Protein 6BQM (pdb70)

Sequence (460 aa):
GGEQATAGEWPYMVALTARNSSHVFCGGSYLGGRYVLTAAHCVDKEDPAKGDVLLGAFDMNDVNTAERIHVRQIYVHNSYITASMGNDIAVLELERDPLPRRSVQISDSSDFNELTKDSPMTVIGFGNRPATILHQVQVPFVPLPECKTKGSDQDAKNNYSQLTNNAFCAGSCSGDAGGPIFFDSNNGRKQMGVVSWGGRANSPGVYTNLSVFNDWLDDQQLGLSYRQKRDLGVVRPGSYTHNLTFTNNGNADINLGNTFVFVVGISRTDAAAIVNNSCTGVLASGASCDVEFSYNITEHKQSYVKLIIGSSTYKTGAVHAYLYFDALDAAPSETVSFLANLPVHNTHVNDHPWTVVGNGLQTSALPAGEESVILLENLPQGRLKFHYKLSSSEVLDQLFVYVNDKFKGKYFNNTENLATLDMYGTNNKVRFVYRRHSGSTDDQSRAILSQISYDPKFFD

Nearest PDB structures (foldseek):
  6bqm-assembly1_A  TM=1.002E+00  e=2.737E-98  Vibrio cholerae O395
  4lk4-assembly1_A  TM=8.563E-01  e=2.554E-29  Vibrio cholerae 569B
  8vgt-assembly1_B  TM=8.499E-01  e=6.822E-15  Homo sapiens
  9izn-assembly1_B  TM=8.669E-01  e=4.614E-14  Homo sapiens
  1m9u-assembly3_C  TM=8.542E-01  e=6.245E-12  Eisenia fetida

Secondary structure (DSSP, 8-state):
-EEEPPTTT-TTEEEEEETT---EEEEEEEEETTEEEE-HHHHTT--GGGEEEEET--BTT-TTSSEEEEEEEEEE-TT-S-GGGS---EEEEESSPPSS---PPBP-HHHHHT--TT-EEEEEE------SB-EEEEEEEE-HHHHTT--SSHHHHHHHHT--TTEEEE----PPTT-EEEEE-SS-EEEEEEEEE---TT--EEEE-GGG-HHHHHHHTT-EE---EEEEEEE-SEEEEEEEEEEE-SSS-EEE--EEEEE-SS-SS-EEEEEEE---EEE-TT-EEEEEEEEEE-S-SEEEEEEEEE-TTSTT-EEEEEEEEEE-EEPPHHHHHHTTTS--SEEEE-SS--EEETTEEEPPP--TTEEEEEEEEEEPSEEEEEEEEEE-S-TT-EEEEEETTEEEEEE-TT-EEEEEEEE-SSSEEEEEEEEE-TT---TT-EEEEEEEEEESSS--

InterPro domains:
  IPR001254 Serine proteases, trypsin domain [PF00089] (33-268)
  IPR001254 Serine proteases, trypsin domain [PS50240] (33-273)
  IPR001254 Serine proteases, trypsin domain [SM00020] (32-268)
  IPR001254 Serine proteases, trypsin domain [cd00190] (33-271)
  IPR001314 Peptidase S1A, chymotrypsin family [PR00722] (61-76)
  IPR001314 Peptidase S1A, chymotrypsin family [PR00722] (118-132)
  IPR001314 Peptidase S1A, chymotrypsin family [PR00722] (218-230)
  IPR009003 Peptidase S1, PA clan [SSF50494] (27-270)
  IPR013783 Immunoglobulin-like fold [G3DSA:2.60.40.10] (274-374)
  IPR018114 Serine proteases, trypsin family, histidine active site [PS00134] (71-76)
  IPR020008 GlyGly-CTERM domain [TIGR03501] (524-545)
  IPR033116 Serine proteases, trypsin family, serine active site [PS00135] (219-230)
  IPR050430 Peptidase S1 family serine proteases [PTHR24276] (9-271)

Structure (mmCIF, N/CA/C/O backbone):
data_6BQM
#
_entry.id   6BQM
#
_cell.length_a   41.651
_cell.length_b   83.402
_cell.length_c   123.111
_cell.angle_alpha   90.000
_cell.angle_beta   90.000
_cell.angle_gamma   90.000
#
_symmetry.space_group_name_H-M   'P 21 21 21'
#
loop_
_entity.id
_entity.type
_entity.pdbx_description
1 polymer 'serine protease VesC'
2 water water
#
loop_
_atom_site.group_PDB
_atom_site.id
_atom_site.type_symbol
_atom_site.label_atom_id
_atom_site.label_alt_id
_atom_site.label_comp_id
_atom_site.label_asym_id
_atom_site.label_entity_id
_atom_site.label_seq_id
_atom_site.pdbx_PDB_ins_code
_atom_site.Cartn_x
_atom_site.Cartn_y
_atom_site.Cartn_z
_atom_site.occupancy
_atom_site.B_iso_or_equiv
_atom_site.auth_seq_id
_atom_site.auth_comp_id
_atom_site.auth_asym_id
_atom_site.auth_atom_id
_atom_site.pdbx_PDB_model_num
ATOM 1 N N . GLY A 1 13 ? 34.887 84.358 55.325 1.00 91.67 35 GLY A N 1
ATOM 2 C CA . GLY A 1 13 ? 35.507 84.825 56.570 1.00 92.23 35 GLY A CA 1
ATOM 3 C C . GLY A 1 13 ? 36.002 86.226 56.344 1.00 91.55 35 GLY A C 1
ATOM 4 O O . GLY A 1 13 ? 37.127 86.514 56.678 1.00 88.21 35 GLY A O 1
ATOM 5 N N . GLY A 1 14 ? 35.104 87.107 55.851 1.00 91.52 36 GLY A N 1
ATOM 6 C CA . GLY A 1 14 ? 35.318 88.521 55.717 1.00 85.50 36 GLY A CA 1
ATOM 7 C C . GLY A 1 14 ? 34.680 89.225 56.902 1.00 83.49 36 GLY A C 1
ATOM 8 O O . GLY A 1 14 ? 33.459 89.197 57.028 1.00 89.53 36 GLY A O 1
ATOM 9 N N . GLU A 1 15 ? 35.482 89.823 57.780 1.00 75.41 37 GLU A N 1
ATOM 10 C CA . GLU A 1 15 ? 34.931 90.536 58.919 1.00 71.41 37 GLU A CA 1
ATOM 11 C C . GLU A 1 15 ? 35.000 92.021 58.646 1.00 65.14 37 GLU A C 1
ATOM 12 O O . GLU A 1 15 ? 35.992 92.534 58.124 1.00 60.00 37 GLU A O 1
ATOM 14 N N . GLN A 1 16 ? 33.955 92.714 59.041 1.00 63.03 38 GLN A N 1
ATOM 15 C CA . GLN A 1 16 ? 33.996 94.166 59.051 1.00 61.07 38 GLN A CA 1
ATOM 16 C C . GLN A 1 16 ? 35.187 94.591 59.861 1.00 57.34 38 GLN A C 1
ATOM 17 O O . GLN A 1 16 ? 35.503 93.975 60.847 1.00 55.90 38 GLN A O 1
ATOM 23 N N . ALA A 1 17 ? 35.828 95.642 59.408 1.00 54.87 39 ALA A N 1
ATOM 24 C CA . ALA A 1 17 ? 37.010 96.196 60.023 1.00 53.42 39 ALA A CA 1
ATOM 25 C C . ALA A 1 17 ? 36.590 97.158 61.095 1.00 54.91 39 ALA A C 1
ATOM 26 O O . ALA A 1 17 ? 35.455 97.612 61.095 1.00 55.08 39 ALA A O 1
ATOM 28 N N . THR A 1 18 ? 37.505 97.513 61.985 1.00 56.27 40 THR A N 1
ATOM 29 C CA . THR A 1 18 ? 37.179 98.543 62.976 1.00 59.31 40 THR A CA 1
ATOM 30 C C . THR A 1 18 ? 37.853 99.833 62.556 1.00 60.18 40 THR A C 1
ATOM 31 O O . THR A 1 18 ? 39.032 99.833 62.100 1.00 60.64 40 THR A O 1
ATOM 35 N N . ALA A 1 19 ? 37.128 100.942 62.667 1.00 59.79 41 ALA A N 1
ATOM 36 C CA . ALA A 1 19 ? 37.769 102.250 62.424 1.00 58.39 41 ALA A CA 1
ATOM 37 C C . ALA A 1 19 ? 39.094 102.319 63.182 1.00 56.08 41 ALA A C 1
ATOM 38 O O . ALA A 1 19 ? 39.186 101.880 64.298 1.00 56.49 41 ALA A O 1
ATOM 40 N N . GLY A 1 20 ? 40.117 102.796 62.532 1.00 53.29 42 GLY A N 1
ATOM 41 C CA . GLY A 1 20 ? 41.385 103.051 63.203 1.00 53.48 42 GLY A CA 1
ATOM 42 C C . GLY A 1 20 ? 42.377 101.925 62.994 1.00 51.09 42 GLY A C 1
ATOM 43 O O . GLY A 1 20 ? 43.575 102.053 63.272 1.00 47.54 42 GLY A O 1
ATOM 44 N N . GLU A 1 21 ? 41.872 100.792 62.551 1.00 51.22 43 GLU A N 1
ATOM 45 C CA . GLU A 1 21 ? 42.727 99.652 62.355 1.00 51.85 43 GLU A CA 1
ATOM 46 C C . GLU A 1 21 ? 43.551 99.921 61.097 1.00 49.75 43 GLU A C 1
ATOM 47 O O . GLU A 1 21 ? 44.749 99.689 61.064 1.00 51.51 43 GLU A O 1
ATOM 53 N N . TRP A 1 22 ? 42.939 100.461 60.066 1.00 47.32 44 TRP A N 1
ATOM 54 C CA . TRP A 1 22 ? 43.693 100.726 58.851 1.00 45.33 44 TRP A CA 1
ATOM 55 C C . TRP A 1 22 ? 43.462 102.169 58.439 1.00 45.43 44 TRP A C 1
ATOM 56 O O . TRP A 1 22 ? 42.627 102.454 57.597 1.00 44.93 44 TRP A O 1
ATOM 67 N N . PRO A 1 23 ? 44.185 103.089 59.033 1.00 46.42 45 PRO A N 1
ATOM 68 C CA . PRO A 1 23 ? 43.991 104.504 58.701 1.00 46.31 45 PRO A CA 1
ATOM 69 C C . PRO A 1 23 ? 44.534 104.844 57.312 1.00 42.74 45 PRO A C 1
ATOM 70 O O . PRO A 1 23 ? 44.114 105.836 56.748 1.00 41.16 45 PRO A O 1
ATOM 74 N N . TYR A 1 24 ? 45.444 104.008 56.777 1.00 40.25 46 TYR A N 1
ATOM 75 C CA . TYR A 1 24 ? 46.037 104.232 55.505 1.00 36.74 46 TYR A CA 1
ATOM 76 C C . TYR A 1 24 ? 45.234 103.669 54.329 1.00 35.11 46 TYR A C 1
ATOM 77 O O . TYR A 1 24 ? 45.696 103.753 53.205 1.00 35.67 46 TYR A O 1
ATOM 86 N N . MET A 1 25 ? 44.046 103.175 54.543 1.00 33.55 47 MET A N 1
ATOM 87 C CA . MET A 1 25 ? 43.195 102.760 53.467 1.00 32.07 47 MET A CA 1
ATOM 88 C C . MET A 1 25 ? 42.823 103.991 52.641 1.00 31.84 47 MET A C 1
ATOM 89 O O . MET A 1 25 ? 42.630 105.077 53.187 1.00 32.14 47 MET A O 1
ATOM 94 N N . VAL A 1 26 ? 42.759 103.821 51.338 1.00 29.50 48 VAL A N 1
ATOM 95 C CA . VAL A 1 26 ? 42.336 104.871 50.472 1.00 29.64 48 VAL A CA 1
ATOM 96 C C . VAL A 1 26 ? 41.295 104.368 49.542 1.00 29.45 48 VAL A C 1
ATOM 97 O O . VAL A 1 26 ? 41.410 103.259 49.021 1.00 30.16 48 VAL A O 1
ATOM 101 N N . ALA A 1 27 ? 40.290 105.186 49.293 1.00 29.93 49 ALA A N 1
ATOM 102 C CA . ALA A 1 27 ? 39.318 104.871 48.257 1.00 30.89 49 ALA A CA 1
ATOM 103 C C . ALA A 1 27 ? 39.452 105.909 47.158 1.00 31.08 49 ALA A C 1
ATOM 104 O O . ALA A 1 27 ? 39.647 107.072 47.440 1.00 31.04 49 ALA A O 1
ATOM 106 N N . LEU A 1 28 ? 39.365 105.474 45.923 1.00 29.86 50 LEU A N 1
ATOM 107 C CA . LEU A 1 28 ? 39.353 106.398 44.797 1.00 30.54 50 LEU A CA 1
ATOM 108 C C . LEU A 1 28 ? 37.888 106.644 44.334 1.00 30.47 50 LEU A C 1
ATOM 109 O O . LEU A 1 28 ? 37.116 105.732 44.255 1.00 31.05 50 LEU A O 1
ATOM 114 N N . THR A 1 29 ? 37.580 107.888 44.029 1.00 30.91 51 THR A N 1
ATOM 115 C CA . THR A 1 29 ? 36.275 108.253 43.500 1.00 32.55 51 THR A CA 1
ATOM 116 C C . THR A 1 29 ? 36.396 109.275 42.434 1.00 32.82 51 THR A C 1
ATOM 117 O O . THR A 1 29 ? 37.415 109.935 42.328 1.00 29.32 51 THR A O 1
ATOM 121 N N . ALA A 1 30 ? 35.302 109.407 41.662 1.00 35.15 52 ALA A N 1
ATOM 122 C CA . ALA A 1 30 ? 35.197 110.436 40.660 1.00 36.56 52 ALA A CA 1
ATOM 123 C C . ALA A 1 30 ? 35.039 111.676 41.477 1.00 40.01 52 ALA A C 1
ATOM 124 O O . ALA A 1 30 ? 34.640 111.598 42.632 1.00 39.79 52 ALA A O 1
ATOM 126 N N . ARG A 1 31 ? 35.437 112.789 40.918 1.00 44.05 53 ARG A N 1
ATOM 127 C CA . ARG A 1 31 ? 35.518 114.031 41.680 1.00 49.15 53 ARG A CA 1
ATOM 128 C C . ARG A 1 31 ? 34.233 114.478 42.357 1.00 50.69 53 ARG A C 1
ATOM 129 O O . ARG A 1 31 ? 33.207 114.608 41.729 1.00 50.46 53 ARG A O 1
ATOM 137 N N . ASN A 1 32 ? 34.313 114.682 43.655 1.00 51.06 54 ASN A N 1
ATOM 138 C CA . ASN A 1 32 ? 33.197 115.152 44.411 1.00 57.08 54 ASN A CA 1
ATOM 139 C C . ASN A 1 32 ? 32.051 114.163 44.523 1.00 58.48 54 ASN A C 1
ATOM 140 O O . ASN A 1 32 ? 31.045 114.441 45.157 1.00 61.13 54 ASN A O 1
ATOM 145 N N . SER A 1 33 ? 32.224 112.990 43.955 1.00 56.64 55 SER A N 1
ATOM 146 C CA . SER A 1 33 ? 31.220 111.946 44.016 1.00 58.04 55 SER A CA 1
ATOM 147 C C . SER A 1 33 ? 31.609 111.030 45.155 1.00 57.04 55 SER A C 1
ATOM 148 O O . SER A 1 33 ? 32.685 111.153 45.733 1.00 55.02 55 SER A O 1
ATOM 151 N N . SER A 1 34 ? 30.733 110.128 45.535 1.00 58.23 56 SER A N 1
ATOM 152 C CA . SER A 1 34 ? 30.982 109.320 46.731 1.00 57.69 56 SER A CA 1
ATOM 153 C C . SER A 1 34 ? 30.965 107.844 46.383 1.00 58.20 56 SER A C 1
ATOM 154 O O . SER A 1 34 ? 30.727 107.004 47.217 1.00 62.03 56 SER A O 1
ATOM 157 N N . HIS A 1 35 ? 31.252 107.523 45.139 1.00 56.23 57 HIS A N 1
ATOM 158 C CA . HIS A 1 35 ? 31.163 106.151 44.677 1.00 53.04 57 HIS A CA 1
ATOM 159 C C . HIS A 1 35 ? 32.552 105.738 44.360 1.00 48.16 57 HIS A C 1
ATOM 160 O O . HIS A 1 35 ? 33.266 106.420 43.644 1.00 47.18 57 HIS A O 1
ATOM 167 N N . VAL A 1 36 ? 32.928 104.618 44.955 1.00 44.85 58 VAL A N 1
ATOM 168 C CA . VAL A 1 36 ? 34.284 104.138 44.932 1.00 40.67 58 VAL A CA 1
ATOM 169 C C . VAL A 1 36 ? 34.468 103.351 43.651 1.00 38.12 58 VAL A C 1
ATOM 170 O O . VAL A 1 36 ? 33.711 102.468 43.376 1.00 36.30 58 VAL A O 1
ATOM 174 N N . PHE A 1 37 ? 35.509 103.642 42.904 1.00 35.68 59 PHE A N 1
ATOM 175 C CA . PHE A 1 37 ? 35.829 102.777 41.783 1.00 36.14 59 PHE A CA 1
ATOM 176 C C . PHE A 1 37 ? 37.052 101.916 41.950 1.00 33.34 59 PHE A C 1
ATOM 177 O O . PHE A 1 37 ? 37.201 100.928 41.268 1.00 35.57 59 PHE A O 1
ATOM 185 N N . CYS A 1 38 ? 37.917 102.287 42.855 1.00 32.50 60 CYS A N 1
ATOM 186 C CA . CYS A 1 38 ? 39.135 101.541 43.082 1.00 30.79 60 CYS A CA 1
ATOM 187 C C . CYS A 1 38 ? 39.609 101.774 44.488 1.00 29.14 60 CYS A C 1
ATOM 188 O O . CYS A 1 38 ? 39.174 102.659 45.155 1.00 29.32 60 CYS A O 1
ATOM 191 N N . GLY A 1 39 ? 40.491 100.934 44.939 1.00 29.23 61 GLY A N 1
ATOM 192 C CA . GLY A 1 39 ? 41.128 101.030 46.235 1.00 29.56 61 GLY A CA 1
ATOM 193 C C . GLY A 1 39 ? 42.538 101.600 46.106 1.00 28.27 61 GLY A C 1
ATOM 194 O O . GLY A 1 39 ? 43.001 101.824 45.020 1.00 28.65 61 GLY A O 1
ATOM 195 N N . GLY A 1 40 ? 43.168 101.824 47.228 1.00 27.31 62 GLY A N 1
ATOM 196 C CA . GLY A 1 40 ? 44.519 102.342 47.259 1.00 28.19 62 GLY A CA 1
ATOM 197 C C . GLY A 1 40 ? 45.079 102.419 48.674 1.00 28.84 62 GLY A C 1
ATOM 198 O O . GLY A 1 40 ? 44.399 101.997 49.626 1.00 27.85 62 GLY A O 1
ATOM 199 N N . SER A 1 41 ? 46.301 102.972 48.788 1.00 27.19 63 SER A N 1
ATOM 200 C CA . SER A 1 41 ? 46.937 103.156 50.108 1.00 27.93 63 SER A CA 1
ATOM 201 C C . SER A 1 41 ? 47.766 104.420 50.190 1.00 28.19 63 SER A C 1
ATOM 202 O O . SER A 1 41 ? 48.211 104.938 49.174 1.00 28.52 63 SER A O 1
ATOM 205 N N . TYR A 1 42 ? 47.969 104.954 51.413 1.00 29.35 64 TYR A N 1
ATOM 206 C CA . TYR A 1 42 ? 48.662 106.179 51.606 1.00 28.84 64 TYR A CA 1
ATOM 207 C C . TYR A 1 42 ? 50.114 105.963 51.908 1.00 29.67 64 TYR A C 1
ATOM 208 O O . TYR A 1 42 ? 50.432 105.292 52.898 1.00 30.62 64 TYR A O 1
ATOM 217 N N . LEU A 1 43 ? 50.982 106.567 51.096 1.00 27.70 65 LEU A N 1
ATOM 218 C CA . LEU A 1 43 ? 52.388 106.340 51.156 1.00 29.99 65 LEU A CA 1
ATOM 219 C C . LEU A 1 43 ? 53.103 107.393 52.034 1.00 33.75 65 LEU A C 1
ATOM 220 O O . LEU A 1 43 ? 54.331 107.266 52.295 1.00 38.55 65 LEU A O 1
ATOM 225 N N . GLY A 1 44 ? 52.363 108.417 52.440 1.00 32.97 66 GLY A N 1
ATOM 226 C CA . GLY A 1 44 ? 52.927 109.568 53.153 1.00 33.32 66 GLY A CA 1
ATOM 227 C C . GLY A 1 44 ? 53.000 110.773 52.259 1.00 33.44 66 GLY A C 1
ATOM 228 O O . GLY A 1 44 ? 52.964 110.659 51.020 1.00 34.82 66 GLY A O 1
ATOM 229 N N . GLY A 1 45 ? 53.064 111.959 52.840 1.00 33.42 67 GLY A N 1
ATOM 230 C CA . GLY A 1 45 ? 53.120 113.194 52.069 1.00 32.92 67 GLY A CA 1
ATOM 231 C C . GLY A 1 45 ? 51.911 113.381 51.203 1.00 32.59 67 GLY A C 1
ATOM 232 O O . GLY A 1 45 ? 50.789 113.278 51.643 1.00 34.19 67 GLY A O 1
ATOM 233 N N . ARG A 1 46 ? 52.124 113.631 49.931 1.00 32.59 68 ARG A N 1
ATOM 234 C CA . ARG A 1 46 ? 51.025 113.934 49.036 1.00 33.27 68 ARG A CA 1
ATOM 235 C C . ARG A 1 46 ? 50.767 112.726 48.136 1.00 30.59 68 ARG A C 1
ATOM 236 O O . ARG A 1 46 ? 50.259 112.900 47.025 1.00 31.00 68 ARG A O 1
ATOM 244 N N . TYR A 1 47 ? 51.139 111.533 48.570 1.00 30.26 69 TYR A N 1
ATOM 245 C CA . TYR A 1 47 ? 51.163 110.378 47.642 1.00 27.95 69 TYR A CA 1
ATOM 246 C C . TYR A 1 47 ? 50.282 109.183 48.040 1.00 27.23 69 TYR A C 1
ATOM 247 O O . TYR A 1 47 ? 50.295 108.749 49.172 1.00 28.32 69 TYR A O 1
ATOM 256 N N . VAL A 1 48 ? 49.570 108.639 47.085 1.00 25.40 70 VAL A N 1
ATOM 257 C CA . VAL A 1 48 ? 48.796 107.454 47.203 1.00 25.22 70 VAL A CA 1
ATOM 258 C C . VAL A 1 48 ? 49.245 106.423 46.160 1.00 25.03 70 VAL A C 1
ATOM 259 O O . VAL A 1 48 ? 49.573 106.753 45.015 1.00 24.40 70 VAL A O 1
ATOM 263 N N . LEU A 1 49 ? 49.258 105.178 46.589 1.00 26.19 71 LEU A N 1
ATOM 264 C CA . LEU A 1 49 ? 49.621 104.053 45.748 1.00 25.94 71 LEU A CA 1
ATOM 265 C C . LEU A 1 49 ? 48.388 103.265 45.309 1.00 24.80 71 LEU A C 1
ATOM 266 O O . LEU A 1 49 ? 47.531 102.934 46.121 1.00 27.61 71 LEU A O 1
ATOM 271 N N . THR A 1 50 ? 48.309 102.942 44.039 1.00 22.63 72 THR A N 1
ATOM 272 C CA . THR A 1 50 ? 47.208 102.135 43.550 1.00 21.71 72 THR A CA 1
ATOM 273 C C . THR A 1 50 ? 47.637 101.337 42.323 1.00 21.56 72 THR A C 1
ATOM 274 O O . THR A 1 50 ? 48.824 101.267 42.023 1.00 20.74 72 THR A O 1
ATOM 278 N N . ALA A 1 51 ? 46.687 100.701 41.643 1.00 21.73 73 ALA A N 1
ATOM 279 C CA . ALA A 1 51 ? 46.994 99.973 40.455 1.00 22.00 73 ALA A CA 1
ATOM 280 C C . ALA A 1 51 ? 46.918 100.880 39.230 1.00 23.16 73 ALA A C 1
ATOM 281 O O . ALA A 1 51 ? 46.056 101.731 39.113 1.00 23.85 73 ALA A O 1
ATOM 283 N N . ALA A 1 52 ? 47.824 100.674 38.282 1.00 23.49 74 ALA A N 1
ATOM 284 C CA . ALA A 1 52 ? 47.785 101.384 37.041 1.00 24.43 74 ALA A CA 1
ATOM 285 C C . ALA A 1 52 ? 46.445 101.167 36.301 1.00 25.35 74 ALA A C 1
ATOM 286 O O . ALA A 1 52 ? 45.954 102.100 35.660 1.00 24.98 74 ALA A O 1
ATOM 288 N N . HIS A 1 53 ? 45.892 99.969 36.352 1.00 26.17 75 HIS A N 1
ATOM 289 C CA . HIS A 1 53 ? 44.665 99.725 35.613 1.00 28.47 75 HIS A CA 1
ATOM 290 C C . HIS A 1 53 ? 43.481 100.544 36.143 1.00 26.94 75 HIS A C 1
ATOM 291 O O . HIS A 1 53 ? 42.513 100.763 35.452 1.00 28.41 75 HIS A O 1
ATOM 298 N N . CYS A 1 54 ? 43.627 101.059 37.318 1.00 25.45 76 CYS A N 1
ATOM 299 C CA . CYS A 1 54 ? 42.622 101.926 37.887 1.00 25.31 76 CYS A CA 1
ATOM 300 C C . CYS A 1 54 ? 42.641 103.311 37.324 1.00 24.75 76 CYS A C 1
ATOM 301 O O . CYS A 1 54 ? 41.651 103.990 37.334 1.00 24.55 76 CYS A O 1
ATOM 304 N N . VAL A 1 55 ? 43.787 103.767 36.862 1.00 24.48 77 VAL A N 1
ATOM 305 C CA . VAL A 1 55 ? 43.996 105.154 36.494 1.00 23.58 77 VAL A CA 1
ATOM 306 C C . VAL A 1 55 ? 44.643 105.435 35.127 1.00 25.23 77 VAL A C 1
ATOM 307 O O . VAL A 1 55 ? 44.750 106.599 34.731 1.00 25.63 77 VAL A O 1
ATOM 311 N N . ASP A 1 56 ? 45.082 104.409 34.408 1.00 24.35 78 ASP A N 1
ATOM 312 C CA . ASP A 1 56 ? 45.908 104.651 33.227 1.00 23.99 78 ASP A CA 1
ATOM 313 C C . ASP A 1 56 ? 45.227 105.588 32.195 1.00 24.55 78 ASP A C 1
ATOM 314 O O . ASP A 1 56 ? 44.109 105.420 31.850 1.00 25.86 78 ASP A O 1
ATOM 319 N N . LYS A 1 57 ? 45.937 106.619 31.800 1.00 25.40 79 LYS A N 1
ATOM 320 C CA . LYS A 1 57 ? 45.502 107.566 30.817 1.00 27.91 79 LYS A CA 1
ATOM 321 C C . LYS A 1 57 ? 44.347 108.456 31.196 1.00 28.68 79 LYS A C 1
ATOM 322 O O . LYS A 1 57 ? 43.913 109.223 30.386 1.00 32.56 79 LYS A O 1
ATOM 328 N N . GLU A 1 58 ? 43.846 108.339 32.398 1.00 29.13 80 GLU A N 1
ATOM 329 C CA . GLU A 1 58 ? 42.818 109.224 32.898 1.00 31.32 80 GLU A CA 1
ATOM 330 C C . GLU A 1 58 ? 43.319 110.667 33.134 1.00 30.50 80 GLU A C 1
ATOM 331 O O . GLU A 1 58 ? 44.480 110.926 33.385 1.00 27.15 80 GLU A O 1
ATOM 337 N N . ASP A 1 59 ? 42.366 111.571 33.112 1.00 32.24 81 ASP A N 1
ATOM 338 C CA . ASP A 1 59 ? 42.552 112.941 33.501 1.00 34.98 81 ASP A CA 1
ATOM 339 C C . ASP A 1 59 ? 42.506 112.979 35.000 1.00 33.70 81 ASP A C 1
ATOM 340 O O . ASP A 1 59 ? 41.571 112.527 35.616 1.00 33.32 81 ASP A O 1
ATOM 345 N N . PRO A 1 60 ? 43.556 113.471 35.632 1.00 34.48 82 PRO A N 1
ATOM 346 C CA . PRO A 1 60 ? 43.667 113.410 37.083 1.00 32.73 82 PRO A CA 1
ATOM 347 C C . PRO A 1 60 ? 42.616 114.243 37.776 1.00 34.75 82 PRO A C 1
ATOM 348 O O . PRO A 1 60 ? 42.159 113.868 38.860 1.00 35.72 82 PRO A O 1
ATOM 352 N N . ALA A 1 61 ? 42.237 115.340 37.184 1.00 35.62 83 ALA A N 1
ATOM 353 C CA . ALA A 1 61 ? 41.268 116.208 37.810 1.00 40.98 83 ALA A CA 1
ATOM 354 C C . ALA A 1 61 ? 39.895 115.547 37.905 1.00 43.09 83 ALA A C 1
ATOM 355 O O . ALA A 1 61 ? 39.020 116.074 38.560 1.00 47.44 83 ALA A O 1
ATOM 357 N N . LYS A 1 62 ? 39.699 114.408 37.243 1.00 42.51 84 LYS A N 1
ATOM 358 C CA . LYS A 1 62 ? 38.437 113.719 37.314 1.00 45.44 84 LYS A CA 1
ATOM 359 C C . LYS A 1 62 ? 38.289 112.930 38.640 1.00 41.98 84 LYS A C 1
ATOM 360 O O . LYS A 1 62 ? 37.242 112.350 38.935 1.00 41.91 84 LYS A O 1
ATOM 366 N N . GLY A 1 63 ? 39.351 112.896 39.419 1.00 38.37 85 GLY A N 1
ATOM 367 C CA . GLY A 1 63 ? 39.418 111.960 40.499 1.00 35.21 85 GLY A CA 1
ATOM 368 C C . GLY A 1 63 ? 39.710 112.595 41.820 1.00 34.95 85 GLY A C 1
ATOM 369 O O . GLY A 1 63 ? 40.373 113.651 41.916 1.00 34.70 85 GLY A O 1
ATOM 370 N N . ASP A 1 64 ? 39.224 111.917 42.855 1.00 34.24 86 ASP A N 1
ATOM 371 C CA . ASP A 1 64 ? 39.437 112.278 44.193 1.00 35.26 86 ASP A CA 1
ATOM 372 C C . ASP A 1 64 ? 39.983 111.110 44.879 1.00 35.27 86 ASP A C 1
ATOM 373 O O . ASP A 1 64 ? 39.865 109.961 44.446 1.00 34.71 86 ASP A O 1
ATOM 378 N N . VAL A 1 65 ? 40.465 111.389 46.052 1.00 38.00 87 VAL A N 1
ATOM 379 C CA . VAL A 1 65 ? 40.949 110.365 46.973 1.00 38.22 87 VAL A CA 1
ATOM 380 C C . VAL A 1 65 ? 40.119 110.592 48.266 1.00 37.18 87 VAL A C 1
ATOM 381 O O . VAL A 1 65 ? 39.809 111.728 48.644 1.00 34.13 87 VAL A O 1
ATOM 385 N N . LEU A 1 66 ? 39.749 109.491 48.908 1.00 36.41 88 LEU A N 1
ATOM 386 C CA . LEU A 1 66 ? 39.296 109.528 50.297 1.00 38.37 88 LEU A CA 1
ATOM 387 C C . LEU A 1 66 ? 40.292 108.812 51.205 1.00 36.72 88 LEU A C 1
ATOM 388 O O . LEU A 1 66 ? 40.319 107.617 51.263 1.00 35.80 88 LEU A O 1
ATOM 393 N N . LEU A 1 67 ? 41.112 109.538 51.910 1.00 37.21 89 LEU A N 1
ATOM 394 C CA . LEU A 1 67 ? 42.056 108.916 52.801 1.00 37.91 89 LEU A CA 1
ATOM 395 C C . LEU A 1 67 ? 41.316 108.461 54.091 1.00 39.78 89 LEU A C 1
ATOM 396 O O . LEU A 1 67 ? 40.380 109.123 54.575 1.00 42.22 89 LEU A O 1
ATOM 401 N N . GLY A 1 68 ? 41.753 107.318 54.606 1.00 39.07 90 GLY A N 1
ATOM 402 C CA . GLY A 1 68 ? 41.089 106.664 55.741 1.00 39.97 90 GLY A CA 1
ATOM 403 C C . GLY A 1 68 ? 39.671 106.292 55.410 1.00 40.26 90 GLY A C 1
ATOM 404 O O . GLY A 1 68 ? 38.793 106.429 56.224 1.00 42.27 90 GLY A O 1
ATOM 405 N N . ALA A 1 69 ? 39.434 105.836 54.204 1.00 40.68 91 ALA A N 1
ATOM 406 C CA . ALA A 1 69 ? 38.081 105.465 53.815 1.00 43.13 91 ALA A CA 1
ATOM 407 C C . ALA A 1 69 ? 37.713 104.381 54.782 1.00 44.32 91 ALA A C 1
ATOM 408 O O . ALA A 1 69 ? 38.589 103.542 55.105 1.00 44.56 91 ALA A O 1
ATOM 410 N N . PHE A 1 70 ? 36.459 104.383 55.234 1.00 45.31 92 PHE A N 1
ATOM 411 C CA . PHE A 1 70 ? 35.978 103.359 56.190 1.00 47.27 92 PHE A CA 1
ATOM 412 C C . PHE A 1 70 ? 34.505 103.060 55.875 1.00 49.73 92 PHE A C 1
ATOM 413 O O . PHE A 1 70 ? 34.174 102.058 55.221 1.00 52.61 92 PHE A O 1
ATOM 421 N N . ASP A 1 71 ? 33.640 103.954 56.342 1.00 51.46 93 ASP A N 1
ATOM 422 C CA . ASP A 1 71 ? 32.222 103.851 56.061 1.00 54.66 93 ASP A CA 1
ATOM 423 C C . ASP A 1 71 ? 31.912 104.755 54.896 1.00 55.15 93 ASP A C 1
ATOM 424 O O . ASP A 1 71 ? 32.221 105.936 54.946 1.00 55.79 93 ASP A O 1
ATOM 429 N N . MET A 1 72 ? 31.314 104.224 53.833 1.00 57.73 94 MET A N 1
ATOM 430 C CA . MET A 1 72 ? 31.029 105.034 52.637 1.00 58.95 94 MET A CA 1
ATOM 431 C C . MET A 1 72 ? 29.694 105.755 52.788 1.00 64.21 94 MET A C 1
ATOM 432 O O . MET A 1 72 ? 29.306 106.569 51.932 1.00 61.41 94 MET A O 1
ATOM 437 N N . ASN A 1 73 ? 28.997 105.4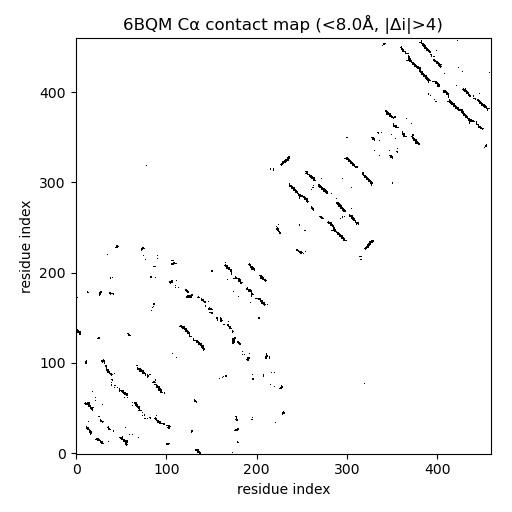77 53.876 1.00 67.53 95 ASN A N 1
ATOM 438 C CA . ASN A 1 73 ? 27.868 106.295 54.219 1.00 73.12 95 ASN A CA 1
ATOM 439 C C . ASN A 1 73 ? 28.168 107.414 55.172 1.00 75.00 95 ASN A C 1
ATOM 440 O O . ASN A 1 73 ? 27.324 108.289 55.365 1.00 74.88 95 ASN A O 1
ATOM 445 N N . ASP A 1 74 ? 29.363 107.414 55.755 1.00 74.69 96 ASP A N 1
ATOM 446 C CA . ASP A 1 74 ? 29.839 108.624 56.399 1.00 74.61 96 ASP A CA 1
ATOM 447 C C . ASP A 1 74 ? 31.220 109.008 55.935 1.00 71.07 96 ASP A C 1
ATOM 448 O O . ASP A 1 74 ? 32.209 108.797 56.617 1.00 70.23 96 ASP A O 1
ATOM 453 N N . VAL A 1 75 ? 31.277 109.630 54.779 1.00 71.47 97 VAL A N 1
ATOM 454 C CA . VAL A 1 75 ? 32.559 109.931 54.137 1.00 70.91 97 VAL A CA 1
ATOM 455 C C . VAL A 1 75 ? 33.148 111.230 54.680 1.00 69.09 97 VAL A C 1
ATOM 456 O O . VAL A 1 75 ? 34.252 111.612 54.290 1.00 64.86 97 VAL A O 1
ATOM 460 N N . ASN A 1 76 ? 32.413 111.862 55.588 1.00 71.38 98 ASN A N 1
ATOM 461 C CA . ASN A 1 76 ? 32.897 113.017 56.314 1.00 73.71 98 ASN A CA 1
ATOM 462 C C . ASN A 1 76 ? 34.091 112.671 57.168 1.00 71.37 98 ASN A C 1
ATOM 463 O O . ASN A 1 76 ? 34.998 113.486 57.340 1.00 71.59 98 ASN A O 1
ATOM 465 N N . THR A 1 77 ? 34.053 111.473 57.721 1.00 69.92 99 THR A N 1
ATOM 466 C CA . THR A 1 77 ? 35.112 111.034 58.596 1.00 68.63 99 THR A CA 1
ATOM 467 C C . THR A 1 77 ? 36.417 110.776 57.860 1.00 63.10 99 THR A C 1
ATOM 468 O O . THR A 1 77 ? 37.493 110.915 58.457 1.00 62.27 99 THR A O 1
ATOM 472 N N . ALA A 1 78 ? 36.314 110.444 56.568 1.00 57.38 100 ALA A N 1
ATOM 473 C CA . ALA A 1 78 ? 37.495 110.383 55.704 1.00 52.01 100 ALA A CA 1
ATOM 474 C C . ALA A 1 78 ? 37.847 111.783 55.186 1.00 49.52 100 ALA A C 1
ATOM 475 O O . ALA A 1 78 ? 36.994 112.654 55.098 1.00 48.98 100 ALA A O 1
ATOM 477 N N . GLU A 1 79 ? 39.096 111.953 54.795 1.00 46.61 101 GLU A N 1
ATOM 478 C CA . GLU A 1 79 ? 39.553 113.212 54.215 1.00 47.39 101 GLU A CA 1
ATOM 479 C C . GLU A 1 79 ? 39.599 113.161 52.675 1.00 44.15 101 GLU A C 1
ATOM 480 O O . GLU A 1 79 ? 40.426 112.501 52.102 1.00 43.85 101 GLU A O 1
ATOM 486 N N . ARG A 1 80 ? 38.743 113.929 52.034 1.00 44.78 102 ARG A N 1
ATOM 487 C CA . ARG A 1 80 ? 38.657 114.050 50.602 1.00 43.76 102 ARG A CA 1
ATOM 488 C C . ARG A 1 80 ? 39.717 115.002 50.100 1.00 41.75 102 ARG A C 1
ATOM 489 O O . ARG A 1 80 ? 39.791 116.137 50.588 1.00 43.75 102 ARG A O 1
ATOM 497 N N . ILE A 1 81 ? 40.531 114.549 49.165 1.00 37.64 103 ILE A N 1
ATOM 498 C CA . ILE A 1 81 ? 41.538 115.357 48.541 1.00 38.31 103 ILE A CA 1
ATOM 499 C C . ILE A 1 81 ? 41.554 115.165 47.038 1.00 36.20 103 ILE A C 1
A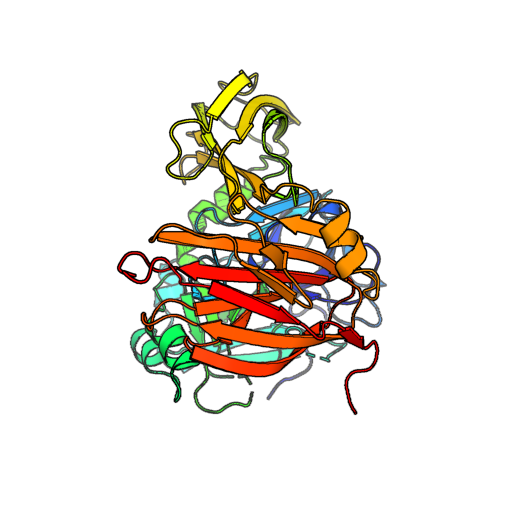TOM 500 O O . ILE A 1 81 ? 41.494 114.029 46.571 1.00 33.13 103 ILE A O 1
ATOM 505 N N . HIS A 1 82 ? 41.632 116.269 46.291 1.00 37.18 104 HIS A N 1
ATOM 506 C CA . HIS A 1 82 ? 41.729 116.192 44.849 1.00 37.71 104 HIS A CA 1
ATOM 507 C C . HIS A 1 82 ? 43.080 115.664 44.399 1.00 34.75 104 HIS A C 1
ATOM 508 O O . HIS A 1 82 ? 44.100 116.002 45.006 1.00 33.35 104 HIS A O 1
ATOM 515 N N . VAL A 1 83 ? 43.055 114.877 43.327 1.00 32.65 105 VAL A N 1
ATOM 516 C CA . VAL A 1 83 ? 44.268 114.377 42.707 1.00 30.76 105 VAL A CA 1
ATOM 517 C C . VAL A 1 83 ? 44.805 115.410 41.730 1.00 31.16 105 VAL A C 1
ATOM 518 O O . VAL A 1 83 ? 44.051 115.963 40.934 1.00 34.64 105 VAL A O 1
ATOM 522 N N . ARG A 1 84 ? 46.103 115.622 41.759 1.00 30.55 106 ARG A N 1
ATOM 523 C CA . ARG A 1 84 ? 46.764 116.578 40.865 1.00 30.17 106 ARG A CA 1
ATOM 524 C C . ARG A 1 84 ? 47.394 115.911 39.648 1.00 28.86 106 ARG A C 1
ATOM 525 O O . ARG A 1 84 ? 47.305 116.436 38.537 1.00 28.97 106 ARG A O 1
ATOM 533 N N . GLN A 1 85 ? 48.112 114.812 39.861 1.00 27.07 107 GLN A N 1
ATOM 534 C CA . GLN A 1 85 ? 48.712 114.060 38.753 1.00 25.47 107 GLN A CA 1
ATOM 535 C C . GLN A 1 85 ? 48.651 112.594 39.036 1.00 23.87 107 GLN A C 1
ATOM 536 O O . GLN A 1 85 ? 48.516 112.151 40.222 1.00 22.00 107 GLN A O 1
ATOM 542 N N . ILE A 1 86 ? 48.758 111.846 37.959 1.00 23.89 108 ILE A N 1
ATOM 543 C CA . ILE A 1 86 ? 48.843 110.381 38.008 1.00 23.78 108 ILE A CA 1
ATOM 544 C C . ILE A 1 86 ? 50.152 109.947 37.377 1.00 22.51 108 ILE A C 1
ATOM 545 O O . ILE A 1 86 ? 50.525 110.421 36.336 1.00 22.39 108 ILE A O 1
ATOM 550 N N . TYR A 1 87 ? 50.829 108.992 38.008 1.00 23.10 109 TYR A N 1
ATOM 551 C CA . TYR A 1 87 ? 52.062 108.394 37.494 1.00 23.08 109 TYR A CA 1
ATOM 552 C C . TYR A 1 87 ? 51.934 106.886 37.402 1.00 22.75 109 TYR A C 1
ATOM 553 O O . TYR A 1 87 ? 51.688 106.225 38.381 1.00 22.69 109 TYR A O 1
ATOM 562 N N . VAL A 1 88 ? 52.108 106.349 36.201 1.00 22.71 110 VAL A N 1
ATOM 563 C CA . VAL A 1 88 ? 51.965 104.921 35.925 1.00 22.33 110 VAL A CA 1
ATOM 564 C C . VAL A 1 88 ? 53.327 104.374 35.513 1.00 23.16 110 VAL A C 1
ATOM 565 O O . VAL A 1 88 ? 54.104 105.028 34.781 1.00 23.00 110 VAL A O 1
ATOM 569 N N . HIS A 1 89 ? 53.647 103.174 35.948 1.00 21.40 111 HIS A N 1
ATOM 570 C CA . HIS A 1 89 ? 54.917 102.563 35.521 1.00 22.24 111 HIS A CA 1
ATOM 571 C C . HIS A 1 89 ? 55.063 102.527 33.997 1.00 22.46 111 HIS A C 1
ATOM 572 O O . HIS A 1 89 ? 54.129 102.155 33.269 1.00 22.52 111 HIS A O 1
ATOM 579 N N . ASN A 1 90 ? 56.227 102.908 33.553 1.00 22.76 112 ASN A N 1
ATOM 580 C CA . ASN A 1 90 ? 56.514 103.037 32.130 1.00 25.44 112 ASN A CA 1
ATOM 581 C C . ASN A 1 90 ? 56.455 101.729 31.336 1.00 26.00 112 ASN A C 1
ATOM 582 O O . ASN A 1 90 ? 56.289 101.773 30.138 1.00 27.28 112 ASN A O 1
ATOM 587 N N . SER A 1 91 ? 56.573 100.584 32.004 1.00 25.14 113 SER A N 1
ATOM 588 C CA . SER A 1 91 ? 56.329 99.273 31.386 1.00 26.17 113 SER A CA 1
ATOM 589 C C . SER A 1 91 ? 54.879 98.788 31.328 1.00 25.41 113 SER A C 1
ATOM 590 O O . SER A 1 91 ? 54.629 97.745 30.761 1.00 24.46 113 SER A O 1
ATOM 593 N N . TYR A 1 92 ? 53.948 99.476 31.983 1.00 24.24 114 TYR A N 1
ATOM 594 C CA . TYR A 1 92 ? 52.574 98.939 32.140 1.00 22.90 114 TYR A CA 1
ATOM 595 C C . TYR A 1 92 ? 51.863 98.962 30.783 1.00 24.92 114 TYR A C 1
ATOM 596 O O . TYR A 1 92 ? 51.838 99.984 30.096 1.00 25.78 114 TYR A O 1
ATOM 605 N N . ILE A 1 93 ? 51.297 97.837 30.401 1.00 26.79 115 ILE A N 1
ATOM 606 C CA . ILE A 1 93 ? 50.403 97.740 29.236 1.00 29.57 115 ILE A CA 1
ATOM 607 C C . ILE A 1 93 ? 49.035 97.298 29.661 1.00 28.98 115 ILE A C 1
ATOM 608 O O . ILE A 1 93 ? 48.071 97.953 29.312 1.00 31.39 115 ILE A O 1
ATOM 613 N N . THR A 1 94 ? 48.910 96.152 30.328 1.00 30.61 116 THR A N 1
ATOM 614 C CA . THR A 1 94 ? 47.604 95.707 30.962 1.00 30.90 116 THR A CA 1
ATOM 615 C C . THR A 1 94 ? 47.852 94.959 32.240 1.00 29.21 116 THR A C 1
ATOM 616 O O . THR A 1 94 ? 48.981 94.500 32.516 1.00 30.47 116 THR A O 1
ATOM 620 N N . ALA A 1 95 ? 46.797 94.791 33.004 1.00 27.93 117 ALA A N 1
ATOM 621 C CA . ALA A 1 95 ? 46.927 94.184 34.308 1.00 28.45 117 ALA A CA 1
ATOM 622 C C . ALA A 1 95 ? 47.535 92.781 34.225 1.00 30.87 117 ALA A C 1
ATOM 623 O O . ALA A 1 95 ? 48.429 92.458 34.969 1.00 29.08 117 ALA A O 1
ATOM 625 N N . SER A 1 96 ? 47.085 91.972 33.274 1.00 32.72 118 SER A N 1
ATOM 626 C CA . SER A 1 96 ? 47.659 90.632 33.161 1.00 33.61 118 SER A CA 1
ATOM 627 C C . SER A 1 96 ? 49.166 90.612 32.858 1.00 35.21 118 SER A C 1
ATOM 628 O O . SER A 1 96 ? 49.861 89.689 33.248 1.00 33.83 118 SER A O 1
ATOM 631 N N . MET A 1 97 ? 49.692 91.616 32.163 1.00 33.86 119 MET A N 1
ATOM 632 C CA . MET A 1 97 ? 51.092 91.580 31.800 1.00 32.87 119 MET A CA 1
ATOM 633 C C . MET A 1 97 ? 51.986 92.068 32.964 1.00 30.01 119 MET A C 1
ATOM 634 O O . MET A 1 97 ? 53.201 92.024 32.881 1.00 31.29 119 MET A O 1
ATOM 639 N N . GLY A 1 98 ? 51.374 92.550 34.031 1.00 25.69 120 GLY A N 1
ATOM 640 C CA . GLY A 1 98 ? 52.079 93.009 35.215 1.00 24.08 120 GLY A CA 1
ATOM 641 C C . GLY A 1 98 ? 52.491 94.498 35.170 1.00 22.63 120 GLY A C 1
ATOM 642 O O . GLY A 1 98 ? 51.992 95.288 34.381 1.00 20.91 120 GLY A O 1
ATOM 643 N N . ASN A 1 99 ? 53.394 94.847 36.045 1.00 21.60 121 ASN A N 1
ATOM 644 C CA . ASN A 1 99 ? 53.753 96.242 36.258 1.00 22.07 121 ASN A CA 1
ATOM 645 C C . ASN A 1 99 ? 52.562 97.091 36.549 1.00 21.87 121 ASN A C 1
ATOM 646 O O . ASN A 1 99 ? 52.482 98.249 36.108 1.00 22.70 121 ASN A O 1
ATOM 651 N N . ASP A 1 100 ? 51.614 96.524 37.299 1.00 21.63 122 ASP A N 1
ATOM 652 C CA . ASP A 1 100 ? 50.290 97.137 37.506 1.00 21.65 122 ASP A CA 1
ATOM 653 C C . ASP A 1 100 ? 50.386 98.027 38.730 1.00 20.51 122 ASP A C 1
ATOM 654 O O . ASP A 1 100 ? 49.949 97.691 39.835 1.00 18.94 122 ASP A O 1
ATOM 659 N N . ILE A 1 101 ? 50.957 99.177 38.531 1.00 19.63 123 ILE A N 1
ATOM 660 C CA . ILE A 1 101 ? 51.292 100.021 39.665 1.00 21.30 123 ILE A CA 1
ATOM 661 C C . ILE A 1 101 ? 51.257 101.480 39.273 1.00 21.78 123 ILE A C 1
ATOM 662 O O . ILE A 1 101 ? 51.656 101.846 38.191 1.00 21.27 123 ILE A O 1
ATOM 667 N N . ALA A 1 102 ? 50.770 102.290 40.172 1.00 22.09 124 ALA A N 1
ATOM 668 C CA . ALA A 1 102 ? 50.655 103.693 39.963 1.00 22.13 124 ALA A CA 1
ATOM 669 C C . ALA A 1 102 ? 50.684 104.478 41.257 1.00 22.32 124 ALA A C 1
ATOM 670 O O . ALA A 1 102 ? 50.297 103.987 42.298 1.00 23.90 124 ALA A O 1
ATOM 672 N N . VAL A 1 103 ? 51.125 105.697 41.141 1.00 21.38 125 VAL A N 1
ATOM 673 C CA . VAL A 1 103 ? 51.161 106.630 42.210 1.00 22.45 125 VAL A CA 1
ATOM 674 C C . VAL A 1 103 ? 50.361 107.913 41.858 1.00 23.64 125 VAL A C 1
ATOM 675 O O . VAL A 1 103 ? 50.460 108.437 40.759 1.00 23.89 125 VAL A O 1
ATOM 679 N N . LEU A 1 104 ? 49.534 108.368 42.796 1.00 23.46 126 LEU A N 1
ATOM 680 C CA . LEU A 1 104 ? 48.809 109.607 42.644 1.00 23.43 126 LEU A CA 1
ATOM 681 C C . LEU A 1 104 ? 49.429 110.688 43.506 1.00 24.00 126 LEU A C 1
ATOM 682 O O . LEU A 1 104 ? 49.721 110.474 44.677 1.00 25.97 126 LEU A O 1
ATOM 687 N N . GLU A 1 105 ? 49.634 111.836 42.922 1.00 23.88 127 GLU A N 1
ATOM 688 C CA . GLU A 1 105 ? 50.155 113.009 43.629 1.00 26.16 127 GLU A CA 1
ATOM 689 C C . GLU A 1 105 ? 48.929 113.865 43.914 1.00 29.08 127 GLU A C 1
ATOM 690 O O . GLU A 1 105 ? 48.178 114.300 43.011 1.00 28.88 127 GLU A O 1
ATOM 696 N N . LEU A 1 106 ? 48.690 114.078 45.191 1.00 30.60 128 LEU A N 1
ATOM 697 C CA . LEU A 1 106 ? 47.589 114.865 45.598 1.00 31.83 128 LEU A CA 1
ATOM 698 C C . LEU A 1 106 ? 47.916 116.349 45.523 1.00 32.41 128 LEU A C 1
ATOM 699 O O . LEU A 1 106 ? 49.043 116.763 45.577 1.00 31.40 128 LEU A O 1
ATOM 704 N N . GLU A 1 107 ? 46.841 117.088 45.448 1.00 34.59 129 GLU A N 1
ATOM 705 C CA . GLU A 1 107 ? 46.889 118.539 45.271 1.00 39.55 129 GLU A CA 1
ATOM 706 C C . GLU A 1 107 ? 47.557 119.244 46.455 1.00 39.59 129 GLU A C 1
ATOM 707 O O . GLU A 1 107 ? 48.237 120.196 46.284 1.00 39.31 129 GLU A O 1
ATOM 713 N N . ARG A 1 108 ? 47.393 118.702 47.647 1.00 41.07 130 ARG A N 1
ATOM 714 C CA . ARG A 1 108 ? 47.902 119.322 48.872 1.00 43.11 130 ARG A CA 1
ATOM 715 C C . ARG A 1 108 ? 48.256 118.300 49.912 1.00 42.32 130 ARG A C 1
ATOM 716 O O . ARG A 1 108 ? 47.899 117.146 49.828 1.00 38.59 130 ARG A O 1
ATOM 724 N N . ASP A 1 109 ? 48.954 118.782 50.911 1.00 44.97 131 ASP A N 1
ATOM 725 C CA . ASP A 1 109 ? 49.261 117.960 52.074 1.00 46.71 131 ASP A CA 1
ATOM 726 C C . ASP A 1 109 ? 48.037 117.560 52.850 1.00 47.00 131 ASP A C 1
ATOM 727 O O . ASP A 1 109 ? 47.190 118.360 53.205 1.00 48.61 131 ASP A O 1
ATOM 732 N N . PRO A 1 110 ? 47.945 116.279 53.149 1.00 46.40 132 PRO A N 1
ATOM 733 C CA . PRO A 1 110 ? 46.945 115.751 54.027 1.00 45.89 132 PRO A CA 1
ATOM 734 C C . PRO A 1 110 ? 47.215 116.154 55.472 1.00 46.95 132 PRO A C 1
ATOM 735 O O . PRO A 1 110 ? 48.337 116.517 55.830 1.00 45.14 132 PRO A O 1
ATOM 739 N N . LEU A 1 111 ? 46.179 116.025 56.287 1.00 47.55 133 LEU A N 1
ATOM 740 C CA . LEU A 1 111 ? 46.357 116.044 57.709 1.00 48.98 133 LEU A CA 1
ATOM 741 C C . LEU A 1 111 ? 47.292 114.933 58.085 1.00 48.25 133 LEU A C 1
ATOM 742 O O . LEU A 1 111 ? 47.306 113.899 57.439 1.00 46.41 133 LEU A O 1
ATOM 747 N N . PRO A 1 112 ? 48.029 115.124 59.159 1.00 49.50 134 PRO A N 1
ATOM 748 C CA . PRO A 1 112 ? 48.980 114.142 59.578 1.00 49.71 134 PRO A CA 1
ATOM 749 C C . PRO A 1 112 ? 48.305 112.800 59.717 1.00 49.04 134 PRO A C 1
ATOM 750 O O . PRO A 1 112 ? 47.225 112.693 60.275 1.00 49.88 134 PRO A O 1
ATOM 754 N N . ARG A 1 113 ? 48.924 111.796 59.154 1.00 49.13 135 ARG A N 1
ATOM 755 C CA . ARG A 1 113 ? 48.285 110.484 58.978 1.00 48.13 135 ARG A CA 1
ATOM 756 C C . ARG A 1 113 ? 49.365 109.474 58.772 1.00 46.11 135 ARG A C 1
ATOM 757 O O . ARG A 1 113 ? 50.389 109.693 58.095 1.00 40.83 135 ARG A O 1
ATOM 765 N N . ARG A 1 114 ? 49.128 108.325 59.365 1.00 48.62 136 ARG A N 1
ATOM 766 C CA . ARG A 1 114 ? 50.064 107.265 59.296 1.00 51.00 136 ARG A CA 1
ATOM 767 C C . ARG A 1 114 ? 50.079 106.737 57.878 1.00 45.43 136 ARG A C 1
ATOM 768 O O . ARG A 1 114 ? 49.062 106.726 57.149 1.00 39.49 136 ARG A O 1
ATOM 776 N N . SER A 1 115 ? 51.242 106.253 57.482 1.00 44.32 137 SER A N 1
ATOM 777 C CA . SER A 1 115 ? 51.436 105.805 56.129 1.00 41.38 137 SER A CA 1
ATOM 778 C C . SER A 1 115 ? 51.771 104.324 56.134 1.00 41.01 137 SER A C 1
ATOM 779 O O . SER A 1 115 ? 52.231 103.813 57.125 1.00 40.91 137 SER A O 1
ATOM 782 N N . VAL A 1 116 ? 51.539 103.644 55.027 1.00 37.59 138 VAL A N 1
ATOM 783 C CA . VAL A 1 116 ? 51.925 102.279 54.918 1.00 38.37 138 VAL A CA 1
ATOM 784 C C . VAL A 1 116 ? 53.477 102.159 54.848 1.00 39.78 138 VAL A C 1
ATOM 785 O O . VAL A 1 116 ? 54.168 103.100 54.430 1.00 40.22 138 VAL A O 1
ATOM 789 N N . GLN A 1 117 ? 54.000 101.001 55.286 1.00 40.70 139 GLN A N 1
ATOM 790 C CA . GLN A 1 117 ? 55.392 100.622 55.077 1.00 40.96 139 GLN A CA 1
ATOM 791 C C . GLN A 1 117 ? 55.482 99.633 53.901 1.00 37.63 139 GLN A C 1
ATOM 792 O O . GLN A 1 117 ? 54.854 98.581 53.910 1.00 36.83 139 GLN A O 1
ATOM 798 N N . ILE A 1 118 ? 56.290 99.964 52.907 1.00 34.78 140 ILE A N 1
ATOM 799 C CA . ILE A 1 118 ? 56.398 99.162 51.703 1.00 33.83 140 ILE A CA 1
ATOM 800 C C . ILE A 1 118 ? 57.431 98.065 51.865 1.00 36.23 140 ILE A C 1
ATOM 801 O O . ILE A 1 118 ? 58.535 98.283 52.411 1.00 36.59 140 ILE A O 1
ATOM 806 N N . SER A 1 119 ? 57.047 96.885 51.348 1.00 35.82 141 SER A N 1
ATOM 807 C CA . SER A 1 119 ? 57.844 95.700 51.447 1.00 38.30 141 SER A CA 1
ATOM 808 C C . SER A 1 119 ? 59.139 95.843 50.667 1.00 38.51 141 SER A C 1
ATOM 809 O O . SER A 1 119 ? 59.154 96.541 49.667 1.00 38.05 141 SER A O 1
ATOM 812 N N . ASP A 1 120 ? 60.183 95.156 51.096 1.00 40.08 142 ASP A N 1
ATOM 813 C CA . ASP A 1 120 ? 61.412 95.084 50.339 1.00 40.93 142 ASP A CA 1
ATOM 814 C C . ASP A 1 120 ? 61.748 93.615 50.165 1.00 40.99 142 ASP A C 1
ATOM 815 O O . ASP A 1 120 ? 61.029 92.773 50.696 1.00 40.45 142 ASP A O 1
ATOM 820 N N . SER A 1 121 ? 62.782 93.295 49.395 1.00 39.85 143 SER A N 1
ATOM 821 C CA . SER A 1 121 ? 62.980 91.957 48.970 1.00 41.35 143 SER A CA 1
ATOM 822 C C . SER A 1 121 ? 63.092 90.991 50.176 1.00 42.03 143 SER A C 1
ATOM 823 O O . SER A 1 121 ? 62.539 89.901 50.171 1.00 40.89 143 SER A O 1
ATOM 826 N N . SER A 1 122 ? 63.767 91.436 51.202 1.00 43.62 144 SER A N 1
ATOM 827 C CA . SER A 1 122 ? 63.957 90.610 52.333 1.00 47.92 144 SER A CA 1
ATOM 828 C C . SER A 1 122 ? 62.650 90.315 52.998 1.00 45.63 144 SER A C 1
ATOM 829 O O . SER A 1 122 ? 62.424 89.205 53.404 1.00 48.52 144 SER A O 1
ATOM 832 N N . ASP A 1 123 ? 61.762 91.269 53.072 1.00 45.38 145 ASP A N 1
ATOM 833 C CA . ASP A 1 123 ? 60.418 90.977 53.593 1.00 44.96 145 ASP A CA 1
ATOM 834 C C . ASP A 1 123 ? 59.687 89.989 52.705 1.00 44.50 145 ASP A C 1
ATOM 835 O O . ASP A 1 123 ? 59.008 89.095 53.238 1.00 46.74 145 ASP A O 1
ATOM 840 N N . PHE A 1 124 ? 59.809 90.127 51.384 1.00 42.29 146 PHE A N 1
ATOM 841 C CA . PHE A 1 124 ? 59.079 89.266 50.467 1.00 42.33 146 PHE A CA 1
ATOM 842 C C . PHE A 1 124 ? 59.530 87.821 50.603 1.00 43.08 146 PHE A C 1
ATOM 843 O O . PHE A 1 124 ? 58.730 86.906 50.566 1.00 44.26 146 PHE A O 1
ATOM 851 N N . ASN A 1 125 ? 60.811 87.628 50.795 1.00 46.51 147 ASN A N 1
ATOM 852 C CA . ASN A 1 125 ? 61.359 86.289 50.953 1.00 49.41 147 ASN A CA 1
ATOM 853 C C . ASN A 1 125 ? 60.847 85.587 52.170 1.00 49.55 147 ASN A C 1
ATOM 854 O O . ASN A 1 125 ? 60.864 84.390 52.213 1.00 53.12 147 ASN A O 1
ATOM 859 N N . GLU A 1 126 ? 60.358 86.314 53.157 1.00 48.93 148 GLU A N 1
ATOM 860 C CA . GLU A 1 126 ? 59.811 85.667 54.326 1.00 50.51 148 GLU A CA 1
ATOM 861 C C . GLU A 1 126 ? 58.595 84.887 53.923 1.00 47.33 148 GLU A C 1
ATOM 862 O O . GLU A 1 126 ? 58.240 83.929 54.553 1.00 46.20 148 GLU A O 1
ATOM 868 N N . LEU A 1 127 ? 57.951 85.307 52.835 1.00 46.01 149 LEU A N 1
ATOM 869 C CA . LEU A 1 127 ? 56.755 84.632 52.367 1.00 44.89 149 LEU A CA 1
ATOM 870 C C . LEU A 1 127 ? 57.029 83.174 51.936 1.00 46.84 149 LEU A C 1
ATOM 871 O O . LEU A 1 127 ? 57.987 82.894 51.221 1.00 47.31 149 LEU A O 1
ATOM 876 N N . THR A 1 128 ? 56.207 82.254 52.435 1.00 46.50 150 THR A N 1
ATOM 877 C CA . THR A 1 128 ? 56.269 80.875 51.961 1.00 48.09 150 THR A CA 1
ATOM 878 C C . THR A 1 128 ? 54.844 80.381 51.819 1.00 47.28 150 THR A C 1
ATOM 879 O O . THR A 1 128 ? 53.886 81.048 52.232 1.00 43.47 150 THR A O 1
ATOM 883 N N . LYS A 1 129 ? 54.717 79.188 51.258 1.00 47.62 151 LYS A N 1
ATOM 884 C CA . LYS A 1 129 ? 53.425 78.671 51.012 1.00 47.87 151 LYS A CA 1
ATOM 885 C C . LYS A 1 129 ? 52.513 78.733 52.241 1.00 48.81 151 LYS A C 1
ATOM 886 O O . LYS A 1 129 ? 52.864 78.254 53.285 1.00 49.81 151 LYS A O 1
ATOM 892 N N . ASP A 1 130 ? 51.383 79.387 52.057 1.00 48.98 152 ASP A N 1
ATOM 893 C CA . ASP A 1 130 ? 50.322 79.450 53.051 1.00 53.05 152 ASP A CA 1
ATOM 894 C C . ASP A 1 130 ? 50.534 80.449 54.145 1.00 51.56 152 ASP A C 1
ATOM 895 O O . ASP A 1 130 ? 49.709 80.536 55.016 1.00 51.12 152 ASP A O 1
ATOM 900 N N . SER A 1 131 ? 51.589 81.262 54.036 1.00 50.26 153 SER A N 1
ATOM 901 C CA . SER A 1 131 ? 51.721 82.406 54.900 1.00 48.50 153 SER A CA 1
ATOM 902 C C . SER A 1 131 ? 50.433 83.217 54.784 1.00 48.91 153 SER A C 1
ATOM 903 O O . SER A 1 131 ? 49.981 83.520 53.686 1.00 43.34 153 SER A O 1
ATOM 906 N N . PRO A 1 132 ? 49.803 83.517 55.932 1.00 50.72 154 PRO A N 1
ATOM 907 C CA . PRO A 1 132 ? 48.577 84.314 55.900 1.00 49.35 154 PRO A CA 1
ATOM 908 C C . PRO A 1 132 ? 48.909 85.763 55.612 1.00 45.99 154 PRO A C 1
ATOM 909 O O . PRO A 1 132 ? 49.902 86.283 56.107 1.00 45.45 154 PRO A O 1
ATOM 913 N N . MET A 1 133 ? 48.065 86.406 54.821 1.00 42.27 155 MET A N 1
ATOM 914 C CA . MET A 1 133 ? 48.262 87.794 54.433 1.00 39.27 155 MET A CA 1
ATOM 915 C C . MET A 1 133 ? 46.928 88.416 54.590 1.00 37.83 155 MET A C 1
ATOM 916 O O . MET A 1 133 ? 45.937 87.696 54.572 1.00 36.95 155 MET A O 1
ATOM 921 N N . THR A 1 134 ? 46.866 89.733 54.783 1.00 36.96 156 THR A N 1
ATOM 922 C CA . THR A 1 134 ? 45.567 90.363 54.966 1.00 37.04 156 THR A CA 1
ATOM 923 C C . THR A 1 134 ? 45.151 91.291 53.847 1.00 35.65 156 THR A C 1
ATOM 924 O O . THR A 1 134 ? 45.889 92.181 53.473 1.00 36.11 156 THR A O 1
ATOM 928 N N . VAL A 1 135 ? 43.943 91.116 53.358 1.00 37.62 157 VAL A N 1
ATOM 929 C CA . VAL A 1 135 ? 43.385 91.994 52.328 1.00 38.02 157 VAL A CA 1
ATOM 930 C C . VAL A 1 135 ? 42.258 92.825 52.891 1.00 37.85 157 VAL A C 1
ATOM 931 O O . VAL A 1 135 ? 41.415 92.325 53.631 1.00 40.56 157 VAL A O 1
ATOM 935 N N . ILE A 1 136 ? 42.237 94.095 52.552 1.00 35.68 158 ILE A N 1
ATOM 936 C CA . ILE A 1 136 ? 41.164 94.957 53.024 1.00 38.35 158 ILE A CA 1
ATOM 937 C C . ILE A 1 136 ? 40.495 95.685 51.850 1.00 36.55 158 ILE A C 1
ATOM 938 O O . ILE A 1 136 ? 41.101 95.868 50.802 1.00 35.85 158 ILE A O 1
ATOM 943 N N . GLY A 1 137 ? 39.244 96.056 52.036 1.00 37.14 159 GLY A N 1
ATOM 944 C CA . GLY A 1 137 ? 38.482 96.665 50.979 1.00 36.13 159 GLY A CA 1
ATOM 945 C C . GLY A 1 137 ? 36.958 96.577 51.105 1.00 38.94 159 GLY A C 1
ATOM 946 O O . GLY A 1 137 ? 36.375 95.980 52.030 1.00 37.76 159 GLY A O 1
ATOM 947 N N . PHE A 1 138 ? 36.322 97.195 50.123 1.00 39.26 160 PHE A N 1
ATOM 948 C CA . PHE A 1 138 ? 34.888 97.239 50.031 1.00 43.20 160 PHE A CA 1
ATOM 949 C C . PHE A 1 138 ? 34.387 96.310 48.921 1.00 44.82 160 PHE A C 1
ATOM 950 O O . PHE A 1 138 ? 33.206 96.304 48.611 1.00 48.79 160 PHE A O 1
ATOM 958 N N . GLY A 1 139 ? 35.276 95.559 48.292 1.00 45.78 161 GLY A N 1
ATOM 959 C CA . GLY A 1 139 ? 34.862 94.641 47.240 1.00 48.13 161 GLY A CA 1
ATOM 960 C C . GLY A 1 139 ? 34.435 95.305 45.928 1.00 48.99 161 GLY A C 1
ATOM 961 O O . GLY A 1 139 ? 33.436 94.858 45.338 1.00 52.77 161 GLY A O 1
ATOM 962 N N . ASN A 1 140 ? 35.170 96.314 45.477 1.00 51.83 162 ASN A N 1
ATOM 963 C CA . ASN A 1 140 ? 34.915 96.926 44.181 1.00 54.97 162 ASN A CA 1
ATOM 964 C C . ASN A 1 140 ? 35.852 96.417 43.042 1.00 57.99 162 ASN A C 1
ATOM 965 O O . ASN A 1 140 ? 37.077 96.712 43.032 1.00 49.54 162 ASN A O 1
ATOM 970 N N . ARG A 1 141 ? 35.252 95.691 42.076 1.00 66.90 163 ARG A N 1
ATOM 971 C CA . ARG A 1 141 ? 35.892 95.254 40.809 1.00 70.81 163 ARG A CA 1
ATOM 972 C C . ARG A 1 141 ? 36.830 94.019 40.975 1.00 69.11 163 ARG A C 1
ATOM 973 O O . ARG A 1 141 ? 37.124 93.482 42.085 1.00 61.87 163 ARG A O 1
ATOM 981 N N . PRO A 1 151 ? 29.061 97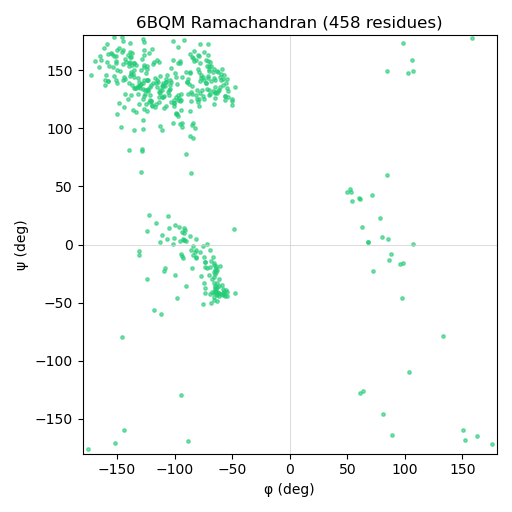.286 46.619 1.00 72.60 173 PRO A N 1
ATOM 982 C CA . PRO A 1 151 ? 29.126 96.020 47.366 1.00 71.55 173 PRO A CA 1
ATOM 983 C C . PRO A 1 151 ? 29.079 96.261 48.884 1.00 70.85 173 PRO A C 1
ATOM 984 O O . PRO A 1 151 ? 28.040 96.101 49.503 1.00 78.85 173 PRO A O 1
ATOM 988 N N . ALA A 1 152 ? 30.197 96.649 49.473 1.00 67.10 174 ALA A N 1
ATOM 989 C CA . ALA A 1 152 ? 30.293 96.895 50.908 1.00 64.14 174 ALA A CA 1
ATOM 990 C C . ALA A 1 152 ? 30.485 98.385 51.168 1.00 63.12 174 ALA A C 1
ATOM 991 O O . ALA A 1 152 ? 31.385 99.019 50.646 1.00 62.22 174 ALA A O 1
ATOM 993 N N . THR A 1 153 ? 29.625 98.936 52.011 1.00 66.66 175 THR A N 1
ATOM 994 C CA . THR A 1 153 ? 29.700 100.319 52.404 1.00 64.18 175 THR A CA 1
ATOM 995 C C . THR A 1 153 ? 30.669 100.440 53.568 1.00 59.43 175 THR A C 1
ATOM 996 O O . THR A 1 153 ? 31.164 101.540 53.812 1.00 58.51 175 THR A O 1
ATOM 1000 N N . ILE A 1 154 ? 30.939 99.345 54.281 1.00 56.66 176 ILE A N 1
ATOM 1001 C CA . ILE A 1 154 ? 31.894 99.387 55.381 1.00 54.19 176 ILE A CA 1
ATOM 1002 C C . ILE A 1 154 ? 33.076 98.465 55.153 1.00 50.19 176 ILE A C 1
ATOM 1003 O O . ILE A 1 154 ? 32.902 97.337 54.758 1.00 50.23 176 ILE A O 1
ATOM 1008 N N . LEU A 1 155 ? 34.247 98.941 55.504 1.00 47.16 177 LEU A N 1
ATOM 1009 C CA . LEU A 1 155 ? 35.490 98.257 55.181 1.00 44.90 177 LEU A CA 1
ATOM 1010 C C . LEU A 1 155 ? 35.615 96.884 55.802 1.00 44.05 177 LEU A C 1
ATOM 1011 O O . LEU A 1 155 ? 35.385 96.705 57.007 1.00 44.07 177 LEU A O 1
ATOM 1016 N N . HIS A 1 156 ? 36.007 95.936 54.970 1.00 42.02 178 HIS A N 1
ATOM 1017 C CA . HIS A 1 156 ? 36.214 94.583 55.392 1.00 42.49 178 HIS A CA 1
ATOM 1018 C C . HIS A 1 156 ? 37.649 94.154 55.263 1.00 40.99 178 HIS A C 1
ATOM 1019 O O . HIS A 1 156 ? 38.421 94.738 54.511 1.00 41.44 178 HIS A O 1
ATOM 1026 N N . GLN A 1 157 ? 37.997 93.131 56.014 1.00 42.56 179 GLN A N 1
ATOM 1027 C CA . GLN A 1 157 ? 39.324 92.537 56.012 1.00 42.30 179 GLN A CA 1
ATOM 1028 C C . GLN A 1 157 ? 39.086 91.047 56.006 1.00 44.22 179 GLN A C 1
ATOM 1029 O O . GLN A 1 157 ? 38.120 90.546 56.600 1.00 44.84 179 GLN A O 1
ATOM 1035 N N . VAL A 1 158 ? 39.993 90.344 55.341 1.00 43.94 180 VAL A N 1
ATOM 1036 C CA . VAL A 1 158 ? 39.885 88.923 55.166 1.00 44.93 180 VAL A CA 1
ATOM 1037 C C . VAL A 1 158 ? 41.297 88.433 55.023 1.00 44.45 180 VAL A C 1
ATOM 1038 O O . VAL A 1 158 ? 42.147 89.119 54.438 1.00 44.04 180 VAL A O 1
ATOM 1042 N N . GLN A 1 159 ? 41.561 87.260 55.540 1.00 45.11 181 GLN A N 1
ATOM 1043 C CA . GLN A 1 159 ? 42.900 86.697 55.528 1.00 46.20 181 GLN A CA 1
ATOM 1044 C C . GLN A 1 159 ? 43.079 85.779 54.257 1.00 43.59 181 GLN A C 1
ATOM 1045 O O . GLN A 1 159 ? 42.144 85.122 53.850 1.00 41.87 181 GLN A O 1
ATOM 1051 N N . VAL A 1 160 ? 44.247 85.749 53.642 1.00 40.94 182 VAL A N 1
ATOM 1052 C CA . VAL A 1 160 ? 44.483 84.774 52.565 1.00 41.91 182 VAL A CA 1
ATOM 1053 C C . VAL A 1 160 ? 45.871 84.153 52.612 1.00 41.26 182 VAL A C 1
ATOM 1054 O O . VAL A 1 160 ? 46.803 84.707 53.165 1.00 39.85 182 VAL A O 1
ATOM 1058 N N . PRO A 1 161 ? 46.003 82.964 52.035 1.00 40.44 183 PRO A N 1
ATOM 1059 C CA . PRO A 1 161 ? 47.268 82.243 51.997 1.00 38.54 183 PRO A CA 1
ATOM 1060 C C . PRO A 1 161 ? 48.137 82.589 50.770 1.00 35.11 183 PRO A C 1
ATOM 1061 O O . PRO A 1 161 ? 47.637 82.672 49.660 1.00 35.77 183 PRO A O 1
ATOM 1065 N N . PHE A 1 162 ? 49.425 82.695 50.992 1.00 33.94 184 PHE A N 1
ATOM 1066 C CA . PHE A 1 162 ? 50.377 82.922 49.939 1.00 31.86 184 PHE A CA 1
ATOM 1067 C C . PHE A 1 162 ? 50.440 81.695 49.080 1.00 32.76 184 PHE A C 1
ATOM 1068 O O . PHE A 1 162 ? 50.358 80.586 49.584 1.00 32.98 184 PHE A O 1
ATOM 1076 N N . VAL A 1 163 ? 50.554 81.925 47.754 1.00 32.51 185 VAL A N 1
ATOM 1077 C CA . VAL A 1 163 ? 50.763 80.848 46.802 1.00 32.31 185 VAL A CA 1
ATOM 1078 C C . VAL A 1 163 ? 51.962 81.121 45.926 1.00 33.39 185 VAL A C 1
ATOM 1079 O O . VAL A 1 163 ? 51.930 82.079 45.085 1.00 31.93 185 VAL A O 1
ATOM 1083 N N . PRO A 1 164 ? 52.994 80.272 46.017 1.00 32.24 186 PRO A N 1
ATOM 1084 C CA . PRO A 1 164 ? 54.210 80.505 45.239 1.00 32.42 186 PRO A CA 1
ATOM 1085 C C . PRO A 1 164 ? 54.006 80.521 43.761 1.00 30.99 186 PRO A C 1
ATOM 1086 O O . PRO A 1 164 ? 53.191 79.763 43.256 1.00 29.62 186 PRO A O 1
ATOM 1090 N N . LEU A 1 165 ? 54.763 81.396 43.075 1.00 31.07 187 LEU A N 1
ATOM 1091 C CA . LEU A 1 165 ? 54.528 81.666 41.658 1.00 32.44 187 LEU A CA 1
ATOM 1092 C C . LEU A 1 165 ? 54.541 80.422 40.772 1.00 34.94 187 LEU A C 1
ATOM 1093 O O . LEU A 1 165 ? 53.747 80.292 39.863 1.00 34.37 187 LEU A O 1
ATOM 1098 N N . PRO A 1 166 ? 55.456 79.473 41.048 1.00 35.95 188 PRO A N 1
ATOM 1099 C CA . PRO A 1 166 ? 55.460 78.317 40.191 1.00 35.71 188 PRO A CA 1
ATOM 1100 C C . PRO A 1 166 ? 54.188 77.529 40.308 1.00 36.45 188 PRO A C 1
ATOM 1101 O O . PRO A 1 166 ? 53.685 77.061 39.259 1.00 36.74 188 PRO A O 1
ATOM 1105 N N . GLU A 1 167 ? 53.622 77.414 41.499 1.00 36.49 189 GLU A N 1
ATOM 1106 C CA . GLU A 1 167 ? 52.298 76.792 41.616 1.00 38.02 189 GLU A CA 1
ATOM 1107 C C . GLU A 1 167 ? 51.174 77.638 40.957 1.00 35.94 189 GLU A C 1
ATOM 1108 O O . GLU A 1 167 ? 50.243 77.082 40.345 1.00 35.69 189 GLU A O 1
ATOM 1114 N N . CYS A 1 168 ? 51.247 78.971 41.155 1.00 32.22 190 CYS A N 1
ATOM 1115 C CA . CYS A 1 168 ? 50.199 79.869 40.652 1.00 31.01 190 CYS A CA 1
ATOM 1116 C C . CYS A 1 168 ? 50.126 79.772 39.150 1.00 32.34 190 CYS A C 1
ATOM 1117 O O . CYS A 1 168 ? 49.034 79.841 38.552 1.00 32.74 190 CYS A O 1
ATOM 1120 N N . LYS A 1 169 ? 51.308 79.604 38.545 1.00 32.69 191 LYS A N 1
ATOM 1121 C CA . LYS A 1 169 ? 51.419 79.582 37.114 1.00 34.51 191 LYS A CA 1
ATOM 1122 C C . LYS A 1 169 ? 50.675 78.411 36.505 1.00 37.82 191 LYS A C 1
ATOM 1123 O O . LYS A 1 169 ? 50.351 78.451 35.340 1.00 39.04 191 LYS A O 1
ATOM 1129 N N . THR A 1 170 ? 50.361 77.390 37.308 1.00 40.01 192 THR A N 1
ATOM 1130 C CA . THR A 1 170 ? 49.580 76.219 36.826 1.00 40.96 192 THR A CA 1
ATOM 1131 C C . THR A 1 170 ? 48.108 76.336 37.043 1.00 40.97 192 THR A C 1
ATOM 1132 O O . THR A 1 170 ? 47.400 75.385 36.793 1.00 42.79 192 THR A O 1
ATOM 1136 N N . LYS A 1 171 ? 47.634 77.461 37.539 1.00 38.99 193 LYS A N 1
ATOM 1137 C CA . LYS A 1 171 ? 46.223 77.557 37.818 1.00 40.10 193 LYS A CA 1
ATOM 1138 C C . LYS A 1 171 ? 45.415 77.822 36.548 1.00 41.05 193 LYS A C 1
ATOM 1139 O O . LYS A 1 171 ? 45.918 78.225 35.552 1.00 39.21 193 LYS A O 1
ATOM 1145 N N . GLY A 1 172 ? 44.135 77.568 36.629 1.00 45.06 194 GLY A N 1
ATOM 1146 C CA . GLY A 1 172 ? 43.181 77.735 35.523 1.00 48.45 194 GLY A CA 1
ATOM 1147 C C . GLY A 1 172 ? 42.704 76.438 34.909 1.00 51.32 194 GLY A C 1
ATOM 1148 O O . GLY A 1 172 ? 43.457 75.483 34.871 1.00 51.93 194 GLY A O 1
ATOM 1149 N N . SER A 1 173 ? 41.480 76.420 34.394 1.00 54.34 195 SER A N 1
ATOM 1150 C CA . SER A 1 173 ? 40.928 75.207 33.706 1.00 59.48 195 SER A CA 1
ATOM 1151 C C . SER A 1 173 ? 40.445 75.469 32.250 1.00 60.18 195 SER A C 1
ATOM 1152 O O . SER A 1 173 ? 39.743 74.622 31.652 1.00 59.38 195 SER A O 1
ATOM 1155 N N . ASP A 1 174 ? 40.780 76.629 31.708 1.00 57.81 196 ASP A N 1
ATOM 1156 C CA . ASP A 1 174 ? 40.366 77.006 30.330 1.00 57.38 196 ASP A CA 1
ATOM 1157 C C . ASP A 1 174 ? 41.442 78.002 29.816 1.00 57.56 196 ASP A C 1
ATOM 1158 O O . ASP A 1 174 ? 42.204 78.615 30.619 1.00 54.07 196 ASP A O 1
ATOM 1163 N N . GLN A 1 175 ? 41.459 78.172 28.495 1.00 60.05 197 GLN A N 1
ATOM 1164 C CA . GLN A 1 175 ? 42.597 78.816 27.844 1.00 59.88 197 GLN A CA 1
ATOM 1165 C C . GLN A 1 175 ? 42.851 80.208 28.443 1.00 59.21 197 GLN A C 1
ATOM 1166 O O . GLN A 1 175 ? 43.983 80.566 28.680 1.00 53.78 197 GLN A O 1
ATOM 1168 N N . ASP A 1 176 ? 41.786 80.978 28.654 1.00 63.83 198 ASP A N 1
ATOM 1169 C CA . ASP A 1 176 ? 41.950 82.363 28.973 1.00 68.59 198 ASP A CA 1
ATOM 1170 C C . ASP A 1 176 ? 42.684 82.597 30.306 1.00 65.78 198 ASP A C 1
ATOM 1171 O O . ASP A 1 176 ? 43.622 83.404 30.389 1.00 59.61 198 ASP A O 1
ATOM 1176 N N . ALA A 1 177 ? 42.237 81.900 31.346 1.00 61.98 199 ALA A N 1
ATOM 1177 C CA . ALA A 1 177 ? 42.905 81.944 32.646 1.00 54.27 199 ALA A CA 1
ATOM 1178 C C . ALA A 1 177 ? 44.235 81.287 32.599 1.00 51.20 199 ALA A C 1
ATOM 1179 O O . ALA A 1 177 ? 45.206 81.853 33.055 1.00 49.34 199 ALA A O 1
ATOM 1181 N N . LYS A 1 178 ? 44.281 80.072 32.082 1.00 53.04 200 LYS A N 1
ATOM 1182 C CA . LYS A 1 178 ? 45.519 79.334 32.080 1.00 52.65 200 LYS A CA 1
ATOM 1183 C C . LYS A 1 178 ? 46.593 80.186 31.410 1.00 51.03 200 LYS A C 1
ATOM 1184 O O . LYS A 1 178 ? 47.719 80.244 31.873 1.00 47.96 200 LYS A O 1
ATOM 1186 N N . ASN A 1 179 ? 46.209 80.855 30.328 1.00 50.96 201 ASN A N 1
ATOM 1187 C CA . ASN A 1 179 ? 47.142 81.710 29.643 1.00 50.41 201 ASN A CA 1
ATOM 1188 C C . ASN A 1 179 ? 47.550 82.891 30.518 1.00 44.13 201 ASN A C 1
ATOM 1189 O O . ASN A 1 179 ? 48.724 83.246 30.556 1.00 40.08 201 ASN A O 1
ATOM 1194 N N . ASN A 1 180 ? 46.593 83.490 31.219 1.00 39.10 202 ASN A N 1
ATOM 1195 C CA . ASN A 1 180 ? 46.939 84.597 32.073 1.00 37.12 202 ASN A CA 1
ATOM 1196 C C . ASN A 1 180 ? 47.824 84.157 33.227 1.00 33.36 202 ASN A C 1
ATOM 1197 O O . ASN A 1 180 ? 48.871 84.734 33.487 1.00 31.31 202 ASN A O 1
ATOM 1202 N N . TYR A 1 181 ? 47.446 83.090 33.910 1.00 33.43 203 TYR A N 1
ATOM 1203 C CA . TYR A 1 181 ? 48.262 82.562 34.986 1.00 31.95 203 TYR A CA 1
ATOM 1204 C C . TYR A 1 181 ? 49.605 82.035 34.512 1.00 32.57 203 TYR A C 1
ATOM 1205 O O . TYR A 1 181 ? 50.606 82.255 35.191 1.00 30.53 203 TYR A O 1
ATOM 1214 N N . SER A 1 182 ? 49.646 81.351 33.384 1.00 34.47 204 SER A N 1
ATOM 1215 C CA . SER A 1 182 ? 50.901 80.779 32.952 1.00 37.65 204 SER A CA 1
ATOM 1216 C C . SER A 1 182 ? 51.919 81.841 32.520 1.00 35.87 204 SER A C 1
ATOM 1217 O O . SER A 1 182 ? 53.132 81.555 32.462 1.00 36.26 204 SER A O 1
ATOM 1220 N N . GLN A 1 183 ? 51.458 83.030 32.208 1.00 34.88 205 GLN A N 1
ATOM 1221 C CA . GLN A 1 183 ? 52.382 84.091 31.766 1.00 34.78 205 GLN A CA 1
ATOM 1222 C C . GLN A 1 183 ? 52.873 85.010 32.922 1.00 32.52 205 GLN A C 1
ATOM 1223 O O . GLN A 1 183 ? 53.451 86.062 32.691 1.00 27.34 205 GLN A O 1
ATOM 1229 N N . LEU A 1 184 ? 52.602 84.625 34.167 1.00 31.39 206 LEU A N 1
ATOM 1230 C CA . LEU A 1 184 ? 52.944 85.524 35.294 1.00 33.18 206 LEU A CA 1
ATOM 1231 C C . LEU A 1 184 ? 54.501 85.592 35.456 1.00 32.11 206 LEU A C 1
ATOM 1232 O O . LEU A 1 184 ? 55.216 84.685 35.073 1.00 31.89 206 LEU A O 1
ATOM 1237 N N . THR A 1 185 ? 54.953 86.725 35.953 1.00 30.47 207 THR A N 1
ATOM 1238 C CA . THR A 1 185 ? 56.340 86.902 36.352 1.00 31.77 207 THR A CA 1
ATOM 1239 C C . THR A 1 185 ? 56.460 87.429 37.757 1.00 30.84 207 THR A C 1
ATOM 1240 O O . THR A 1 185 ? 55.398 87.696 38.431 1.00 27.40 207 THR A O 1
ATOM 1244 N N . ASN A 1 186 ? 57.723 87.548 38.202 1.00 30.80 208 ASN A N 1
ATOM 1245 C CA . ASN A 1 186 ? 58.025 87.946 39.557 1.00 34.23 208 ASN A CA 1
ATOM 1246 C C . ASN A 1 186 ? 57.751 89.389 39.863 1.00 33.01 208 ASN A C 1
ATOM 1247 O O . ASN A 1 186 ? 57.965 89.814 41.002 1.00 34.75 208 ASN A O 1
ATOM 1252 N N . ASN A 1 187 ? 57.264 90.163 38.887 1.00 29.40 209 ASN A N 1
ATOM 1253 C CA . ASN A 1 187 ? 56.743 91.451 39.210 1.00 29.42 209 ASN A CA 1
ATOM 1254 C C . ASN A 1 187 ? 55.368 91.299 39.867 1.00 27.33 209 ASN A C 1
ATOM 1255 O O . ASN A 1 187 ? 54.760 92.282 40.280 1.00 28.34 209 ASN A O 1
ATOM 1260 N N . ALA A 1 188 ? 54.898 90.080 39.992 1.00 25.12 210 ALA A N 1
ATOM 1261 C CA . ALA A 1 188 ? 53.613 89.805 40.647 1.00 25.13 210 ALA A CA 1
ATOM 1262 C C . ALA A 1 188 ? 53.710 88.581 41.524 1.00 24.47 210 ALA A C 1
ATOM 1263 O O . ALA A 1 188 ? 54.677 87.829 41.405 1.00 26.39 210 ALA A O 1
ATOM 1265 N N . PHE A 1 189 ? 52.709 88.401 42.392 1.00 24.24 211 PHE A N 1
ATOM 1266 C CA . PHE A 1 189 ? 52.564 87.218 43.218 1.00 24.90 211 PHE A CA 1
ATOM 1267 C C . PHE A 1 189 ? 51.105 86.942 43.461 1.00 25.04 211 PHE A C 1
ATOM 1268 O O . PHE A 1 189 ? 50.242 87.762 43.145 1.00 25.18 211 PHE A O 1
ATOM 1276 N N . CYS A 1 190 ? 50.809 85.770 44.003 1.00 26.15 212 CYS A N 1
ATOM 1277 C CA . CYS A 1 190 ? 49.492 85.259 44.155 1.00 26.59 212 CYS A CA 1
ATOM 1278 C C . CYS A 1 190 ? 49.149 84.904 45.569 1.00 28.24 212 CYS A C 1
ATOM 1279 O O . CYS A 1 190 ? 50.021 84.515 46.348 1.00 28.23 212 CYS A O 1
ATOM 1282 N N . ALA A 1 191 ? 47.856 85.016 45.880 1.00 31.04 213 ALA A N 1
ATOM 1283 C CA . ALA A 1 191 ? 47.265 84.565 47.154 1.00 34.28 213 ALA A CA 1
ATOM 1284 C C . ALA A 1 191 ? 45.867 84.033 46.957 1.00 38.65 213 ALA A C 1
ATOM 1285 O O . ALA A 1 191 ? 45.120 84.519 46.098 1.00 39.68 213 ALA A O 1
ATOM 1287 N N . GLY A 1 192 ? 45.545 82.955 47.705 1.00 43.62 214 GLY A N 1
ATOM 1288 C CA . GLY A 1 192 ? 44.417 82.082 47.430 1.00 48.67 214 GLY A CA 1
ATOM 1289 C C . GLY A 1 192 ? 43.086 82.747 47.773 1.00 61.63 214 GLY A C 1
ATOM 1290 O O . GLY A 1 192 ? 42.973 83.417 48.851 1.00 63.15 214 GLY A O 1
ATOM 1291 N N . SER A 1 193 ? 42.051 82.555 46.912 1.00 71.67 215 SER A N 1
ATOM 1292 C CA . SER A 1 193 ? 40.833 83.394 46.983 1.00 76.53 215 SER A CA 1
ATOM 1293 C C . SER A 1 193 ? 39.834 82.882 48.039 1.00 74.42 215 SER A C 1
ATOM 1294 O O . SER A 1 193 ? 38.673 83.195 47.956 1.00 74.93 215 SER A O 1
ATOM 1297 N N . CYS A 1 199 ? 37.258 87.473 47.628 1.00 63.33 221 CYS A N 1
ATOM 1298 C CA . CYS A 1 199 ? 36.498 88.719 47.461 1.00 64.82 221 CYS A CA 1
ATOM 1299 C C . CYS A 1 199 ? 37.028 89.704 48.501 1.00 62.03 221 CYS A C 1
ATOM 1300 O O . CYS A 1 199 ? 38.070 89.416 49.158 1.00 63.52 221 CYS A O 1
ATOM 1303 N N . SER A 1 200 ? 36.350 90.847 48.626 1.00 56.94 222 SER A N 1
ATOM 1304 C CA . SER A 1 200 ? 36.693 91.817 49.697 1.00 55.30 222 SER A CA 1
ATOM 1305 C C . SER A 1 200 ? 37.609 92.987 49.278 1.00 51.39 222 SER A C 1
ATOM 1306 O O . SER A 1 200 ? 37.335 94.135 49.607 1.00 51.61 222 SER A O 1
ATOM 1309 N N . GLY A 1 201 ? 38.683 92.708 48.545 1.00 46.59 223 GLY A N 1
ATOM 1310 C CA . GLY A 1 201 ? 39.602 93.757 48.133 1.00 42.54 223 GLY A CA 1
ATOM 1311 C C . GLY A 1 201 ? 39.066 94.513 46.949 1.00 40.18 223 GLY A C 1
ATOM 1312 O O . GLY A 1 201 ? 38.316 93.966 46.133 1.00 39.51 223 GLY A O 1
ATOM 1313 N N . ASP A 1 202 ? 39.448 95.789 46.849 1.00 36.83 224 ASP A N 1
ATOM 1314 C CA . ASP A 1 202 ? 39.122 96.554 45.669 1.00 34.64 224 ASP A CA 1
ATOM 1315 C C . ASP A 1 202 ? 40.360 96.470 44.808 1.00 31.51 224 ASP A C 1
ATOM 1316 O O . ASP A 1 202 ? 41.453 96.284 45.268 1.00 26.75 224 ASP A O 1
ATOM 1321 N N . ALA A 1 203 ? 40.143 96.654 43.504 1.00 32.60 225 ALA A N 1
ATOM 1322 C CA . ALA A 1 203 ? 41.227 96.794 42.542 1.00 32.01 225 ALA A CA 1
ATOM 1323 C C . ALA A 1 203 ? 42.027 98.014 42.959 1.00 32.00 225 ALA A C 1
ATOM 1324 O O . ALA A 1 203 ? 41.453 99.042 43.298 1.00 31.47 225 ALA A O 1
ATOM 1326 N N . GLY A 1 204 ? 43.355 97.867 42.940 1.00 30.79 226 GLY A N 1
ATOM 1327 C CA . GLY A 1 204 ? 44.238 98.946 43.368 1.00 30.71 226 GLY A CA 1
ATOM 1328 C C . GLY A 1 204 ? 44.475 98.947 44.879 1.00 30.98 226 GLY A C 1
ATOM 1329 O O . GLY A 1 204 ? 45.377 99.632 45.372 1.00 29.02 226 GLY A 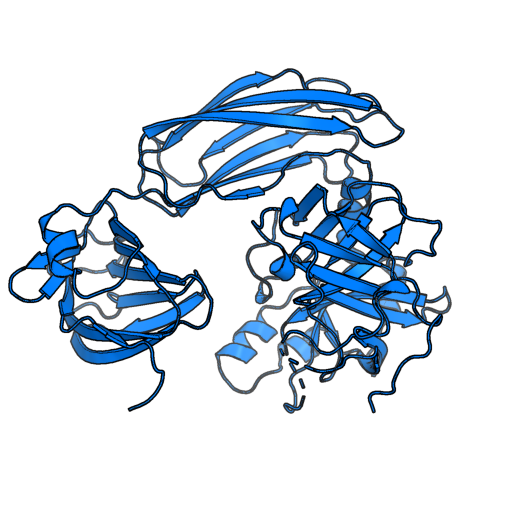O 1
ATOM 1330 N N . GLY A 1 205 ? 43.656 98.168 45.608 1.00 31.74 227 GLY A N 1
ATOM 1331 C CA . GLY A 1 205 ? 43.717 98.086 47.024 1.00 30.74 227 GLY A CA 1
ATOM 1332 C C . GLY A 1 205 ? 44.863 97.312 47.626 1.00 29.88 227 GLY A C 1
ATOM 1333 O O . GLY A 1 205 ? 45.556 96.576 46.937 1.00 30.64 227 GLY A O 1
ATOM 1334 N N . PRO A 1 206 ? 45.095 97.468 48.921 1.00 30.12 228 PRO A N 1
ATOM 1335 C CA . PRO A 1 206 ? 46.282 96.887 49.568 1.00 29.55 228 PRO A CA 1
ATOM 1336 C C . PRO A 1 206 ? 46.144 95.471 50.142 1.00 29.52 228 PRO A C 1
ATOM 1337 O O . PRO A 1 206 ? 45.088 95.041 50.631 1.00 28.08 228 PRO A O 1
ATOM 1341 N N . ILE A 1 207 ? 47.257 94.761 50.108 1.00 28.96 229 ILE A N 1
ATOM 1342 C CA . ILE A 1 207 ? 47.385 93.448 50.759 1.00 29.29 229 ILE A CA 1
ATOM 1343 C C . ILE A 1 207 ? 48.622 93.488 51.661 1.00 29.08 229 ILE A C 1
ATOM 1344 O O . ILE A 1 207 ? 49.682 93.971 51.268 1.00 29.61 229 ILE A O 1
ATOM 1349 N N . PHE A 1 208 ? 48.474 93.012 52.875 1.00 35.33 230 PHE A N 1
ATOM 1350 C CA . PHE A 1 208 ? 49.472 93.171 53.903 1.00 36.23 230 PHE A CA 1
ATOM 1351 C C . PHE A 1 208 ? 50.018 91.853 54.408 1.00 37.33 230 PHE A C 1
ATOM 1352 O O . PHE A 1 208 ? 49.343 90.850 54.379 1.00 37.85 230 PHE A O 1
ATOM 1360 N N . PHE A 1 209 ? 51.214 91.900 54.929 1.00 38.66 231 PHE A N 1
ATOM 1361 C CA . PHE A 1 209 ? 51.805 90.766 55.640 1.00 42.16 231 PHE A CA 1
ATOM 1362 C C . PHE A 1 209 ? 52.544 91.204 56.949 1.00 43.29 231 PHE A C 1
ATOM 1363 O O . PHE A 1 209 ? 53.295 92.184 56.932 1.00 42.24 231 PHE A O 1
ATOM 1371 N N . ASP A 1 210 ? 52.369 90.474 58.024 1.00 44.74 232 ASP A N 1
ATOM 1372 C CA . ASP A 1 210 ? 53.041 90.840 59.282 1.00 48.56 232 ASP A CA 1
ATOM 1373 C C . ASP A 1 210 ? 54.431 90.276 59.385 1.00 49.54 232 ASP A C 1
ATOM 1374 O O . ASP A 1 210 ? 54.600 89.179 59.866 1.00 51.38 232 ASP A O 1
ATOM 1379 N N . SER A 1 211 ? 55.432 91.029 58.977 1.00 51.09 233 SER A N 1
ATOM 1380 C CA . SER A 1 211 ? 56.747 90.452 58.708 1.00 55.00 233 SER A CA 1
ATOM 1381 C C . SER A 1 211 ? 57.645 90.232 59.941 1.00 62.22 233 SER A C 1
ATOM 1382 O O . SER A 1 211 ? 58.805 89.872 59.777 1.00 66.36 233 SER A O 1
ATOM 1385 N N . ASN A 1 212 ? 57.151 90.480 61.131 1.00 71.64 234 ASN A N 1
ATOM 1386 C CA . ASN A 1 212 ? 57.971 90.343 62.357 1.00 80.35 234 ASN A CA 1
ATOM 1387 C C . ASN A 1 212 ? 58.960 91.502 62.394 1.00 78.33 234 ASN A C 1
ATOM 1388 O O . ASN A 1 212 ? 59.518 91.857 63.445 1.00 79.96 234 ASN A O 1
ATOM 1393 N N . ASN A 1 213 ? 59.200 92.029 61.205 1.00 72.24 235 ASN A N 1
ATOM 1394 C CA . ASN A 1 213 ? 59.713 93.344 61.111 1.00 70.26 235 ASN A CA 1
ATOM 1395 C C . ASN A 1 213 ? 58.543 94.351 61.011 1.00 63.28 235 ASN A C 1
ATOM 1396 O O . ASN A 1 213 ? 58.723 95.492 60.748 1.00 57.27 235 ASN A O 1
ATOM 1401 N N . GLY A 1 214 ? 57.341 93.857 61.285 1.00 62.53 236 GLY A N 1
ATOM 1402 C CA . GLY A 1 214 ? 56.145 94.664 61.358 1.00 61.12 236 GLY A CA 1
ATOM 1403 C C . GLY A 1 214 ? 55.325 94.602 60.068 1.00 57.94 236 GLY A C 1
ATOM 1404 O O . GLY A 1 214 ? 55.722 94.032 59.061 1.00 55.12 236 GLY A O 1
ATOM 1405 N N . ARG A 1 215 ? 54.150 95.205 60.121 1.00 55.81 237 ARG A N 1
ATOM 1406 C CA . ARG A 1 215 ? 53.180 95.144 59.066 1.00 53.07 237 ARG A CA 1
ATOM 1407 C C . ARG A 1 215 ? 53.724 95.829 57.823 1.00 48.03 237 ARG A C 1
ATOM 1408 O O . ARG A 1 215 ? 54.196 96.946 57.889 1.00 49.97 237 ARG A O 1
ATOM 1416 N N . LYS A 1 216 ? 53.642 95.150 56.692 1.00 43.75 238 LYS A N 1
ATOM 1417 C CA . LYS A 1 216 ? 54.092 95.706 55.423 1.00 40.21 238 LYS A CA 1
ATOM 1418 C C . LYS A 1 216 ? 52.999 95.471 54.403 1.00 37.92 238 LYS A C 1
ATOM 1419 O O . LYS A 1 216 ? 52.357 94.399 54.422 1.00 36.78 238 LYS A O 1
ATOM 1425 N N . GLN A 1 217 ? 52.808 96.439 53.516 1.00 33.86 239 GLN A N 1
ATOM 1426 C CA . GLN A 1 217 ? 52.017 96.203 52.339 1.00 32.65 239 GLN A CA 1
ATOM 1427 C C . GLN A 1 217 ? 52.880 95.444 51.327 1.00 31.39 239 GLN A C 1
ATOM 1428 O O . GLN A 1 217 ? 53.914 95.935 50.907 1.00 33.50 239 GLN A O 1
ATOM 1434 N N . MET A 1 218 ? 52.469 94.262 50.955 1.00 30.85 240 MET A N 1
ATOM 1435 C CA . MET A 1 218 ? 53.237 93.487 50.005 1.00 31.12 240 MET A CA 1
ATOM 1436 C C . MET A 1 218 ? 52.839 93.752 48.546 1.00 29.10 240 MET A C 1
ATOM 1437 O O . MET A 1 218 ? 53.705 93.729 47.617 1.00 27.09 240 MET A O 1
ATOM 1442 N N . GLY A 1 219 ? 51.541 93.977 48.331 1.00 27.56 241 GLY A N 1
ATOM 1443 C CA . GLY A 1 219 ? 50.992 94.014 46.991 1.00 26.29 241 GLY A CA 1
ATOM 1444 C C . GLY A 1 219 ? 49.867 94.989 46.801 1.00 25.87 241 GLY A C 1
ATOM 1445 O O . GLY A 1 219 ? 49.440 95.662 47.723 1.00 26.21 241 GLY A O 1
ATOM 1446 N N . VAL A 1 220 ? 49.397 95.038 45.565 1.00 25.14 242 VAL A N 1
ATOM 1447 C CA . VAL A 1 220 ? 48.291 95.847 45.110 1.00 24.25 242 VAL A CA 1
ATOM 1448 C C . VAL A 1 220 ? 47.381 94.942 44.348 1.00 23.83 242 VAL A C 1
ATOM 1449 O O . VAL A 1 220 ? 47.856 94.167 43.542 1.00 23.70 242 VAL A O 1
ATOM 1453 N N . VAL A 1 221 ? 46.082 95.017 44.571 1.00 24.87 243 VAL A N 1
ATOM 1454 C CA . VAL A 1 221 ? 45.144 94.119 43.884 1.00 26.11 243 VAL A CA 1
ATOM 1455 C C . VAL A 1 221 ? 45.153 94.409 42.398 1.00 24.79 243 VAL A C 1
ATOM 1456 O O . VAL A 1 221 ? 44.873 95.544 41.996 1.00 23.92 243 VAL A O 1
ATOM 1460 N N . SER A 1 222 ? 45.490 93.424 41.593 1.00 25.25 244 SER A N 1
ATOM 1461 C CA . SER A 1 222 ? 45.650 93.620 40.164 1.00 26.74 244 SER A CA 1
ATOM 1462 C C . SER A 1 222 ? 44.585 92.920 39.308 1.00 30.30 244 SER A C 1
ATOM 1463 O O . SER A 1 222 ? 43.849 93.530 38.533 1.00 33.57 244 SER A O 1
ATOM 1466 N N . TRP A 1 223 ? 44.499 91.629 39.422 1.00 32.33 245 TRP A N 1
ATOM 1467 C CA . TRP A 1 223 ? 43.482 90.851 38.650 1.00 32.71 245 TRP A CA 1
ATOM 1468 C C . TRP A 1 223 ? 43.190 89.515 39.278 1.00 35.29 245 TRP A C 1
ATOM 1469 O O . TRP A 1 223 ? 43.843 89.132 40.256 1.00 31.94 245 TRP A O 1
ATOM 1480 N N . GLY A 1 224 ? 42.183 88.830 38.738 1.00 40.07 246 GLY A N 1
ATOM 1481 C CA . GLY A 1 224 ? 41.800 87.470 39.229 1.00 46.64 246 GLY A CA 1
ATOM 1482 C C . GLY A 1 224 ? 40.873 87.532 40.435 1.00 53.13 246 GLY A C 1
ATOM 1483 O O . GLY A 1 224 ? 39.963 88.388 40.496 1.00 57.53 246 GLY A O 1
ATOM 1484 N N . GLY A 1 228 ? 34.867 83.771 44.307 1.00 42.21 250 GLY A N 1
ATOM 1485 C CA . GLY A 1 228 ? 34.388 82.537 44.885 1.00 45.52 250 GLY A CA 1
ATOM 1486 C C . GLY A 1 228 ? 34.547 81.335 43.969 1.00 47.36 250 GLY A C 1
ATOM 1487 O O . GLY A 1 228 ? 33.997 80.271 44.181 1.00 48.44 250 GLY A O 1
ATOM 1488 N N . ARG A 1 229 ? 35.321 81.531 42.929 1.00 50.10 251 ARG A N 1
ATOM 1489 C CA . ARG A 1 229 ? 35.673 80.468 42.003 1.00 53.41 251 ARG A CA 1
ATOM 1490 C C . ARG A 1 229 ? 36.725 79.609 42.615 1.00 50.17 251 ARG A C 1
ATOM 1491 O O . ARG A 1 229 ? 37.561 80.092 43.407 1.00 47.21 251 ARG A O 1
ATOM 1499 N N . ALA A 1 230 ? 36.655 78.308 42.303 1.00 50.24 252 ALA A N 1
ATOM 1500 C CA . ALA A 1 230 ? 37.635 77.389 42.818 1.00 49.64 252 ALA A CA 1
ATOM 1501 C C . ALA A 1 230 ? 38.941 77.588 42.019 1.00 49.08 252 ALA A C 1
ATOM 1502 O O . ALA A 1 230 ? 38.950 77.857 40.788 1.00 45.02 252 ALA A O 1
ATOM 1504 N N . ASN A 1 231 ? 40.042 77.446 42.760 1.00 49.56 253 ASN A N 1
ATOM 1505 C CA . ASN A 1 231 ? 41.363 77.436 42.148 1.00 48.94 253 ASN A CA 1
ATOM 1506 C C . ASN A 1 231 ? 41.624 78.611 41.248 1.00 47.56 253 ASN A C 1
ATOM 1507 O O . ASN A 1 231 ? 42.101 78.430 40.153 1.00 50.52 253 ASN A O 1
ATOM 1512 N N . SER A 1 232 ? 41.321 79.815 41.742 1.00 46.79 254 SER A N 1
ATOM 1513 C CA . SER A 1 232 ? 41.523 81.047 41.023 1.00 45.39 254 SER A CA 1
ATOM 1514 C C . SER A 1 232 ? 42.044 82.052 42.023 1.00 42.90 254 SER A C 1
ATOM 1515 O O . SER A 1 232 ? 41.317 82.901 42.476 1.00 43.95 254 SER A O 1
ATOM 1518 N N . PRO A 1 233 ? 43.346 81.995 42.299 1.00 40.22 255 PRO A N 1
ATOM 1519 C CA . PRO A 1 233 ? 43.880 82.928 43.274 1.00 36.95 255 PRO A CA 1
ATOM 1520 C C . PRO A 1 233 ? 43.967 84.350 42.756 1.00 33.68 255 PRO A C 1
ATOM 1521 O O . PRO A 1 233 ? 44.004 84.584 41.574 1.00 31.68 255 PRO A O 1
ATOM 1525 N N . GLY A 1 234 ? 44.013 85.270 43.684 1.00 31.80 256 GLY A N 1
ATOM 1526 C CA . GLY A 1 234 ? 44.287 86.658 43.369 1.00 29.83 256 GLY A CA 1
ATOM 1527 C C . GLY A 1 234 ? 45.725 86.876 42.957 1.00 27.80 256 GLY A C 1
ATOM 1528 O O . GLY A 1 234 ? 46.628 86.248 43.463 1.00 27.45 256 GLY A O 1
ATOM 1529 N N . VAL A 1 235 ? 45.912 87.799 42.030 1.00 26.05 257 VAL A N 1
ATOM 1530 C CA . VAL A 1 235 ? 47.180 88.236 41.620 1.00 24.93 257 VAL A CA 1
ATOM 1531 C C . VAL A 1 235 ? 47.403 89.642 42.092 1.00 24.37 257 VAL A C 1
ATOM 1532 O O . VAL A 1 235 ? 46.529 90.473 42.053 1.00 22.50 257 VAL A O 1
ATOM 1536 N N . TYR A 1 236 ? 48.622 89.901 42.566 1.00 25.08 258 TYR A N 1
ATOM 1537 C CA . TYR A 1 236 ? 48.960 91.146 43.178 1.00 25.21 258 TYR A CA 1
ATOM 1538 C C . TYR A 1 236 ? 50.304 91.638 42.661 1.00 23.84 258 TYR A C 1
ATOM 1539 O O . TYR A 1 236 ? 51.189 90.888 42.461 1.00 24.33 258 TYR A O 1
ATOM 1548 N N . THR A 1 237 ? 50.431 92.936 42.505 1.00 23.51 259 THR A N 1
ATOM 1549 C CA . THR A 1 237 ? 51.672 93.544 42.092 1.00 23.56 259 THR A CA 1
ATOM 1550 C C . THR A 1 237 ? 52.726 93.347 43.221 1.00 25.49 259 THR A C 1
ATOM 1551 O O . THR A 1 237 ? 52.459 93.588 44.383 1.00 24.75 259 THR A O 1
ATOM 1555 N N . ASN A 1 238 ? 53.914 92.900 42.843 1.00 26.26 260 ASN A N 1
ATOM 1556 C CA . ASN A 1 238 ? 54.966 92.607 43.824 1.00 27.74 260 ASN A CA 1
ATOM 1557 C C . ASN A 1 238 ? 55.742 93.842 44.196 1.00 26.09 260 ASN A C 1
ATOM 1558 O O . ASN A 1 238 ? 56.682 94.194 43.556 1.00 26.57 260 ASN A O 1
ATOM 1563 N N . LEU A 1 239 ? 55.319 94.513 45.221 1.00 27.87 261 LEU A N 1
ATOM 1564 C CA . LEU A 1 239 ? 55.896 95.854 45.535 1.00 29.07 261 LEU A CA 1
ATOM 1565 C C . LEU A 1 239 ? 57.374 95.817 45.904 1.00 29.35 261 LEU A C 1
ATOM 1566 O O . LEU A 1 239 ? 58.053 96.746 45.659 1.00 28.87 261 LEU A O 1
ATOM 1571 N N . SER A 1 240 ? 57.874 94.683 46.366 1.00 31.32 262 SER A N 1
ATOM 1572 C CA . SER A 1 240 ? 59.315 94.547 46.683 1.00 33.45 262 SER A CA 1
ATOM 1573 C C . SER A 1 240 ? 60.250 94.766 45.506 1.00 35.01 262 SER A C 1
ATOM 1574 O O . SER A 1 240 ? 61.419 94.977 45.702 1.00 37.78 262 SER A O 1
ATOM 1577 N N . VAL A 1 241 ? 59.749 94.681 44.297 1.00 34.30 263 VAL A N 1
ATOM 1578 C CA . VAL A 1 241 ? 60.559 94.853 43.108 1.00 35.36 263 VAL A CA 1
ATOM 1579 C C . VAL A 1 241 ? 60.377 96.240 42.504 1.00 34.14 263 VAL A C 1
ATOM 1580 O O . VAL A 1 241 ? 60.995 96.572 41.535 1.00 32.74 263 VAL A O 1
ATOM 1584 N N . PHE A 1 242 ? 59.539 97.077 43.122 1.00 34.05 264 PHE A N 1
ATOM 1585 C CA . PHE A 1 242 ? 59.300 98.476 42.685 1.00 31.08 264 PHE A CA 1
ATOM 1586 C C . PHE A 1 242 ? 59.727 99.533 43.677 1.00 31.13 264 PHE A C 1
ATOM 1587 O O . PHE A 1 242 ? 59.300 100.638 43.557 1.00 29.81 264 PHE A O 1
ATOM 1595 N N . ASN A 1 243 ? 60.582 99.223 44.655 1.00 32.09 265 ASN A N 1
ATOM 1596 C CA . ASN A 1 243 ? 60.964 100.218 45.680 1.00 31.57 265 ASN A CA 1
ATOM 1597 C C . ASN A 1 243 ? 61.661 101.426 45.031 1.00 32.54 265 ASN A C 1
ATOM 1598 O O . ASN A 1 243 ? 61.416 102.548 45.393 1.00 30.77 265 ASN A O 1
ATOM 1603 N N . ASP A 1 244 ? 62.532 101.205 44.065 1.00 32.89 266 ASP A N 1
ATOM 1604 C CA . ASP A 1 244 ? 63.228 102.317 43.429 1.00 34.15 266 ASP A CA 1
ATOM 1605 C C . ASP A 1 244 ? 62.289 103.238 42.643 1.00 32.03 266 ASP A C 1
ATOM 1606 O O . ASP A 1 244 ? 62.402 104.446 42.739 1.00 30.92 266 ASP A O 1
ATOM 1611 N N . TRP A 1 245 ? 61.382 102.644 41.863 1.00 29.73 267 TRP A N 1
ATOM 1612 C CA . TRP A 1 245 ? 60.426 103.430 41.095 1.00 28.61 267 TRP A CA 1
ATOM 1613 C C . TRP A 1 245 ? 59.519 104.224 42.044 1.00 28.33 267 TRP A C 1
ATOM 1614 O O . TRP A 1 245 ? 59.258 105.378 41.805 1.00 27.77 267 TRP A O 1
ATOM 1625 N N . LEU A 1 246 ? 59.068 103.557 43.108 1.00 28.55 268 LEU A N 1
ATOM 1626 C CA . LEU A 1 246 ? 58.206 104.185 44.057 1.00 30.00 268 LEU A CA 1
ATOM 1627 C C . LEU A 1 246 ? 58.852 105.379 44.735 1.00 29.99 268 LEU A C 1
ATOM 1628 O O . LEU A 1 246 ? 58.218 106.390 44.908 1.00 28.81 268 LEU A O 1
ATOM 1633 N N . ASP A 1 247 ? 60.106 105.236 45.138 1.00 31.84 269 ASP A N 1
ATOM 1634 C CA . ASP A 1 247 ? 60.838 106.331 45.752 1.00 34.70 269 ASP A CA 1
ATOM 1635 C C . ASP A 1 247 ? 61.020 107.497 44.763 1.00 35.28 269 ASP A C 1
ATOM 1636 O O . ASP A 1 247 ? 60.845 108.632 45.150 1.00 37.86 269 ASP A O 1
ATOM 1641 N N . ASP A 1 248 ? 61.351 107.203 43.499 1.00 32.91 270 ASP A N 1
ATOM 1642 C CA . ASP A 1 248 ? 61.480 108.238 42.517 1.00 31.78 270 ASP A CA 1
ATOM 1643 C C . ASP A 1 248 ? 60.209 109.048 42.356 1.00 31.21 270 ASP A C 1
ATOM 1644 O O . ASP A 1 248 ? 60.270 110.290 42.235 1.00 30.15 270 ASP A O 1
ATOM 1649 N N . GLN A 1 249 ? 59.049 108.386 42.342 1.00 29.39 271 GLN A N 1
ATOM 1650 C CA . GLN A 1 249 ? 57.812 109.111 42.103 1.00 30.17 271 GLN A CA 1
ATOM 1651 C C . GLN A 1 249 ? 57.527 110.087 43.272 1.00 31.63 271 GLN A C 1
ATOM 1652 O O . GLN A 1 249 ? 56.848 111.081 43.095 1.00 33.78 271 GLN A O 1
ATOM 1658 N N . GLN A 1 250 ? 58.077 109.807 44.449 1.00 30.10 272 GLN A N 1
ATOM 1659 C CA . GLN A 1 250 ? 57.763 110.585 45.605 1.00 31.52 272 GLN A CA 1
ATOM 1660 C C . GLN A 1 250 ? 58.788 111.708 45.851 1.00 32.99 272 GLN A C 1
ATOM 1661 O O . GLN A 1 250 ? 58.662 112.464 46.808 1.00 32.07 272 GLN A O 1
ATOM 1667 N N . LEU A 1 251 ? 59.767 111.845 44.939 1.00 32.93 273 LEU A N 1
ATOM 1668 C CA . LEU A 1 251 ? 60.693 112.924 44.994 1.00 34.27 273 LEU A CA 1
ATOM 1669 C C . LEU A 1 251 ? 60.039 114.250 44.772 1.00 35.74 273 LEU A C 1
ATOM 1670 O O . LEU A 1 251 ? 60.621 115.277 45.135 1.00 37.45 273 LEU A O 1
ATOM 1675 N N . GLY A 1 252 ? 58.851 114.273 44.127 1.00 32.68 274 GLY A N 1
ATOM 1676 C CA . GLY A 1 252 ? 58.117 115.545 44.029 1.00 32.26 274 GLY A CA 1
ATOM 1677 C C . GLY A 1 252 ? 58.125 116.178 42.656 1.00 32.30 274 GLY A C 1
ATOM 1678 O O . GLY A 1 252 ? 57.509 117.218 42.484 1.00 32.19 274 GLY A O 1
ATOM 1679 N N . LEU A 1 253 ? 58.759 115.570 41.658 1.00 30.37 275 LEU A N 1
ATOM 1680 C CA . LEU A 1 253 ? 58.636 116.106 40.326 1.00 30.44 275 LEU A CA 1
ATOM 1681 C C . LEU A 1 253 ? 57.183 115.979 39.856 1.00 30.43 275 LEU A C 1
ATOM 1682 O O . LEU A 1 253 ? 56.626 114.943 39.888 1.00 29.53 275 LEU A O 1
ATOM 1687 N N . SER A 1 254 ? 56.587 117.077 39.439 1.00 31.72 276 SER A N 1
ATOM 1688 C CA . SER A 1 254 ? 55.188 117.098 39.147 1.00 30.17 276 SER A CA 1
ATOM 1689 C C . SER A 1 254 ? 54.924 117.511 37.723 1.00 28.21 276 SER A C 1
ATOM 1690 O O . SER A 1 254 ? 55.341 118.559 37.286 1.00 29.96 276 SER A O 1
ATOM 1693 N N . TYR A 1 255 ? 54.223 116.686 37.008 1.00 27.22 277 TYR A N 1
ATOM 1694 C CA . TYR A 1 255 ? 53.943 116.943 35.596 1.00 26.98 277 TYR A CA 1
ATOM 1695 C C . TYR A 1 255 ? 52.827 116.018 35.150 1.00 26.04 277 TYR A C 1
ATOM 1696 O O . TYR A 1 255 ? 52.549 114.977 35.809 1.00 26.08 277 TYR A O 1
ATOM 1705 N N . ARG A 1 256 ? 52.205 116.328 34.060 1.00 24.41 278 ARG A N 1
ATOM 1706 C CA . ARG A 1 256 ? 51.225 115.446 33.470 1.00 24.84 278 ARG A CA 1
ATOM 1707 C C . ARG A 1 256 ? 51.922 114.348 32.629 1.00 23.09 278 ARG A C 1
ATOM 1708 O O . ARG A 1 256 ? 52.364 114.585 31.502 1.00 22.48 278 ARG A O 1
ATOM 1716 N N . GLN A 1 257 ? 52.048 113.176 33.203 1.00 21.37 279 GLN A N 1
ATOM 1717 C CA . GLN A 1 257 ? 52.790 112.102 32.572 1.00 22.31 279 GLN A CA 1
ATOM 1718 C C . GLN A 1 257 ? 52.080 111.478 31.404 1.00 22.13 279 GLN A C 1
ATOM 1719 O O . GLN A 1 257 ? 52.757 111.085 30.455 1.00 19.84 279 GLN A O 1
ATOM 1725 N N . LYS A 1 258 ? 50.755 111.328 31.480 1.00 19.57 280 LYS A N 1
ATOM 1726 C CA . LYS A 1 258 ? 50.037 110.734 30.352 1.00 20.41 280 LYS A CA 1
ATOM 1727 C C . LYS A 1 258 ? 48.867 111.555 29.978 1.00 20.44 280 LYS A C 1
ATOM 1728 O O . LYS A 1 258 ? 47.982 111.785 30.799 1.00 20.81 280 LYS A O 1
ATOM 1734 N N . ARG A 1 259 ? 48.845 112.014 28.742 1.00 21.10 281 ARG A N 1
ATOM 1735 C CA . ARG A 1 259 ? 47.703 112.738 28.213 1.00 22.15 281 ARG A CA 1
ATOM 1736 C C . ARG A 1 259 ? 47.181 111.998 27.023 1.00 22.01 281 ARG A C 1
ATOM 1737 O O . ARG A 1 259 ? 47.944 111.752 26.073 1.00 23.42 281 ARG A O 1
ATOM 1745 N N . ASP A 1 260 ? 45.907 111.613 27.022 1.00 22.00 282 ASP A N 1
ATOM 1746 C CA . ASP A 1 260 ? 45.307 110.992 25.834 1.00 22.34 282 ASP A CA 1
ATOM 1747 C C . ASP A 1 260 ? 44.541 112.021 25.013 1.00 22.11 282 ASP A C 1
ATOM 1748 O O . ASP A 1 260 ? 43.535 112.529 25.428 1.00 23.99 282 ASP A O 1
ATOM 1753 N N . LEU A 1 261 ? 45.056 112.330 23.852 1.00 21.59 283 LEU A N 1
ATOM 1754 C CA . LEU A 1 261 ? 44.374 113.259 22.935 1.00 21.82 283 LEU A CA 1
ATOM 1755 C C . LEU A 1 261 ? 43.149 112.695 22.233 1.00 21.39 283 LEU A C 1
ATOM 1756 O O . LEU A 1 261 ? 42.392 113.402 21.658 1.00 22.01 283 LEU A O 1
ATOM 1761 N N . GLY A 1 262 ? 42.992 111.399 22.258 1.00 22.65 284 GLY A N 1
ATOM 1762 C CA . GLY A 1 262 ? 41.809 110.750 21.621 1.00 24.07 284 GLY A CA 1
ATOM 1763 C C . GLY A 1 262 ? 42.121 110.661 20.126 1.00 24.78 284 GLY A C 1
ATOM 1764 O O . GLY A 1 262 ? 43.272 110.551 19.712 1.00 23.83 284 GLY A O 1
ATOM 1765 N N . VAL A 1 263 ? 41.093 110.805 19.315 1.00 26.15 285 VAL A N 1
ATOM 1766 C CA . VAL A 1 263 ? 41.274 110.802 17.876 1.00 26.18 285 VAL A CA 1
ATOM 1767 C C . VAL A 1 263 ? 41.867 112.072 17.371 1.00 26.04 285 VAL A C 1
ATOM 1768 O O . VAL A 1 263 ? 41.374 113.128 17.599 1.00 25.61 285 VAL A O 1
ATOM 1772 N N . VAL A 1 264 ? 42.940 111.932 16.611 1.00 26.73 286 VAL A N 1
ATOM 1773 C CA . VAL A 1 264 ? 43.612 113.081 16.009 1.00 27.57 286 VAL A CA 1
ATOM 1774 C C . VAL A 1 264 ? 43.710 112.867 14.504 1.00 27.34 286 VAL A C 1
ATOM 1775 O O . VAL A 1 264 ? 43.870 111.723 14.053 1.00 27.52 286 VAL A O 1
ATOM 1779 N N . ARG A 1 265 ? 43.657 113.930 13.731 1.00 28.31 287 ARG A N 1
ATOM 1780 C CA . ARG A 1 265 ? 43.896 113.854 12.319 1.00 28.15 287 ARG A CA 1
ATOM 1781 C C . ARG A 1 265 ? 45.416 113.782 12.096 1.00 29.19 287 ARG A C 1
ATOM 1782 O O . ARG A 1 265 ? 46.165 114.399 12.825 1.00 27.25 287 ARG A O 1
ATOM 1790 N N . PRO A 1 266 ? 45.863 113.093 11.048 1.00 29.64 288 PRO A N 1
ATOM 1791 C CA . PRO A 1 266 ? 47.219 113.209 10.660 1.00 29.43 288 PRO A CA 1
ATOM 1792 C C . PRO A 1 266 ? 47.583 114.653 10.337 1.00 30.43 288 PRO A C 1
ATOM 1793 O O . PRO A 1 266 ? 46.828 115.381 9.660 1.00 29.31 288 PRO A O 1
ATOM 1797 N N . GLY A 1 267 ? 48.752 115.050 10.806 1.00 29.82 289 GLY A N 1
ATOM 1798 C CA . GLY A 1 267 ? 49.216 116.403 10.558 1.00 29.60 289 GLY A CA 1
ATOM 1799 C C . GLY A 1 267 ? 50.327 116.775 11.495 1.00 29.17 289 GLY A C 1
ATOM 1800 O O . GLY A 1 267 ? 50.867 115.966 12.200 1.00 27.77 289 GLY A O 1
ATOM 1801 N N . SER A 1 268 ? 50.585 118.051 11.553 1.00 30.68 290 SER A N 1
ATOM 1802 C CA . SER A 1 268 ? 51.707 118.626 12.266 1.00 31.94 290 SER A CA 1
ATOM 1803 C C . SER A 1 268 ? 51.258 119.470 13.439 1.00 29.97 290 SER A C 1
ATOM 1804 O O . SER A 1 268 ? 50.442 120.354 13.289 1.00 31.00 290 SER A O 1
ATOM 1807 N N . TYR A 1 269 ? 51.844 119.244 14.590 1.00 28.96 291 TYR A N 1
ATOM 1808 C CA . TYR A 1 269 ? 51.355 119.840 15.885 1.00 29.51 291 TYR A CA 1
ATOM 1809 C C . TYR A 1 269 ? 52.506 120.193 16.833 1.00 29.94 291 TYR A C 1
ATOM 1810 O O . TYR A 1 269 ? 53.655 119.842 16.571 1.00 28.59 291 TYR A O 1
ATOM 1819 N N . THR A 1 270 ? 52.200 120.954 17.883 1.00 29.43 292 THR A N 1
ATOM 1820 C CA . THR A 1 270 ? 53.121 121.199 18.950 1.00 31.04 292 THR A CA 1
ATOM 1821 C C . THR A 1 270 ? 52.473 120.891 20.269 1.00 30.25 292 THR A C 1
ATOM 1822 O O . THR A 1 270 ? 51.269 120.921 20.360 1.00 31.74 292 THR A O 1
ATOM 1826 N N . HIS A 1 271 ? 53.283 120.659 21.298 1.00 28.24 293 HIS A N 1
ATOM 1827 C CA . HIS A 1 271 ? 52.761 120.433 22.603 1.00 28.51 293 HIS A CA 1
ATOM 1828 C C . HIS A 1 271 ? 53.752 120.925 23.644 1.00 30.16 293 HIS A C 1
ATOM 1829 O O . HIS A 1 271 ? 54.955 120.927 23.418 1.00 31.71 293 HIS A O 1
ATOM 1836 N N . ASN A 1 272 ? 53.251 121.358 24.772 1.00 29.14 294 ASN A N 1
ATOM 1837 C CA . ASN A 1 272 ? 54.096 121.887 25.794 1.00 34.00 294 ASN A CA 1
ATOM 1838 C C . ASN A 1 272 ? 53.841 121.171 27.089 1.00 32.26 294 ASN A C 1
ATOM 1839 O O . ASN A 1 272 ? 52.737 120.861 27.410 1.00 32.45 294 ASN A O 1
ATOM 1844 N N . LEU A 1 273 ? 54.881 120.924 27.826 1.00 32.19 295 LEU A N 1
ATOM 1845 C CA . LEU A 1 273 ? 54.733 120.179 29.073 1.00 34.89 295 LEU A CA 1
ATOM 1846 C C . LEU A 1 273 ? 55.466 120.913 30.168 1.00 35.02 295 LEU A C 1
ATOM 1847 O O . LEU A 1 273 ? 56.625 121.259 29.995 1.00 35.49 295 LEU A O 1
ATOM 1852 N N . THR A 1 274 ? 54.804 121.152 31.288 1.00 34.20 296 THR A N 1
ATOM 1853 C CA . THR A 1 274 ? 55.429 121.831 32.400 1.00 34.85 296 THR A CA 1
ATOM 1854 C C . THR A 1 274 ? 55.783 120.930 33.539 1.00 34.81 296 THR A C 1
ATOM 1855 O O . THR A 1 274 ? 54.972 120.188 34.024 1.00 37.90 296 THR A O 1
ATOM 1859 N N . PHE A 1 275 ? 57.014 121.045 34.003 1.00 35.20 297 PHE A N 1
ATOM 1860 C CA . PHE A 1 275 ? 57.530 120.262 35.106 1.00 33.72 297 PHE A CA 1
ATOM 1861 C C . PHE A 1 275 ? 57.719 121.165 36.284 1.00 33.79 297 PHE A C 1
ATOM 1862 O O . PHE A 1 275 ? 58.191 122.288 36.153 1.00 33.69 297 PHE A O 1
ATOM 1870 N N . THR A 1 276 ? 57.321 120.688 37.442 1.00 33.71 298 THR A N 1
ATOM 1871 C CA . THR A 1 276 ? 57.417 121.468 38.677 1.00 35.65 298 THR A CA 1
ATOM 1872 C C . THR A 1 276 ? 57.991 120.615 39.773 1.00 35.08 298 THR A C 1
ATOM 1873 O O . THR A 1 276 ? 57.566 119.517 39.946 1.00 35.17 298 THR A O 1
ATOM 1877 N N . ASN A 1 277 ? 58.933 121.127 40.534 1.00 37.26 299 ASN A N 1
ATOM 1878 C CA . ASN A 1 277 ? 59.505 120.378 41.636 1.00 38.76 299 ASN A CA 1
ATOM 1879 C C . ASN A 1 277 ? 58.770 120.712 42.922 1.00 41.01 299 ASN A C 1
ATOM 1880 O O . ASN A 1 277 ? 59.030 121.743 43.558 1.00 43.02 299 ASN A O 1
ATOM 1885 N N . ASN A 1 278 ? 57.877 119.827 43.330 1.00 40.23 300 ASN A N 1
ATOM 1886 C CA . ASN A 1 278 ? 57.121 120.010 44.582 1.00 41.28 300 ASN A CA 1
ATOM 1887 C C . ASN A 1 278 ? 57.806 119.352 45.759 1.00 41.99 300 ASN A C 1
ATOM 1888 O O . ASN A 1 278 ? 57.246 119.236 46.813 1.00 41.68 300 ASN A O 1
ATOM 1893 N N . GLY A 1 279 ? 59.048 118.918 45.529 1.00 45.10 301 GLY A N 1
ATOM 1894 C CA . GLY A 1 279 ? 59.866 118.274 46.562 1.00 46.97 301 GLY A CA 1
ATOM 1895 C C . GLY A 1 279 ? 60.719 119.268 47.292 1.00 49.60 301 GLY A C 1
ATOM 1896 O O . GLY A 1 279 ? 60.710 120.427 46.955 1.00 49.03 301 GLY A O 1
ATOM 1897 N N . ASN A 1 280 ? 61.445 118.799 48.303 1.00 52.54 302 ASN A N 1
ATOM 1898 C CA . ASN A 1 280 ? 62.321 119.659 49.096 1.00 57.55 302 ASN A CA 1
ATOM 1899 C C . ASN A 1 280 ? 63.729 119.709 48.599 1.00 55.92 302 ASN A C 1
ATOM 1900 O O . ASN A 1 280 ? 64.456 120.524 49.046 1.00 57.85 302 ASN A O 1
ATOM 1905 N N . ALA A 1 281 ? 64.105 118.835 47.679 1.00 53.90 303 ALA A N 1
ATOM 1906 C CA . ALA A 1 281 ? 65.493 118.811 47.219 1.00 51.79 303 ALA A CA 1
ATOM 1907 C C . ALA A 1 281 ? 65.615 119.011 45.729 1.00 47.46 303 ALA A C 1
ATOM 1908 O O . ALA A 1 281 ? 64.638 118.825 45.019 1.00 45.65 303 ALA A O 1
ATOM 1910 N N . ASP A 1 282 ? 66.821 119.316 45.278 1.00 46.08 304 ASP A N 1
ATOM 1911 C CA . ASP A 1 282 ? 67.093 119.536 43.870 1.00 44.29 304 ASP A CA 1
ATOM 1912 C C . ASP A 1 282 ? 66.824 118.262 43.083 1.00 42.87 304 ASP A C 1
ATOM 1913 O O . ASP A 1 282 ? 66.946 117.176 43.612 1.00 44.13 304 ASP A O 1
ATOM 1918 N N . ILE A 1 283 ? 66.411 118.402 41.821 1.00 42.39 305 ILE A N 1
ATOM 1919 C CA . ILE A 1 283 ? 66.238 117.283 40.915 1.00 40.27 305 ILE A CA 1
ATOM 1920 C C . ILE A 1 283 ? 67.017 117.611 39.656 1.00 43.04 305 ILE A C 1
ATOM 1921 O O . ILE A 1 283 ? 66.797 118.681 39.052 1.00 40.73 305 ILE A O 1
ATOM 1926 N N . ASN A 1 284 ? 67.932 116.705 39.261 1.00 45.64 306 ASN A N 1
ATOM 1927 C CA . ASN A 1 284 ? 68.847 116.979 38.181 1.00 49.08 306 ASN A CA 1
ATOM 1928 C C . ASN A 1 284 ? 68.284 116.365 36.919 1.00 46.62 306 ASN A C 1
ATOM 1929 O O . ASN A 1 284 ? 67.943 115.206 36.885 1.00 44.82 306 ASN A O 1
ATOM 1934 N N . LEU A 1 285 ? 68.183 117.136 35.866 1.00 48.41 307 LEU A N 1
ATOM 1935 C CA . LEU A 1 285 ? 67.643 116.675 34.630 1.00 49.45 307 LEU A CA 1
ATOM 1936 C C . LEU A 1 285 ? 68.673 116.797 33.523 1.00 53.68 307 LEU A C 1
ATOM 1937 O O . LEU A 1 285 ? 69.111 117.911 33.178 1.00 57.37 307 LEU A O 1
ATOM 1942 N N . GLY A 1 286 ? 69.021 115.649 32.931 1.00 52.83 308 GLY A N 1
ATOM 1943 C CA . GLY A 1 286 ? 70.007 115.584 31.863 1.00 53.38 308 GLY A CA 1
ATOM 1944 C C . GLY A 1 286 ? 69.407 115.632 30.471 1.00 53.81 308 GLY A C 1
ATOM 1945 O O . GLY A 1 286 ? 68.550 116.509 30.152 1.00 51.98 308 GLY A O 1
ATOM 1946 N N . ASN A 1 287 ? 69.806 114.675 29.629 1.00 54.12 309 ASN A N 1
ATOM 1947 C CA . ASN A 1 287 ? 69.405 114.744 28.206 1.00 55.23 309 ASN A CA 1
ATOM 1948 C C . ASN A 1 287 ? 67.974 114.272 27.916 1.00 49.34 309 ASN A C 1
ATOM 1949 O O . ASN A 1 287 ? 67.313 113.608 28.705 1.00 47.48 309 ASN A O 1
ATOM 1954 N N . THR A 1 288 ? 67.506 114.650 26.751 1.00 45.11 310 THR A N 1
ATOM 1955 C CA . THR A 1 288 ? 66.131 114.585 26.386 1.00 42.32 310 THR A CA 1
ATOM 1956 C C . THR A 1 288 ? 65.960 113.825 25.040 1.00 37.62 310 THR A C 1
ATOM 1957 O O . THR A 1 288 ? 66.774 113.979 24.130 1.00 37.79 310 THR A O 1
ATOM 1961 N N . PHE A 1 289 ? 64.948 112.988 24.963 1.00 34.82 311 PHE A N 1
ATOM 1962 C CA . PHE A 1 289 ? 64.552 112.289 23.713 1.00 34.52 311 PHE A CA 1
ATOM 1963 C C . PHE A 1 289 ? 63.091 112.450 23.504 1.00 31.14 311 PHE A C 1
ATOM 1964 O O . PHE A 1 289 ? 62.284 112.251 24.452 1.00 30.58 311 PHE A O 1
ATOM 1972 N N . VAL A 1 290 ? 62.681 112.736 22.280 1.00 29.89 312 VAL A N 1
ATOM 1973 C CA . VAL A 1 290 ? 61.237 112.735 22.001 1.00 27.69 312 VAL A CA 1
ATOM 1974 C C . VAL A 1 290 ? 61.031 112.116 20.672 1.00 26.90 312 VAL A C 1
ATOM 1975 O O . VAL A 1 290 ? 61.794 112.399 19.757 1.00 29.02 312 VAL A O 1
ATOM 1979 N N . PHE A 1 291 ? 59.997 111.295 20.556 1.00 25.66 313 PHE A N 1
ATOM 1980 C CA . PHE A 1 291 ? 59.810 110.540 19.322 1.00 26.30 313 PHE A CA 1
ATOM 1981 C C . PHE A 1 291 ? 58.410 109.946 19.276 1.00 25.45 313 PHE A C 1
ATOM 1982 O O . PHE A 1 291 ? 57.802 109.660 20.334 1.00 23.10 313 PHE A O 1
ATOM 1990 N N . VAL A 1 292 ? 57.933 109.752 18.040 1.00 24.20 314 VAL A N 1
ATOM 1991 C CA . VAL A 1 292 ? 56.700 109.043 17.844 1.00 24.55 314 VAL A CA 1
ATOM 1992 C C . VAL A 1 292 ? 56.928 107.537 17.789 1.00 23.60 314 VAL A C 1
ATOM 1993 O O . VAL A 1 292 ? 57.789 107.108 17.088 1.00 25.22 314 VAL A O 1
ATOM 1997 N N . VAL A 1 293 ? 56.165 106.744 18.524 1.00 22.16 315 VAL A N 1
ATOM 1998 C CA . VAL A 1 293 ? 56.413 105.328 18.591 1.00 23.56 315 VAL A CA 1
ATOM 1999 C C . VAL A 1 293 ? 55.820 104.586 17.385 1.00 25.90 315 VAL A C 1
ATOM 2000 O O . VAL A 1 293 ? 54.633 104.729 17.084 1.00 25.74 315 VAL A O 1
ATOM 2004 N N . GLY A 1 294 ? 56.639 103.786 16.738 1.00 25.36 316 GLY A N 1
ATOM 2005 C CA . GLY A 1 294 ? 56.191 103.028 15.564 1.00 27.09 316 GLY A CA 1
ATOM 2006 C C . GLY A 1 294 ? 57.320 102.726 14.595 1.00 29.22 316 GLY A C 1
ATOM 2007 O O . GLY A 1 294 ? 58.484 102.949 14.918 1.00 29.80 316 GLY A O 1
ATOM 2008 N N . ILE A 1 295 ? 57.011 102.252 13.391 1.00 31.64 317 ILE A N 1
ATOM 2009 C CA . ILE A 1 295 ? 58.059 102.055 12.402 1.00 33.47 317 ILE A CA 1
ATOM 2010 C C . ILE A 1 295 ? 58.020 103.001 11.223 1.00 32.33 317 ILE A C 1
ATOM 2011 O O . ILE A 1 295 ? 58.782 102.806 10.295 1.00 35.47 317 ILE A O 1
ATOM 2016 N N . SER A 1 296 ? 57.179 104.001 11.241 1.00 29.64 318 SER A N 1
ATOM 2017 C CA . SER A 1 296 ? 57.154 104.943 10.140 1.00 30.33 318 SER A CA 1
ATOM 2018 C C . SER A 1 296 ? 58.378 105.876 10.089 1.00 29.71 318 SER A C 1
ATOM 2019 O O . SER A 1 296 ? 58.752 106.476 11.079 1.00 27.70 318 SER A O 1
ATOM 2022 N N . ARG A 1 297 ? 58.920 106.012 8.931 1.00 30.65 319 ARG A N 1
ATOM 2023 C CA . ARG A 1 297 ? 60.009 106.943 8.649 1.00 34.57 319 ARG A CA 1
ATOM 2024 C C . ARG A 1 297 ? 59.563 108.362 8.413 1.00 34.39 319 ARG A C 1
ATOM 2025 O O . ARG A 1 297 ? 60.389 109.228 8.289 1.00 36.98 319 ARG A O 1
ATOM 2033 N N . THR A 1 298 ? 58.284 108.590 8.247 1.00 33.55 320 THR A N 1
ATOM 2034 C CA . THR A 1 298 ? 57.782 109.954 7.994 1.00 33.57 320 THR A CA 1
ATOM 2035 C C . THR A 1 298 ? 57.225 110.607 9.267 1.00 31.31 320 THR A C 1
ATOM 2036 O O . THR A 1 298 ? 57.254 111.821 9.334 1.00 31.18 320 THR A O 1
ATOM 2040 N N . ASP A 1 299 ? 56.756 109.825 10.247 1.00 28.21 321 ASP A N 1
ATOM 2041 C CA . ASP A 1 299 ? 56.387 110.385 11.572 1.00 28.49 321 ASP A CA 1
ATOM 2042 C C . ASP A 1 299 ? 57.609 111.049 12.185 1.00 29.47 321 ASP A C 1
ATOM 2043 O O . ASP A 1 299 ? 58.752 110.627 11.962 1.00 29.52 321 ASP A O 1
ATOM 2048 N N . ALA A 1 300 ? 57.386 112.119 12.947 1.00 30.13 322 ALA A N 1
ATOM 2049 C CA . ALA A 1 300 ? 58.547 112.798 13.574 1.00 29.50 322 ALA A CA 1
ATOM 2050 C C . ALA A 1 300 ? 58.170 113.604 14.761 1.00 28.21 322 ALA A C 1
ATOM 2051 O O . ALA A 1 300 ? 56.992 113.891 15.019 1.00 25.52 322 ALA A O 1
ATOM 2053 N N . ALA A 1 301 ? 59.194 113.945 15.530 1.00 27.50 323 ALA A N 1
ATOM 2054 C CA . ALA A 1 301 ? 59.068 114.765 16.755 1.00 26.13 323 ALA A CA 1
ATOM 2055 C C . ALA A 1 301 ? 60.393 115.355 17.069 1.00 27.54 323 ALA A C 1
ATOM 2056 O O . ALA A 1 301 ? 61.418 114.731 16.827 1.00 27.71 323 ALA A O 1
ATOM 2058 N N . ALA A 1 302 ? 60.394 116.575 17.610 1.00 29.35 324 ALA A N 1
ATOM 2059 C CA . ALA A 1 302 ? 61.623 117.243 17.975 1.00 30.66 324 ALA A CA 1
ATOM 2060 C C . ALA A 1 302 ? 61.398 118.298 19.025 1.00 31.03 324 ALA A C 1
ATOM 2061 O O . ALA A 1 302 ? 60.318 118.852 19.123 1.00 27.84 324 ALA A O 1
ATOM 2063 N N . ILE A 1 303 ? 62.435 118.588 19.800 1.00 31.44 325 ILE A N 1
ATOM 2064 C CA . ILE A 1 303 ? 62.329 119.596 20.824 1.00 33.72 325 ILE A CA 1
ATOM 2065 C C . ILE A 1 303 ? 62.382 120.981 20.166 1.00 35.30 325 ILE A C 1
ATOM 2066 O O . ILE A 1 303 ? 63.182 121.239 19.341 1.00 35.53 325 ILE A O 1
ATOM 2071 N N . VAL A 1 304 ? 61.488 121.859 20.547 1.00 36.72 326 VAL A N 1
ATOM 2072 C CA . VAL A 1 304 ? 61.512 123.218 20.047 1.00 39.56 326 VAL A CA 1
ATOM 2073 C C . VAL A 1 304 ? 61.931 124.186 21.109 1.00 38.40 326 VAL A C 1
ATOM 2074 O O . VAL A 1 304 ? 62.475 125.215 20.779 1.00 39.97 326 VAL A O 1
ATOM 2078 N N . ASN A 1 305 ? 61.749 123.790 22.351 1.00 37.82 327 ASN A N 1
ATOM 2079 C CA . ASN A 1 305 ? 62.221 124.576 23.437 1.00 40.65 327 ASN A CA 1
ATOM 2080 C C . ASN A 1 305 ? 62.323 123.738 24.659 1.00 38.14 327 ASN A C 1
ATOM 2081 O O . ASN A 1 305 ? 61.422 122.953 24.929 1.00 33.66 327 ASN A O 1
ATOM 2086 N N . ASN A 1 306 ? 63.415 123.883 25.434 1.00 40.50 328 ASN A N 1
ATOM 2087 C CA . ASN A 1 306 ? 63.603 123.106 26.642 1.00 37.92 328 ASN A CA 1
ATOM 2088 C C . ASN A 1 306 ? 64.322 123.830 27.749 1.00 40.60 328 ASN A C 1
ATOM 2089 O O . ASN A 1 306 ? 65.559 123.907 27.760 1.00 42.72 328 ASN A O 1
ATOM 2094 N N . SER A 1 307 ? 63.580 124.316 28.730 1.00 39.65 329 SER A N 1
ATOM 2095 C CA . SER A 1 307 ? 64.199 125.017 29.839 1.00 42.04 329 SER A CA 1
ATOM 2096 C C . SER A 1 307 ? 64.457 124.170 31.082 1.00 42.49 329 SER A C 1
ATOM 2097 O O . SER A 1 307 ? 64.783 124.718 32.097 1.00 42.01 329 SER A O 1
ATOM 2100 N N . CYS A 1 308 ? 64.391 122.856 30.959 1.00 43.36 330 CYS A N 1
ATOM 2101 C CA . CYS A 1 308 ? 64.550 121.958 32.101 1.00 43.48 330 CYS A CA 1
ATOM 2102 C C . CYS A 1 308 ? 65.934 121.299 32.233 1.00 46.64 330 CYS A C 1
ATOM 2103 O O . CYS A 1 308 ? 66.139 120.521 33.152 1.00 49.36 330 CYS A O 1
ATOM 2106 N N . THR A 1 309 ? 66.884 121.663 31.394 1.00 47.41 331 THR A N 1
ATOM 2107 C CA . THR A 1 309 ? 68.182 121.099 31.470 1.00 49.14 331 THR A CA 1
ATOM 2108 C C . THR A 1 309 ? 68.971 121.594 32.660 1.00 50.27 331 THR A C 1
ATOM 2109 O O . THR A 1 309 ? 68.905 122.765 33.034 1.00 50.32 331 THR A O 1
ATOM 2113 N N . GLY A 1 310 ? 69.685 120.655 33.276 1.00 51.77 332 GLY A N 1
ATOM 2114 C CA . GLY A 1 310 ? 70.436 120.969 34.455 1.00 57.23 332 GLY A CA 1
ATOM 2115 C C . GLY A 1 310 ? 69.838 120.517 35.772 1.00 56.42 332 GLY A C 1
ATOM 2116 O O . GLY A 1 310 ? 69.924 119.357 36.107 1.00 60.92 332 GLY A O 1
ATOM 2117 N N . VAL A 1 311 ? 69.378 121.454 36.566 1.00 54.90 333 VAL A N 1
ATOM 2118 C CA . VAL A 1 311 ? 69.133 121.197 37.987 1.00 53.54 333 VAL A CA 1
ATOM 2119 C C . VAL A 1 311 ? 67.911 122.003 38.270 1.00 52.14 333 VAL A C 1
ATOM 2120 O O . VAL A 1 311 ? 67.899 123.210 38.070 1.00 50.12 333 VAL A O 1
ATOM 2124 N N . LEU A 1 312 ? 66.853 121.312 38.664 1.00 49.85 334 LEU A N 1
ATOM 2125 C CA . LEU A 1 312 ? 65.613 122.002 38.900 1.00 49.04 334 LEU A CA 1
ATOM 2126 C C . LEU A 1 312 ? 65.470 121.999 40.400 1.00 51.46 334 LEU A C 1
ATOM 2127 O O . LEU A 1 312 ? 65.722 120.981 41.064 1.00 47.08 334 LEU A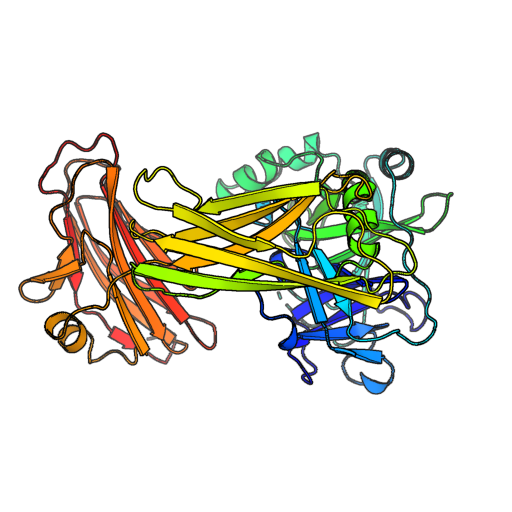 O 1
ATOM 2132 N N . ALA A 1 313 ? 65.001 123.125 40.920 1.00 51.52 335 ALA A N 1
ATOM 2133 C CA . ALA A 1 313 ? 65.051 123.353 42.325 1.00 53.48 335 ALA A CA 1
ATOM 2134 C C . ALA A 1 313 ? 63.673 123.410 42.954 1.00 52.40 335 ALA A C 1
ATOM 2135 O O . ALA A 1 313 ? 62.703 123.746 42.293 1.00 47.90 335 ALA A O 1
ATOM 2137 N N . SER A 1 314 ? 63.650 123.134 44.275 1.00 52.04 336 SER A N 1
ATOM 2138 C CA . SER A 1 314 ? 62.417 123.051 45.022 1.00 51.00 336 SER A CA 1
ATOM 2139 C C . SER A 1 314 ? 61.536 124.264 44.777 1.00 51.64 336 SER A C 1
ATOM 2140 O O . SER A 1 314 ? 61.918 125.372 45.061 1.00 54.44 336 SER A O 1
ATOM 2143 N N . GLY A 1 315 ? 60.343 124.023 44.256 1.00 50.20 337 GLY A N 1
ATOM 2144 C CA . GLY A 1 315 ? 59.385 125.105 44.064 1.00 51.17 337 GLY A CA 1
ATOM 2145 C C . GLY A 1 315 ? 59.457 125.652 42.656 1.00 49.66 337 GLY A C 1
ATOM 2146 O O . GLY A 1 315 ? 58.502 126.233 42.195 1.00 47.46 337 GLY A O 1
ATOM 2147 N N . ALA A 1 316 ? 60.536 125.348 41.965 1.00 49.84 338 ALA A N 1
ATOM 2148 C CA . ALA A 1 316 ? 60.777 125.864 40.622 1.00 50.77 338 ALA A CA 1
ATOM 2149 C C . ALA A 1 316 ? 60.095 125.064 39.526 1.00 48.27 338 ALA A C 1
ATOM 2150 O O . ALA A 1 316 ? 59.798 123.907 39.693 1.00 46.53 338 ALA A O 1
ATOM 2152 N N . SER A 1 317 ? 59.947 125.692 38.371 1.00 48.31 339 SER A N 1
ATOM 2153 C CA . SER A 1 317 ? 59.328 125.081 37.203 1.00 45.17 339 SER A CA 1
ATOM 2154 C C . SER A 1 317 ? 60.185 125.154 35.977 1.00 44.55 339 SER A C 1
ATOM 2155 O O . SER A 1 317 ? 61.115 125.955 35.910 1.00 46.75 339 SER A O 1
ATOM 2158 N N . CYS A 1 318 ? 59.847 124.331 35.003 1.00 40.97 340 CYS A N 1
ATOM 2159 C CA . CYS A 1 318 ? 60.453 124.437 33.724 1.00 40.41 340 CYS A CA 1
ATOM 2160 C C . CYS A 1 318 ? 59.459 123.905 32.688 1.00 38.69 340 CYS A C 1
ATOM 2161 O O . CYS A 1 318 ? 58.370 123.458 33.032 1.00 34.09 340 CYS A O 1
ATOM 2164 N N . ASP A 1 319 ? 59.869 123.974 31.431 1.00 37.58 341 ASP A N 1
ATOM 2165 C CA . ASP A 1 319 ? 58.995 123.596 30.363 1.00 38.08 341 ASP A CA 1
ATOM 2166 C C . ASP A 1 319 ? 59.728 122.912 29.280 1.00 37.62 341 ASP A C 1
ATOM 2167 O O . ASP A 1 319 ? 60.826 123.301 28.962 1.00 39.01 341 ASP A O 1
ATOM 2172 N N . VAL A 1 320 ? 59.081 121.903 28.692 1.00 33.64 342 VAL A N 1
ATOM 2173 C CA . VAL A 1 320 ? 59.522 121.295 27.457 1.00 33.40 342 VAL A CA 1
ATOM 2174 C C . VAL A 1 320 ? 58.449 121.421 26.375 1.00 32.60 342 VAL A C 1
ATOM 2175 O O . VAL A 1 320 ? 57.305 120.982 26.554 1.00 31.32 342 VAL A O 1
ATOM 2179 N N . GLU A 1 321 ? 58.817 122.013 25.242 1.00 32.32 343 GLU A N 1
ATOM 2180 C CA . GLU A 1 321 ? 57.931 122.131 24.111 1.00 31.96 343 GLU A CA 1
ATOM 2181 C C . GLU A 1 321 ? 58.513 121.315 22.976 1.00 29.85 343 GLU A C 1
ATOM 2182 O O . GLU A 1 321 ? 59.691 121.401 22.664 1.00 28.56 343 GLU A O 1
ATOM 2188 N N . PHE A 1 322 ? 57.645 120.567 22.328 1.00 28.75 344 PHE A N 1
ATOM 2189 C CA . PHE A 1 322 ? 58.033 119.770 21.210 1.00 29.26 344 PHE A CA 1
ATOM 2190 C C . PHE A 1 322 ? 57.031 119.909 20.058 1.00 29.34 344 PHE A C 1
ATOM 2191 O O . PHE A 1 322 ? 55.891 120.243 20.260 1.00 28.62 344 PHE A O 1
ATOM 2199 N N . SER A 1 323 ? 57.517 119.627 18.854 1.00 28.32 345 SER A N 1
ATOM 2200 C CA . SER A 1 323 ? 56.709 119.516 17.691 1.00 28.33 345 SER A CA 1
ATOM 2201 C C . SER A 1 323 ? 56.551 118.048 17.417 1.00 27.64 345 SER A C 1
ATOM 2202 O O . SER A 1 323 ? 57.408 117.281 17.771 1.00 26.48 345 SER A O 1
ATOM 2205 N N . TYR A 1 324 ? 55.444 117.651 16.794 1.00 25.57 346 TYR A N 1
ATOM 2206 C CA . TYR A 1 324 ? 55.279 116.307 16.360 1.00 25.29 346 TYR A CA 1
ATOM 2207 C C . TYR A 1 324 ? 54.504 116.227 15.028 1.00 26.94 346 TYR A C 1
ATOM 2208 O O . TYR A 1 324 ? 53.629 117.015 14.772 1.00 27.35 346 TYR A O 1
ATOM 2217 N N . ASN A 1 325 ? 54.887 115.277 14.196 1.00 26.97 347 ASN A N 1
ATOM 2218 C CA . ASN A 1 325 ? 54.314 115.102 12.887 1.00 30.29 347 ASN A CA 1
ATOM 2219 C C . ASN A 1 325 ? 53.793 113.694 12.768 1.00 28.93 347 ASN A C 1
ATOM 2220 O O . ASN A 1 325 ? 54.551 112.762 12.817 1.00 30.53 347 ASN A O 1
ATOM 2225 N N . ILE A 1 326 ? 52.476 113.569 12.623 1.00 27.76 348 ILE A N 1
ATOM 2226 C CA . ILE A 1 326 ? 51.809 112.272 12.553 1.00 27.55 348 ILE A CA 1
ATOM 2227 C C . ILE A 1 326 ? 51.360 112.027 11.144 1.00 27.22 348 ILE A C 1
ATOM 2228 O O . ILE A 1 326 ? 50.592 112.788 10.578 1.00 26.88 348 ILE A O 1
ATOM 2233 N N . THR A 1 327 ? 51.866 110.971 10.566 1.00 28.48 349 THR A N 1
ATOM 2234 C CA . THR A 1 327 ? 51.561 110.655 9.181 1.00 31.40 349 THR A CA 1
ATOM 2235 C C . THR A 1 327 ? 50.981 109.270 9.046 1.00 32.08 349 THR A C 1
ATOM 2236 O O . THR A 1 327 ? 50.263 109.053 8.148 1.00 36.93 349 THR A O 1
ATOM 2240 N N . GLU A 1 328 ? 51.312 108.341 9.895 1.00 33.77 350 GLU A N 1
ATOM 2241 C CA . GLU A 1 328 ? 50.718 107.017 9.803 1.00 36.77 350 GLU A CA 1
ATOM 2242 C C . GLU A 1 328 ? 49.428 106.998 10.638 1.00 33.81 350 GLU A C 1
ATOM 2243 O O . GLU A 1 328 ? 49.388 107.536 11.754 1.00 32.96 350 GLU A O 1
ATOM 2249 N N . HIS A 1 329 ? 48.415 106.363 10.124 1.00 30.34 351 HIS A N 1
ATOM 2250 C CA . HIS A 1 329 ? 47.144 106.269 10.787 1.00 29.66 351 HIS A CA 1
ATOM 2251 C C . HIS A 1 329 ? 47.300 105.097 11.707 1.00 31.30 351 HIS A C 1
ATOM 2252 O O . HIS A 1 329 ? 47.277 103.972 11.253 1.00 35.61 351 HIS A O 1
ATOM 2259 N N . LYS A 1 330 ? 47.490 105.326 12.989 1.00 28.73 352 LYS A N 1
ATOM 2260 C CA . LYS A 1 330 ? 47.563 104.231 13.902 1.00 30.50 352 LYS A CA 1
ATOM 2261 C C . LYS A 1 330 ? 47.324 104.795 15.272 1.00 27.84 352 LYS A C 1
ATOM 2262 O O . LYS A 1 330 ? 47.365 105.963 15.493 1.00 24.28 352 LYS A O 1
ATOM 2268 N N . GLN A 1 331 ? 47.130 103.888 16.221 1.00 28.92 353 GLN A N 1
ATOM 2269 C CA . GLN A 1 331 ? 46.982 104.181 17.623 1.00 28.95 353 GLN A CA 1
ATOM 2270 C C . GLN A 1 331 ? 48.359 104.048 18.238 1.00 28.02 353 GLN A C 1
ATOM 2271 O O . GLN A 1 331 ? 48.882 102.909 18.391 1.00 27.46 353 GLN A O 1
ATOM 2277 N N . SER A 1 332 ? 48.974 105.193 18.536 1.00 25.52 354 SER A N 1
ATOM 2278 C CA . SER A 1 332 ? 50.309 105.200 19.132 1.00 24.25 354 SER A CA 1
ATOM 2279 C C . SER A 1 332 ? 50.389 106.352 20.128 1.00 23.09 354 SER A C 1
ATOM 2280 O O . SER A 1 332 ? 49.421 106.867 20.598 1.00 22.73 354 SER A O 1
ATOM 2283 N N . TYR A 1 333 ? 51.611 106.756 20.425 1.00 23.37 355 TYR A N 1
ATOM 2284 C CA . TYR A 1 333 ? 51.907 107.845 21.342 1.00 23.84 355 TYR A CA 1
ATOM 2285 C C . TYR A 1 333 ? 53.270 108.457 21.138 1.00 23.61 355 TYR A C 1
ATOM 2286 O O . TYR A 1 333 ? 54.226 107.790 20.955 1.00 30.09 355 TYR A O 1
ATOM 2295 N N . VAL A 1 334 ? 53.297 109.777 21.262 1.00 23.54 356 VAL A N 1
ATOM 2296 C CA . VAL A 1 334 ? 54.531 110.554 21.275 1.00 22.85 356 VAL A CA 1
ATOM 2297 C C . VAL A 1 334 ? 55.137 110.299 22.635 1.00 21.51 356 VAL A C 1
ATOM 2298 O O . VAL A 1 334 ? 54.505 110.551 23.643 1.00 20.69 356 VAL A O 1
ATOM 2302 N N . LYS A 1 335 ? 56.380 109.849 22.641 1.00 20.47 357 LYS A N 1
ATOM 2303 C CA . LYS A 1 335 ? 57.083 109.631 23.912 1.00 23.02 357 LYS A CA 1
ATOM 2304 C C . LYS A 1 335 ? 58.161 110.681 24.149 1.00 25.21 357 LYS A C 1
ATOM 2305 O O . LYS A 1 335 ? 58.874 111.064 23.237 1.00 25.93 357 LYS A O 1
ATOM 2311 N N . LEU A 1 336 ? 58.267 111.114 25.384 1.00 23.62 358 LEU A N 1
ATOM 2312 C CA . LEU A 1 336 ? 59.339 111.976 25.842 1.00 25.57 358 LEU A CA 1
ATOM 2313 C C . LEU A 1 336 ? 60.064 111.296 27.006 1.00 23.28 358 LEU A C 1
ATOM 2314 O O . LEU A 1 336 ? 59.446 110.788 27.937 1.00 23.97 358 LEU A O 1
ATOM 2319 N N . ILE A 1 337 ? 61.371 111.282 26.931 1.00 23.94 359 ILE A N 1
ATOM 2320 C CA . ILE A 1 337 ? 62.176 110.734 28.021 1.00 25.55 359 ILE A CA 1
ATOM 2321 C C . ILE A 1 337 ? 63.185 111.793 28.452 1.00 27.37 359 ILE A C 1
ATOM 2322 O O . ILE A 1 337 ? 63.926 112.362 27.608 1.00 26.87 359 ILE A O 1
ATOM 2327 N N . ILE A 1 338 ? 63.235 112.054 29.756 1.00 27.27 360 ILE A N 1
ATOM 2328 C CA . ILE A 1 338 ? 64.314 112.900 30.268 1.00 28.56 360 ILE A CA 1
ATOM 2329 C C . ILE A 1 338 ? 65.109 112.201 31.317 1.00 30.35 360 ILE A C 1
ATOM 2330 O O . ILE A 1 338 ? 64.571 111.831 32.373 1.00 29.29 360 ILE A O 1
ATOM 2335 N N . GLY A 1 339 ? 66.431 112.097 31.060 1.00 31.20 361 GLY A N 1
ATOM 2336 C CA . GLY A 1 339 ? 67.330 111.436 32.046 1.00 32.04 361 GLY A CA 1
ATOM 2337 C C . GLY A 1 339 ? 67.426 112.244 33.308 1.00 31.78 361 GLY A C 1
ATOM 2338 O O . GLY A 1 339 ? 67.329 113.457 33.283 1.00 31.52 361 GLY A O 1
ATOM 2339 N N . SER A 1 340 ? 67.607 111.548 34.424 1.00 32.38 362 SER A N 1
ATOM 2340 C CA . SER A 1 340 ? 67.863 112.221 35.703 1.00 33.27 362 SER A CA 1
ATOM 2341 C C . SER A 1 340 ? 68.754 111.365 36.554 1.00 35.19 362 SER A C 1
ATOM 2342 O O . SER A 1 340 ? 68.403 110.232 36.882 1.00 34.62 362 SER A O 1
ATOM 2345 N N . SER A 1 341 ? 69.891 111.925 36.934 1.00 38.75 363 SER A N 1
ATOM 2346 C CA . SER A 1 341 ? 70.813 111.310 37.851 1.00 41.96 363 SER A CA 1
ATOM 2347 C C . SER A 1 341 ? 70.179 111.195 39.253 1.00 42.68 363 SER A C 1
ATOM 2348 O O . SER A 1 341 ? 70.544 110.302 40.001 1.00 44.28 363 SER A O 1
ATOM 2351 N N . THR A 1 342 ? 69.264 112.093 39.589 1.00 41.06 364 THR A N 1
ATOM 2352 C CA . THR A 1 342 ? 68.624 112.049 40.871 1.00 42.08 364 THR A CA 1
ATOM 2353 C C . THR A 1 342 ? 67.717 110.789 40.972 1.00 41.30 364 THR A C 1
ATOM 2354 O O . THR A 1 342 ? 67.498 110.265 42.059 1.00 42.04 364 THR A O 1
ATOM 2358 N N . TYR A 1 343 ? 67.180 110.341 39.853 1.00 36.94 365 TYR A N 1
ATOM 2359 C CA . TYR A 1 343 ? 66.264 109.223 39.856 1.00 34.68 365 TYR A CA 1
ATOM 2360 C C . TYR A 1 343 ? 67.039 107.936 39.931 1.00 35.53 365 TYR A C 1
ATOM 2361 O O . TYR A 1 343 ? 68.009 107.758 39.224 1.00 37.03 365 TYR A O 1
ATOM 2370 N N . LYS A 1 344 ? 66.635 107.024 40.798 1.00 35.65 366 LYS A N 1
ATOM 2371 C CA . LYS A 1 344 ? 67.259 105.705 40.836 1.00 37.46 366 LYS A CA 1
ATOM 2372 C C . LYS A 1 344 ? 67.045 104.881 39.564 1.00 34.77 366 LYS A C 1
ATOM 2373 O O . LYS A 1 344 ? 67.916 104.136 39.177 1.00 35.69 366 LYS A O 1
ATOM 2379 N N . THR A 1 345 ? 65.888 105.014 38.962 1.00 31.78 367 THR A N 1
ATOM 2380 C CA . THR A 1 345 ? 65.572 104.372 37.675 1.00 31.51 367 THR A CA 1
ATOM 2381 C C . THR A 1 345 ? 66.105 105.127 36.477 1.00 32.71 367 THR A C 1
ATOM 2382 O O . THR A 1 345 ? 65.981 104.700 35.362 1.00 31.07 367 THR A O 1
ATOM 2386 N N . GLY A 1 346 ? 66.691 106.303 36.725 1.00 34.85 368 GLY A N 1
ATOM 2387 C CA . GLY A 1 346 ? 67.543 106.972 35.740 1.00 33.92 368 GLY A CA 1
ATOM 2388 C C . GLY A 1 346 ? 66.843 107.888 34.763 1.00 32.35 368 GLY A C 1
ATOM 2389 O O . GLY A 1 346 ? 67.513 108.552 34.022 1.00 32.61 368 GLY A O 1
ATOM 2390 N N . ALA A 1 347 ? 65.506 107.914 34.727 1.00 30.17 369 ALA A N 1
ATOM 2391 C CA . ALA A 1 347 ? 64.819 108.783 33.756 1.00 30.04 369 ALA A CA 1
ATOM 2392 C C . ALA A 1 347 ? 63.352 109.028 34.052 1.00 27.40 369 ALA A C 1
ATOM 2393 O O . ALA A 1 347 ? 62.728 108.273 34.786 1.00 29.44 369 ALA A O 1
ATOM 2395 N N . VAL A 1 348 ? 62.846 110.093 33.493 1.00 25.23 370 VAL A N 1
ATOM 2396 C CA . VAL A 1 348 ? 61.489 110.580 33.674 1.00 25.31 370 VAL A CA 1
ATOM 2397 C C . VAL A 1 348 ? 60.801 110.310 32.351 1.00 24.67 370 VAL A C 1
ATOM 2398 O O . VAL A 1 348 ? 61.332 110.721 31.279 1.00 25.26 370 VAL A O 1
ATOM 2402 N N . HIS A 1 349 ? 59.651 109.650 32.385 1.00 23.84 371 HIS A N 1
ATOM 2403 C CA . HIS A 1 349 ? 58.881 109.354 31.151 1.00 23.90 371 HIS A CA 1
ATOM 2404 C C . HIS A 1 349 ? 57.623 110.202 31.006 1.00 23.32 371 HIS A C 1
ATOM 2405 O O . HIS A 1 349 ? 56.999 110.548 31.977 1.00 25.09 371 HIS A O 1
ATOM 2412 N N . ALA A 1 350 ? 57.282 110.531 29.772 1.00 21.94 372 ALA A N 1
ATOM 2413 C CA . ALA A 1 350 ? 56.063 111.289 29.479 1.00 22.01 372 ALA A CA 1
ATOM 2414 C C . ALA A 1 350 ? 55.466 110.915 28.166 1.00 20.74 372 ALA A C 1
ATOM 2415 O O . ALA A 1 350 ? 56.195 110.563 27.287 1.00 20.98 372 ALA A O 1
ATOM 2417 N N . TYR A 1 351 ? 54.140 111.020 28.064 1.00 20.67 373 TYR A N 1
ATOM 2418 C CA . TYR A 1 351 ? 53.357 110.454 26.952 1.00 20.66 373 TYR A CA 1
ATOM 2419 C C . TYR A 1 351 ? 52.234 111.329 26.422 1.00 21.35 373 TYR A C 1
ATOM 2420 O O . TYR A 1 351 ? 51.474 111.976 27.171 1.00 21.58 373 TYR A O 1
ATOM 2429 N N . LEU A 1 352 ? 52.040 111.236 25.130 1.00 21.25 374 LEU A N 1
ATOM 2430 C CA . LEU A 1 352 ? 50.948 111.928 24.473 1.00 22.52 374 LEU A CA 1
ATOM 2431 C C . LEU A 1 352 ? 50.320 110.912 23.505 1.00 22.62 374 LEU A C 1
ATOM 2432 O O . LEU A 1 352 ? 50.863 110.639 22.458 1.00 21.08 374 LEU A O 1
ATOM 2437 N N . TYR A 1 353 ? 49.214 110.282 23.946 1.00 20.87 375 TYR A N 1
ATOM 2438 C CA . TYR A 1 353 ? 48.624 109.184 23.191 1.00 22.84 375 TYR A CA 1
ATOM 2439 C C . TYR A 1 353 ? 47.653 109.764 22.156 1.00 22.46 375 TYR A C 1
ATOM 2440 O O . TYR A 1 353 ? 47.075 110.810 22.338 1.00 22.53 375 TYR A O 1
ATOM 2449 N N . PHE A 1 354 ? 47.557 109.092 21.029 1.00 23.12 376 PHE A N 1
ATOM 2450 C CA . PHE A 1 354 ? 46.705 109.515 19.940 1.00 21.92 376 PHE A CA 1
ATOM 2451 C C . PHE A 1 354 ? 46.224 108.336 19.139 1.00 22.37 376 PHE A C 1
ATOM 2452 O O . PHE A 1 354 ? 46.823 107.274 19.182 1.00 22.15 376 PHE A O 1
ATOM 2460 N N . ASP A 1 355 ? 45.088 108.538 18.462 1.00 21.73 377 ASP A N 1
ATOM 2461 C CA . ASP A 1 355 ? 44.511 107.545 17.583 1.00 22.04 377 ASP A CA 1
ATOM 2462 C C . ASP A 1 355 ? 44.294 108.272 16.275 1.00 21.74 377 ASP A C 1
ATOM 2463 O O . ASP A 1 355 ? 43.302 108.979 16.123 1.00 20.67 377 ASP A O 1
ATOM 2468 N N . ALA A 1 356 ? 45.208 108.097 15.323 1.00 23.99 378 ALA A N 1
ATOM 2469 C CA . ALA A 1 356 ? 45.217 108.897 14.120 1.00 24.28 378 ALA A CA 1
ATOM 2470 C C . ALA A 1 356 ? 44.358 108.351 13.064 1.00 22.60 378 ALA A C 1
ATOM 2471 O O . ALA A 1 356 ? 44.619 107.308 12.536 1.00 25.13 378 ALA A O 1
ATOM 2473 N N . LEU A 1 357 ? 43.334 109.065 12.712 1.00 23.20 379 LEU A N 1
ATOM 2474 C CA . LEU A 1 357 ? 42.333 108.589 11.766 1.00 21.99 379 LEU A CA 1
ATOM 2475 C C . LEU A 1 357 ? 41.737 109.775 11.042 1.00 22.73 379 LEU A C 1
ATOM 2476 O O . LEU A 1 357 ? 41.708 110.902 11.614 1.00 22.66 379 LEU A O 1
ATOM 2481 N N . ASP A 1 358 ? 41.170 109.501 9.865 1.00 22.16 380 ASP A N 1
ATOM 2482 C CA . ASP A 1 358 ? 40.487 110.535 9.126 1.00 24.63 380 ASP A CA 1
ATOM 2483 C C . ASP A 1 358 ? 39.036 110.489 9.427 1.00 25.25 380 ASP A C 1
ATOM 2484 O O . ASP A 1 358 ? 38.480 109.455 9.791 1.00 25.35 380 ASP A O 1
ATOM 2489 N N . ALA A 1 359 ? 38.384 111.600 9.201 1.00 25.89 381 ALA A N 1
ATOM 2490 C CA . ALA A 1 359 ? 36.953 111.684 9.289 1.00 28.42 381 ALA A CA 1
ATOM 2491 C C . ALA A 1 359 ? 36.232 110.817 8.230 1.00 27.35 381 ALA A C 1
ATOM 2492 O O . ALA A 1 359 ? 36.582 110.821 7.078 1.00 27.22 381 ALA A O 1
ATOM 2494 N N . ALA A 1 360 ? 35.204 110.100 8.628 1.00 25.68 382 ALA A N 1
ATOM 2495 C CA . ALA A 1 360 ? 34.331 109.441 7.642 1.00 24.28 382 ALA A CA 1
ATOM 2496 C C . ALA A 1 360 ? 33.680 110.505 6.751 1.00 25.11 382 ALA A C 1
ATOM 2497 O O . ALA A 1 360 ? 33.211 111.510 7.272 1.00 26.36 382 ALA A O 1
ATOM 2499 N N . PRO A 1 361 ? 33.680 110.318 5.437 1.00 25.08 383 PRO A N 1
ATOM 2500 C CA . PRO A 1 361 ? 33.013 111.251 4.563 1.00 25.76 383 PRO A CA 1
ATOM 2501 C C . PRO A 1 361 ? 31.497 111.206 4.644 1.00 26.38 383 PRO A C 1
ATOM 2502 O O . PRO A 1 361 ? 30.955 110.313 5.248 1.00 24.57 383 PRO A O 1
ATOM 2506 N N . SER A 1 362 ? 30.838 112.149 3.971 1.00 28.00 384 SER A N 1
ATOM 2507 C CA . SER A 1 362 ? 29.385 112.312 4.072 1.00 29.30 384 SER A CA 1
ATOM 2508 C C . SER A 1 362 ? 28.605 111.051 3.757 1.00 29.78 384 SER A C 1
ATOM 2509 O O . SER A 1 362 ? 27.673 110.733 4.463 1.00 29.49 384 SER A O 1
ATOM 2511 N N . GLU A 1 363 ? 28.965 110.336 2.716 1.00 29.88 385 GLU A N 1
ATOM 2512 C CA . GLU A 1 363 ? 28.224 109.126 2.379 1.00 30.45 385 GLU A CA 1
ATOM 2513 C C . GLU A 1 363 ? 28.186 108.128 3.527 1.00 27.84 385 GLU A C 1
ATOM 2514 O O . GLU A 1 363 ? 27.210 107.504 3.796 1.00 28.05 385 GLU A O 1
ATOM 2520 N N . THR A 1 364 ? 29.304 107.956 4.172 1.00 26.35 386 THR A N 1
ATOM 2521 C CA . THR A 1 364 ? 29.406 107.057 5.282 1.00 24.31 386 THR A CA 1
ATOM 2522 C C . THR A 1 364 ? 28.644 107.568 6.490 1.00 24.73 386 THR A C 1
ATOM 2523 O O . THR A 1 364 ? 27.961 106.832 7.135 1.00 26.20 386 THR A O 1
ATOM 2527 N N . VAL A 1 365 ? 28.729 108.837 6.809 1.00 26.33 387 VAL A N 1
ATOM 2528 C CA . VAL A 1 365 ? 27.992 109.404 7.932 1.00 25.38 387 VAL A CA 1
ATOM 2529 C C . VAL A 1 365 ? 26.456 109.242 7.656 1.00 26.30 387 VAL A C 1
ATOM 2530 O O . VAL A 1 365 ? 25.722 108.864 8.530 1.00 26.09 387 VAL A O 1
ATOM 2534 N N . SER A 1 366 ? 26.016 109.485 6.449 1.00 25.55 388 SER A N 1
ATOM 2535 C CA . SER A 1 366 ? 24.642 109.261 6.089 1.00 27.89 388 SER A CA 1
ATOM 2536 C C . SER A 1 366 ? 24.219 107.794 6.275 1.00 28.22 388 SER A C 1
ATOM 2537 O O . SER A 1 366 ? 23.145 107.518 6.833 1.00 29.43 388 SER A O 1
ATOM 2540 N N . PHE A 1 367 ? 25.088 106.877 5.880 1.00 27.15 389 PHE A N 1
ATOM 2541 C CA . PHE A 1 367 ? 24.792 105.446 5.982 1.00 26.82 389 PHE A CA 1
ATOM 2542 C C . PHE A 1 367 ? 24.518 105.065 7.417 1.00 26.75 389 PHE A C 1
ATOM 2543 O O . PHE A 1 367 ? 23.698 104.199 7.705 1.00 25.36 389 PHE A O 1
ATOM 2551 N N . LEU A 1 368 ? 25.222 105.724 8.336 1.00 26.37 390 LEU A N 1
ATOM 2552 C CA . LEU A 1 368 ? 25.178 105.398 9.770 1.00 25.59 390 LEU A CA 1
ATOM 2553 C C . LEU A 1 368 ? 24.257 106.332 10.549 1.00 26.00 390 LEU A C 1
ATOM 2554 O O . LEU A 1 368 ? 24.289 106.335 11.799 1.00 24.72 390 LEU A O 1
ATOM 2559 N N . ALA A 1 369 ? 23.379 107.043 9.841 1.00 26.95 391 ALA A N 1
ATOM 2560 C CA . ALA A 1 369 ? 22.611 108.100 10.497 1.00 29.43 391 ALA A CA 1
ATOM 2561 C C . ALA A 1 369 ? 21.482 107.584 11.412 1.00 30.60 391 ALA A C 1
ATOM 2562 O O . ALA A 1 369 ? 20.881 108.345 12.132 1.00 29.91 391 ALA A O 1
ATOM 2564 N N . ASN A 1 370 ? 21.192 106.303 11.329 1.00 31.22 392 ASN A N 1
ATOM 2565 C CA . ASN A 1 370 ? 20.172 105.746 12.216 1.00 33.48 392 ASN A CA 1
ATOM 2566 C C . ASN A 1 370 ? 20.820 105.448 13.630 1.00 33.13 392 ASN A C 1
ATOM 2567 O O . ASN A 1 370 ? 20.102 105.149 14.584 1.00 31.16 392 ASN A O 1
ATOM 2572 N N . LEU A 1 371 ? 22.157 105.519 13.706 1.00 31.36 393 LEU A N 1
ATOM 2573 C CA . LEU A 1 371 ? 22.812 105.386 14.994 1.00 33.39 393 LEU A CA 1
ATOM 2574 C C . LEU A 1 371 ? 22.887 106.723 15.677 1.00 35.36 393 LEU A C 1
ATOM 2575 O O . LEU A 1 371 ? 23.014 107.730 15.026 1.00 38.55 393 LEU A O 1
ATOM 2580 N N . PRO A 1 372 ? 22.831 106.744 16.989 1.00 39.56 394 PRO A N 1
ATOM 2581 C CA . PRO A 1 372 ? 23.097 107.979 17.733 1.00 43.11 394 PRO A CA 1
ATOM 2582 C C . PRO A 1 372 ? 24.638 108.118 17.976 1.00 48.58 394 PRO A C 1
ATOM 2583 O O . PRO A 1 372 ? 25.082 108.146 19.151 1.00 54.89 394 PRO A O 1
ATOM 2587 N N . VAL A 1 373 ? 25.444 108.209 16.930 1.00 46.48 395 VAL A N 1
ATOM 2588 C CA . VAL A 1 373 ? 26.911 108.185 17.121 1.00 52.74 395 VAL A CA 1
ATOM 2589 C C . VAL A 1 373 ? 27.399 109.650 17.077 1.00 54.08 395 VAL A C 1
ATOM 2590 O O . VAL A 1 373 ? 26.849 110.505 16.342 1.00 54.06 395 VAL A O 1
ATOM 2594 N N . HIS A 1 374 ? 28.404 109.940 17.902 1.00 47.12 396 HIS A N 1
ATOM 2595 C CA . HIS A 1 374 ? 28.935 111.290 17.964 1.00 48.53 396 HIS A CA 1
ATOM 2596 C C . HIS A 1 374 ? 29.789 111.541 16.720 1.00 44.15 396 HIS A C 1
ATOM 2597 O O . HIS A 1 374 ? 29.649 112.564 16.029 1.00 52.41 396 HIS A O 1
ATOM 2604 N N . ASN A 1 375 ? 30.698 110.635 16.467 1.00 35.56 397 ASN A N 1
ATOM 2605 C CA . ASN A 1 375 ? 31.625 110.752 15.346 1.00 32.26 397 ASN A CA 1
ATOM 2606 C C . ASN A 1 375 ? 32.090 109.422 14.768 1.00 29.08 397 ASN A C 1
ATOM 2607 O O . ASN A 1 375 ? 32.387 108.510 15.493 1.00 30.21 397 ASN A O 1
ATOM 2612 N N . THR A 1 376 ? 32.177 109.348 13.464 1.00 25.57 398 THR A N 1
ATOM 2613 C CA . THR A 1 376 ? 32.666 108.191 12.771 1.00 23.94 398 THR A CA 1
ATOM 2614 C C . THR A 1 376 ? 34.024 108.471 12.114 1.00 22.39 398 THR A C 1
ATOM 2615 O O . THR A 1 376 ? 34.171 109.470 11.447 1.00 23.23 398 THR A O 1
ATOM 2619 N N . HIS A 1 377 ? 34.985 107.574 12.275 1.00 20.78 399 HIS A N 1
ATOM 2620 C CA . HIS A 1 377 ? 36.340 107.756 11.743 1.00 20.49 399 HIS A CA 1
ATOM 2621 C C . HIS A 1 377 ? 36.838 106.549 11.041 1.00 19.28 399 HIS A C 1
ATOM 2622 O O . HIS A 1 377 ? 36.422 105.433 11.370 1.00 21.72 399 HIS A O 1
ATOM 2629 N N . VAL A 1 378 ? 37.764 106.728 10.109 1.00 19.56 400 VAL A N 1
ATOM 2630 C CA . VAL A 1 378 ? 38.376 105.608 9.358 1.00 18.97 400 VAL A CA 1
ATOM 2631 C C . VAL A 1 378 ? 39.878 105.770 9.154 1.00 19.01 400 VAL A C 1
ATOM 2632 O O . VAL A 1 378 ? 40.381 106.858 9.149 1.00 19.10 400 VAL A O 1
ATOM 2636 N N . ASN A 1 379 ? 40.564 104.645 8.934 1.00 19.65 401 ASN A N 1
ATOM 2637 C CA . ASN A 1 379 ? 41.972 104.696 8.586 1.00 21.35 401 ASN A CA 1
ATOM 2638 C C . ASN A 1 379 ? 42.169 104.814 7.066 1.00 22.16 401 ASN A C 1
ATOM 2639 O O . ASN A 1 379 ? 41.224 105.037 6.342 1.00 23.75 401 ASN A O 1
ATOM 2644 N N . ASP A 1 380 ? 43.402 104.635 6.633 1.00 22.26 402 ASP A N 1
ATOM 2645 C CA . ASP A 1 380 ? 43.790 104.669 5.244 1.00 26.21 402 ASP A CA 1
ATOM 2646 C C . ASP A 1 380 ? 43.343 103.558 4.314 1.00 24.48 402 ASP A C 1
ATOM 2647 O O . ASP A 1 380 ? 43.545 103.663 3.182 1.00 25.73 402 ASP A O 1
ATOM 2652 N N . HIS A 1 381 ? 42.701 102.551 4.822 1.00 23.78 403 HIS A N 1
ATOM 2653 C CA . HIS A 1 381 ? 42.105 101.456 4.045 1.00 23.28 403 HIS A CA 1
ATOM 2654 C C . HIS A 1 381 ? 40.701 101.398 4.576 1.00 23.35 403 HIS A C 1
ATOM 2655 O O . HIS A 1 381 ? 40.271 100.480 5.259 1.00 22.13 403 HIS A O 1
ATOM 2662 N N . PRO A 1 382 ? 39.987 102.516 4.368 1.00 23.41 404 PRO A N 1
ATOM 2663 C CA . PRO A 1 382 ? 38.657 102.755 4.956 1.00 22.26 404 PRO A CA 1
ATOM 2664 C C . PRO A 1 382 ? 37.516 101.830 4.602 1.00 22.54 404 PRO A C 1
ATOM 2665 O O . PRO A 1 382 ? 37.435 101.318 3.493 1.00 25.28 404 PRO A O 1
ATOM 2669 N N . TRP A 1 383 ? 36.603 101.659 5.557 1.00 20.60 405 TRP A N 1
ATOM 2670 C CA . TRP A 1 383 ? 35.386 100.964 5.294 1.00 20.37 405 TRP A CA 1
ATOM 2671 C C . TRP A 1 383 ? 34.540 102.039 4.544 1.00 21.66 405 TRP A C 1
ATOM 2672 O O . TRP A 1 383 ? 34.454 103.142 5.008 1.00 18.59 405 TRP A O 1
ATOM 2683 N N . THR A 1 384 ? 33.969 101.696 3.430 1.00 21.49 406 THR A N 1
ATOM 2684 C CA . THR A 1 384 ? 33.135 102.662 2.662 1.00 23.69 406 THR A CA 1
ATOM 2685 C C . THR A 1 384 ? 31.849 101.979 2.154 1.00 24.20 406 THR A C 1
ATOM 2686 O O . THR A 1 384 ? 31.733 100.754 2.174 1.00 24.31 406 THR A O 1
ATOM 2690 N N . VAL A 1 385 ? 30.885 102.765 1.741 1.00 25.14 407 VAL A N 1
ATOM 2691 C CA . VAL A 1 385 ? 29.582 102.224 1.445 1.00 27.96 407 VAL A CA 1
ATOM 2692 C C . VAL A 1 385 ? 29.619 101.560 0.069 1.00 28.17 407 VAL A C 1
ATOM 2693 O O . VAL A 1 385 ? 29.997 102.164 -0.927 1.00 27.86 407 VAL A O 1
ATOM 2697 N N . VAL A 1 386 ? 29.233 100.320 0.046 1.00 29.99 408 VAL A N 1
ATOM 2698 C CA . VAL A 1 386 ? 29.083 99.612 -1.237 1.00 33.42 408 VAL A CA 1
ATOM 2699 C C . VAL A 1 386 ? 27.758 98.908 -1.138 1.00 35.23 408 VAL A C 1
ATOM 2700 O O . VAL A 1 386 ? 27.587 97.992 -0.325 1.00 35.15 408 VAL A O 1
ATOM 2704 N N . GLY A 1 387 ? 26.808 99.341 -1.980 1.00 37.71 409 GLY A N 1
ATOM 2705 C CA . GLY A 1 387 ? 25.476 98.745 -2.009 1.00 38.97 409 GLY A CA 1
ATOM 2706 C C . GLY A 1 387 ? 24.769 98.979 -0.675 1.00 38.91 409 GLY A C 1
ATOM 2707 O O . GLY A 1 387 ? 24.683 100.072 -0.207 1.00 37.28 409 GLY A O 1
ATOM 2708 N N . ASN A 1 388 ? 24.288 97.916 -0.060 1.00 41.08 410 ASN A N 1
ATOM 2709 C CA . ASN A 1 388 ? 23.589 98.041 1.196 1.00 40.76 410 ASN A CA 1
ATOM 2710 C C . ASN A 1 388 ? 24.486 97.892 2.414 1.00 36.62 410 ASN A C 1
ATOM 2711 O O . ASN A 1 388 ? 23.990 97.666 3.524 1.00 36.49 410 ASN A O 1
ATOM 2713 N N . GLY A 1 389 ? 25.798 97.965 2.229 1.00 35.12 411 GLY A N 1
ATOM 2714 C CA . GLY A 1 389 ? 26.721 97.593 3.285 1.00 33.20 411 GLY A CA 1
ATOM 2715 C C . GLY A 1 389 ? 27.874 98.517 3.402 1.00 32.08 411 GLY A C 1
ATOM 2716 O O . GLY A 1 389 ? 28.161 99.279 2.447 1.00 33.76 411 GLY A O 1
ATOM 2717 N N . LEU A 1 390 ? 28.543 98.487 4.546 1.00 29.68 412 LEU A N 1
ATOM 2718 C CA . LEU A 1 390 ? 29.818 99.145 4.680 1.00 29.77 412 LEU A CA 1
ATOM 2719 C C . LEU A 1 390 ? 30.852 98.092 4.406 1.00 28.77 412 LEU A C 1
ATOM 2720 O O . LEU A 1 390 ? 30.807 97.016 5.012 1.00 27.85 412 LEU A O 1
ATOM 2725 N N . GLN A 1 391 ? 31.794 98.401 3.525 1.00 27.72 413 GLN A N 1
ATOM 2726 C CA . GLN A 1 391 ? 32.759 97.388 3.066 1.00 27.01 413 GLN A CA 1
ATOM 2727 C C . GLN A 1 391 ? 34.192 97.832 3.154 1.00 23.46 413 GLN A C 1
ATOM 2728 O O . GLN A 1 391 ? 34.528 98.946 2.770 1.00 22.19 413 GLN A O 1
ATOM 2734 N N . THR A 1 392 ? 35.040 96.939 3.599 1.00 23.19 414 THR A N 1
ATOM 2735 C CA . THR A 1 392 ? 36.481 97.179 3.600 1.00 23.01 414 THR A CA 1
ATOM 2736 C C . THR A 1 392 ? 37.025 97.532 2.273 1.00 22.93 414 THR A C 1
ATOM 2737 O O . THR A 1 392 ? 36.599 97.075 1.277 1.00 23.87 414 THR A O 1
ATOM 2741 N N . SER A 1 393 ? 37.926 98.481 2.249 1.00 24.48 415 SER A N 1
ATOM 2742 C CA . SER A 1 393 ? 38.760 98.816 1.047 1.00 25.45 415 SER A CA 1
ATOM 2743 C C . SER A 1 393 ? 39.722 97.701 0.748 1.00 24.37 415 SER A C 1
ATOM 2744 O O . SER A 1 393 ? 40.138 96.950 1.608 1.00 22.45 415 SER A O 1
ATOM 2747 N N . ALA A 1 394 ? 40.089 97.607 -0.512 1.00 26.30 416 ALA A N 1
ATOM 2748 C CA . ALA A 1 394 ? 41.081 96.669 -0.951 1.00 26.88 416 ALA A CA 1
ATOM 2749 C C . ALA A 1 394 ? 42.326 96.929 -0.149 1.00 27.08 416 ALA A C 1
ATOM 2750 O O . ALA A 1 394 ? 42.804 98.040 -0.103 1.00 26.79 416 ALA A O 1
ATOM 2752 N N . LEU A 1 395 ? 42.887 95.903 0.472 1.00 29.48 417 LEU A N 1
ATOM 2753 C CA . LEU A 1 395 ? 44.014 96.164 1.326 1.00 29.88 417 LEU A CA 1
ATOM 2754 C C . LEU A 1 395 ? 45.080 95.183 1.173 1.00 31.13 417 LEU A C 1
ATOM 2755 O O . LEU A 1 395 ? 44.848 94.023 0.823 1.00 34.12 417 LEU A O 1
ATOM 2760 N N . PRO A 1 396 ? 46.334 95.641 1.337 1.00 30.50 418 PRO A N 1
ATOM 2761 C CA . PRO A 1 396 ? 47.507 94.790 1.153 1.00 30.74 418 PRO A CA 1
ATOM 2762 C C . PRO A 1 396 ? 47.726 93.893 2.355 1.00 30.47 418 PRO A C 1
ATOM 2763 O O . PRO A 1 396 ? 47.299 94.210 3.471 1.00 28.37 418 PRO A O 1
ATOM 2767 N N . ALA A 1 397 ? 48.401 92.787 2.128 1.00 31.89 419 ALA A N 1
ATOM 2768 C CA . ALA A 1 397 ? 48.697 91.865 3.211 1.00 33.76 419 ALA A CA 1
ATOM 2769 C C . ALA A 1 397 ? 49.466 92.609 4.283 1.00 32.67 419 ALA A C 1
ATOM 2770 O O . ALA A 1 397 ? 50.255 93.458 3.986 1.00 32.07 419 ALA A O 1
ATOM 2772 N N . GLY A 1 398 ? 49.193 92.298 5.537 1.00 31.76 420 GLY A N 1
ATOM 2773 C CA . GLY A 1 398 ? 49.911 92.966 6.637 1.00 31.51 420 GLY A CA 1
ATOM 2774 C C . GLY A 1 398 ? 49.283 94.296 7.029 1.00 29.90 420 GLY A C 1
ATOM 2775 O O . GLY A 1 398 ? 49.815 94.971 7.878 1.00 29.12 420 GLY A O 1
ATOM 2776 N N . GLU A 1 399 ? 48.148 94.645 6.432 1.00 27.83 421 GLU A N 1
ATOM 2777 C CA . GLU A 1 399 ? 47.515 95.855 6.736 1.00 28.66 421 GLU A CA 1
ATOM 2778 C C . GLU A 1 399 ? 46.123 95.628 7.291 1.00 28.32 421 GLU A C 1
ATOM 2779 O O . GLU A 1 399 ? 45.590 94.530 7.283 1.00 27.90 421 GLU A O 1
ATOM 2785 N N . GLU A 1 400 ? 45.538 96.669 7.821 1.00 25.19 422 GLU A N 1
ATOM 2786 C CA . GLU A 1 400 ? 44.173 96.542 8.343 1.00 27.70 422 GLU A CA 1
ATOM 2787 C C . GLU A 1 400 ? 43.223 97.680 7.949 1.00 25.28 422 GLU A C 1
ATOM 2788 O O . GLU A 1 400 ? 43.648 98.797 7.691 1.00 22.33 422 GLU A O 1
ATOM 2794 N N . SER A 1 401 ? 41.943 97.324 7.843 1.00 24.04 423 SER A N 1
ATOM 2795 C CA . SER A 1 401 ? 40.903 98.270 7.502 1.00 22.54 423 SER A CA 1
ATOM 2796 C C . SER A 1 401 ? 40.131 98.633 8.791 1.00 24.14 423 SER A C 1
ATOM 2797 O O . SER A 1 401 ? 39.589 97.737 9.517 1.00 23.20 423 SER A O 1
ATOM 2800 N N . VAL A 1 402 ? 40.088 99.928 9.105 1.00 20.95 424 VAL A N 1
ATOM 2801 C CA . VAL A 1 402 ? 39.592 100.333 10.357 1.00 21.83 424 VAL A CA 1
ATOM 2802 C C . VAL A 1 402 ? 38.453 101.322 10.290 1.00 22.13 424 VAL A C 1
ATOM 2803 O O . VAL A 1 402 ? 38.521 102.273 9.528 1.00 20.72 424 VAL A O 1
ATOM 2807 N N . ILE A 1 403 ? 37.382 101.094 11.054 1.00 21.61 425 ILE A N 1
ATOM 2808 C CA . ILE A 1 403 ? 36.370 102.093 11.276 1.00 21.05 425 ILE A CA 1
ATOM 2809 C C . ILE A 1 403 ? 36.052 102.196 12.719 1.00 21.03 425 ILE A C 1
ATOM 2810 O O . ILE A 1 403 ? 35.893 101.175 13.370 1.00 21.90 425 ILE A O 1
ATOM 2815 N N . LEU A 1 404 ? 35.933 103.439 13.226 1.00 21.55 426 LEU A N 1
ATOM 2816 C CA . LEU A 1 404 ? 35.643 103.693 14.635 1.00 21.91 426 LEU A CA 1
ATOM 2817 C C . LEU A 1 404 ? 34.365 104.498 14.777 1.00 23.63 426 LEU A C 1
ATOM 2818 O O . LEU A 1 404 ? 34.252 105.610 14.206 1.00 24.03 426 LEU A O 1
ATOM 2823 N N . LEU A 1 405 ? 33.472 103.989 15.617 1.00 22.00 427 LEU A N 1
ATOM 2824 C CA . LEU A 1 405 ? 32.299 104.694 16.000 1.00 23.93 427 LEU A CA 1
ATOM 2825 C C . LEU A 1 405 ? 32.501 105.293 17.392 1.00 24.69 427 LEU A C 1
ATOM 2826 O O . LEU A 1 405 ? 32.429 104.576 18.374 1.00 25.14 427 LEU A O 1
ATOM 2831 N N . GLU A 1 406 ? 32.721 106.601 17.457 1.00 24.24 428 GLU A N 1
ATOM 2832 C CA . GLU A 1 406 ? 33.106 107.270 18.652 1.00 27.58 428 GLU A CA 1
ATOM 2833 C C . GLU A 1 406 ? 31.966 107.984 19.330 1.00 28.93 428 GLU A C 1
ATOM 2834 O O . GLU A 1 406 ? 31.362 108.890 18.769 1.00 27.38 428 GLU A O 1
ATOM 2840 N N . ASN A 1 407 ? 31.719 107.605 20.572 1.00 32.30 429 ASN A N 1
ATOM 2841 C CA . ASN A 1 407 ? 30.699 108.285 21.442 1.00 35.90 429 ASN A CA 1
ATOM 2842 C C . ASN A 1 407 ? 29.276 107.773 21.226 1.00 35.57 429 ASN A C 1
ATOM 2843 O O . ASN A 1 407 ? 28.375 108.568 20.914 1.00 39.38 429 ASN A O 1
ATOM 2848 N N . LEU A 1 408 ? 29.042 106.500 21.439 1.00 33.52 430 LEU A N 1
ATOM 2849 C CA . LEU A 1 408 ? 27.711 105.974 21.389 1.00 33.32 430 LEU A CA 1
ATOM 2850 C C . LEU A 1 408 ? 27.257 105.851 22.822 1.00 36.33 430 LEU A C 1
ATOM 2851 O O . LEU A 1 408 ? 28.061 105.528 23.688 1.00 36.23 430 LEU A O 1
ATOM 2856 N N . PRO A 1 409 ? 25.937 106.035 23.104 1.00 38.59 431 PRO A N 1
ATOM 2857 C CA . PRO A 1 409 ? 25.459 105.832 24.439 1.00 39.64 431 PRO A CA 1
ATOM 2858 C C . PRO A 1 409 ? 25.298 104.379 24.765 1.00 40.04 431 PRO A C 1
ATOM 2859 O O . PRO A 1 409 ? 25.419 103.532 23.887 1.00 35.55 431 PRO A O 1
ATOM 2863 N N . GLN A 1 410 ? 25.008 104.096 26.055 1.00 44.66 432 GLN A N 1
ATOM 2864 C CA . GLN A 1 410 ? 24.892 102.711 26.478 1.00 47.17 432 GLN A CA 1
ATOM 2865 C C . GLN A 1 410 ? 23.714 101.995 25.839 1.00 45.23 432 GLN A C 1
ATOM 2866 O O . GLN A 1 410 ? 22.678 102.557 25.636 1.00 42.59 432 GLN A O 1
ATOM 2872 N N . GLY A 1 411 ? 23.914 100.726 25.536 1.00 44.17 433 GLY A N 1
ATOM 2873 C CA . GLY A 1 411 ? 22.916 99.974 24.839 1.00 44.69 433 GLY A CA 1
ATOM 2874 C C . GLY A 1 411 ? 23.617 98.915 24.030 1.00 42.78 433 GLY A C 1
ATOM 2875 O O . GLY A 1 411 ? 24.753 98.562 24.309 1.00 43.69 433 GLY A O 1
ATOM 2876 N N . ARG A 1 412 ? 22.926 98.401 23.023 1.00 40.90 434 ARG A N 1
ATOM 2877 C CA . ARG A 1 412 ? 23.476 97.364 22.181 1.00 39.12 434 ARG A CA 1
ATOM 2878 C C . ARG A 1 412 ? 23.605 97.854 20.774 1.00 37.12 434 ARG A C 1
ATOM 2879 O O . ARG A 1 412 ? 22.785 98.636 20.274 1.00 36.51 434 ARG A O 1
ATOM 2887 N N . LEU A 1 413 ? 24.659 97.418 20.142 1.00 35.52 435 LEU A N 1
ATOM 2888 C CA . LEU A 1 413 ? 24.884 97.663 18.757 1.00 35.27 435 LEU A CA 1
ATOM 2889 C C . LEU A 1 413 ? 24.697 96.304 18.101 1.00 37.79 435 LEU A C 1
ATOM 2890 O O . LEU A 1 413 ? 25.338 95.307 18.491 1.00 40.19 435 LEU A O 1
ATOM 2895 N N . LYS A 1 414 ? 23.840 96.295 17.095 1.00 37.04 436 LYS A N 1
ATOM 2896 C CA . LYS A 1 414 ? 23.554 95.107 16.330 1.00 36.76 436 LYS A CA 1
ATOM 2897 C C . LYS A 1 414 ? 24.070 95.278 14.923 1.00 34.90 436 LYS A C 1
ATOM 2898 O O . LYS A 1 414 ? 24.057 96.369 14.369 1.00 35.46 436 LYS A O 1
ATOM 2904 N N . PHE A 1 415 ? 24.550 94.205 14.336 1.00 35.95 437 PHE A N 1
ATOM 2905 C CA . PHE A 1 415 ? 25.026 94.271 12.967 1.00 34.31 437 PHE A CA 1
ATOM 2906 C C . PHE A 1 415 ? 25.050 92.908 12.329 1.00 35.93 437 PHE A C 1
ATOM 2907 O O . PHE A 1 415 ? 25.123 91.886 12.994 1.00 35.64 437 PHE A O 1
ATOM 2915 N N . HIS A 1 416 ? 25.004 92.913 10.998 1.00 36.82 438 HIS A N 1
ATOM 2916 C CA . HIS A 1 416 ? 25.280 91.730 10.266 1.00 36.65 438 HIS A CA 1
ATOM 2917 C C . HIS A 1 416 ? 26.676 91.872 9.697 1.00 34.02 438 HIS A C 1
ATOM 2918 O O . HIS A 1 416 ? 27.037 92.943 9.268 1.00 30.98 438 HIS A O 1
ATOM 2925 N N . TYR A 1 417 ? 27.424 90.761 9.685 1.00 34.86 439 TYR A N 1
ATOM 2926 C CA . TYR A 1 417 ? 28.733 90.706 9.124 1.00 34.14 439 TYR A CA 1
ATOM 2927 C C . TYR A 1 417 ? 28.815 89.631 8.067 1.00 35.32 439 TYR A C 1
ATOM 2928 O O . TYR A 1 417 ? 28.098 88.677 8.090 1.00 35.88 439 TYR A O 1
ATOM 2937 N N . LYS A 1 418 ? 29.738 89.841 7.134 1.00 35.43 440 LYS A N 1
ATOM 2938 C CA . LYS A 1 418 ? 30.055 88.841 6.106 1.00 36.59 440 LYS A CA 1
ATOM 2939 C C . LYS A 1 418 ? 31.519 88.999 5.728 1.00 34.85 440 LYS A C 1
ATOM 2940 O O . LYS A 1 418 ? 31.903 89.998 5.126 1.00 31.47 440 LYS A O 1
ATOM 2946 N N . LEU A 1 419 ? 32.341 88.012 6.056 1.00 36.77 441 LEU A N 1
ATOM 2947 C CA . LEU A 1 419 ? 33.730 88.049 5.621 1.00 37.14 441 LEU A CA 1
ATOM 2948 C C . LEU A 1 419 ? 33.973 87.019 4.512 1.00 39.81 441 LEU A C 1
ATOM 2949 O O . LEU A 1 419 ? 33.458 85.897 4.551 1.00 40.77 441 LEU A O 1
ATOM 2954 N N . SER A 1 420 ? 34.806 87.398 3.559 1.00 39.53 442 SER A N 1
ATOM 2955 C CA . SER A 1 420 ? 35.231 86.426 2.552 1.00 42.58 442 SER A CA 1
ATOM 2956 C C . SER A 1 420 ? 36.718 86.571 2.340 1.00 41.24 442 SER A C 1
ATOM 2957 O O . SER A 1 420 ? 37.198 87.666 1.969 1.00 37.03 442 SER A O 1
ATOM 2960 N N . SER A 1 421 ? 37.426 85.499 2.693 1.00 40.19 443 SER A N 1
ATOM 2961 C CA . SER A 1 421 ? 38.828 85.299 2.329 1.00 38.85 443 SER A CA 1
ATOM 2962 C C . SER A 1 421 ? 39.207 83.828 2.378 1.00 43.22 443 SER A C 1
ATOM 2963 O O . SER A 1 421 ? 38.829 83.093 3.305 1.00 45.98 443 SER A O 1
ATOM 2966 N N . SER A 1 422 ? 40.025 83.410 1.403 1.00 43.11 444 SER A N 1
ATOM 2967 C CA . SER A 1 422 ? 40.604 82.088 1.444 1.00 44.44 444 SER A CA 1
ATOM 2968 C C . SER A 1 422 ? 41.618 81.963 2.586 1.00 44.31 444 SER A C 1
ATOM 2969 O O . SER A 1 422 ? 42.057 80.862 2.903 1.00 48.67 444 SER A O 1
ATOM 2972 N N . GLU A 1 423 ? 42.040 83.058 3.161 1.00 42.52 445 GLU A N 1
ATOM 2973 C CA . GLU A 1 423 ? 43.053 82.970 4.198 1.00 44.32 445 GLU A CA 1
ATOM 2974 C C . GLU A 1 423 ? 42.389 82.971 5.602 1.00 42.91 445 GLU A C 1
ATOM 2975 O O . GLU A 1 423 ? 41.627 83.877 5.968 1.00 39.94 445 GLU A O 1
ATOM 2981 N N . VAL A 1 424 ? 42.716 81.977 6.384 1.00 43.82 446 VAL A N 1
ATOM 2982 C CA . VAL A 1 424 ? 42.052 81.765 7.642 1.00 43.62 446 VAL A CA 1
ATOM 2983 C C . VAL A 1 424 ? 42.451 82.762 8.697 1.00 42.55 446 VAL A C 1
ATOM 2984 O O . VAL A 1 424 ? 41.764 82.931 9.691 1.00 44.63 446 VAL A O 1
ATOM 2988 N N . LEU A 1 425 ? 43.576 83.407 8.517 1.00 42.65 447 LEU A N 1
ATOM 2989 C CA . LEU A 1 425 ? 44.002 84.441 9.456 1.00 41.11 447 LEU A CA 1
ATOM 2990 C C . LEU A 1 425 ? 43.529 85.805 9.027 1.00 36.78 447 LEU A C 1
ATOM 2991 O O . LEU A 1 425 ? 43.838 86.801 9.697 1.00 37.44 447 LEU A O 1
ATOM 2996 N N . ASP A 1 426 ? 42.752 85.902 7.948 1.00 33.71 448 ASP A N 1
ATOM 2997 C CA . ASP A 1 426 ? 42.110 87.168 7.622 1.00 30.49 448 ASP A CA 1
ATOM 2998 C C . ASP A 1 426 ? 40.802 87.272 8.423 1.00 30.77 448 ASP A C 1
ATOM 2999 O O . ASP A 1 426 ? 39.809 86.612 8.114 1.00 31.62 448 ASP A O 1
ATOM 3004 N N . GLN A 1 427 ? 40.804 88.091 9.462 1.00 28.78 449 GLN A N 1
ATOM 3005 C CA . GLN A 1 427 ? 39.738 88.096 10.439 1.00 29.35 449 GLN A CA 1
ATOM 3006 C C . GLN A 1 427 ? 39.295 89.486 10.865 1.00 27.51 449 GLN A C 1
ATOM 3007 O O . GLN A 1 427 ? 40.068 90.465 10.807 1.00 25.03 449 GLN A O 1
ATOM 3013 N N . LEU A 1 428 ? 38.047 89.572 11.304 1.00 27.01 450 LEU A N 1
ATOM 3014 C CA . LEU A 1 428 ? 37.493 90.813 11.870 1.00 27.09 450 LEU A CA 1
ATOM 3015 C C . LEU A 1 428 ? 37.494 90.843 13.399 1.00 27.17 450 LEU A C 1
ATOM 3016 O O . LEU A 1 428 ? 36.953 89.978 14.029 1.00 30.20 450 LEU A O 1
ATOM 3021 N N . PHE A 1 429 ? 38.051 91.880 13.958 1.00 27.01 451 PHE A N 1
ATOM 3022 C CA . PHE A 1 429 ? 38.191 92.044 15.362 1.00 28.72 451 PHE A CA 1
ATOM 3023 C C . PHE A 1 429 ? 37.374 93.273 15.791 1.00 28.60 451 PHE A C 1
ATOM 3024 O O . PHE A 1 429 ? 37.328 94.299 15.097 1.00 25.46 451 PHE A O 1
ATOM 3032 N N . VAL A 1 430 ? 36.686 93.153 16.938 1.00 28.76 452 VAL A N 1
ATOM 3033 C CA . VAL A 1 430 ? 35.833 94.236 17.370 1.00 27.00 452 VAL A CA 1
ATOM 3034 C C . VAL A 1 430 ? 36.227 94.619 18.784 1.00 25.45 452 VAL A C 1
ATOM 3035 O O . VAL A 1 430 ? 36.377 93.778 19.632 1.00 27.09 452 VAL A O 1
ATOM 3039 N N . TYR A 1 431 ? 36.370 95.885 19.003 1.00 24.38 453 TYR A N 1
ATOM 3040 C CA . TYR A 1 431 ? 36.629 96.409 20.358 1.00 27.11 453 TYR A CA 1
ATOM 3041 C C . TYR A 1 431 ? 35.591 97.440 20.758 1.00 27.22 453 TYR A C 1
ATOM 3042 O O . TYR A 1 431 ? 35.121 98.263 19.932 1.00 26.97 453 TYR A O 1
ATOM 3051 N N . VAL A 1 432 ? 35.230 97.369 22.013 1.00 29.33 454 VAL A N 1
ATOM 3052 C CA . VAL A 1 432 ? 34.390 98.345 22.687 1.00 30.00 454 VAL A CA 1
ATOM 3053 C C . VAL A 1 432 ? 35.197 98.983 23.810 1.00 32.19 454 VAL A C 1
ATOM 3054 O O . VAL A 1 432 ? 35.644 98.314 24.715 1.00 33.91 454 VAL A O 1
ATOM 3058 N N . ASN A 1 433 ? 35.397 100.272 23.724 1.00 33.08 455 ASN A N 1
ATOM 3059 C CA . ASN A 1 433 ? 36.180 100.986 24.684 1.00 37.03 455 ASN A CA 1
ATOM 3060 C C . ASN A 1 433 ? 37.559 100.340 24.861 1.00 40.05 455 ASN A C 1
ATOM 3061 O O . ASN A 1 433 ? 37.979 100.145 25.991 1.00 42.33 455 ASN A O 1
ATOM 3066 N N . ASP A 1 434 ? 38.210 99.984 23.759 1.00 39.94 456 ASP A N 1
ATOM 3067 C CA . ASP A 1 434 ? 39.523 99.327 23.799 1.00 45.48 456 ASP A CA 1
ATOM 3068 C C . ASP A 1 434 ? 39.581 97.950 24.464 1.00 43.46 456 ASP A C 1
ATOM 3069 O O . ASP A 1 434 ? 40.631 97.496 24.758 1.00 42.40 456 ASP A O 1
ATOM 3074 N N . LYS A 1 435 ? 38.457 97.291 24.691 1.00 41.77 457 LYS A N 1
ATOM 3075 C CA . LYS A 1 435 ? 38.508 95.942 25.233 1.00 40.15 457 LYS A CA 1
ATOM 3076 C C . LYS A 1 435 ? 38.084 95.063 24.050 1.00 38.17 457 LYS A C 1
ATOM 3077 O O . LYS A 1 435 ? 37.095 95.366 23.375 1.00 35.13 457 LYS A O 1
ATOM 3079 N N . PHE A 1 436 ? 38.793 93.968 23.846 1.00 38.71 458 PHE A N 1
ATOM 3080 C CA . PHE A 1 436 ? 38.455 93.039 22.796 1.00 40.76 458 PHE A CA 1
ATOM 3081 C C . PHE A 1 436 ? 37.143 92.296 23.112 1.00 43.27 458 PHE A C 1
ATOM 3082 O O . PHE A 1 436 ? 37.008 91.798 24.176 1.00 44.48 458 PHE A O 1
ATOM 3090 N N . LYS A 1 437 ? 36.204 92.275 22.168 1.00 43.08 459 LYS A N 1
ATOM 3091 C CA . LYS A 1 437 ? 34.854 91.770 22.398 1.00 46.05 459 LYS A CA 1
ATOM 3092 C C . LYS A 1 437 ? 34.320 90.762 21.364 1.00 45.92 459 LYS A C 1
ATOM 3093 O O . LYS A 1 437 ? 33.197 90.228 21.458 1.00 47.15 459 LYS A O 1
ATOM 3099 N N . GLY A 1 438 ? 35.033 90.576 20.283 1.00 45.15 460 GLY A N 1
ATOM 3100 C CA . GLY A 1 438 ? 34.583 89.647 19.239 1.00 43.46 460 GLY A CA 1
ATOM 3101 C C . GLY A 1 438 ? 35.636 89.447 18.161 1.00 39.34 460 GLY A C 1
ATOM 3102 O O . GLY A 1 438 ? 36.351 90.327 17.846 1.00 34.33 460 GLY A O 1
ATOM 3103 N N . LYS A 1 439 ? 35.672 88.235 17.629 1.00 40.53 461 LYS A N 1
ATOM 3104 C CA . LYS A 1 439 ? 36.511 87.821 16.523 1.00 39.54 461 LYS A CA 1
ATOM 3105 C C . LYS A 1 439 ? 35.585 87.134 15.536 1.00 38.03 461 LYS A C 1
ATOM 3106 O O . LYS A 1 439 ? 34.713 86.388 15.936 1.00 41.64 461 LYS A O 1
ATOM 3112 N N . TYR A 1 440 ? 35.727 87.381 14.264 1.00 36.15 462 TYR A N 1
ATOM 3113 C CA . TYR A 1 440 ? 34.878 86.730 13.269 1.00 36.84 462 TYR A CA 1
ATOM 3114 C C . TYR A 1 440 ? 35.744 86.168 12.133 1.00 38.63 462 TYR A C 1
ATOM 3115 O O . TYR A 1 440 ? 36.691 86.816 11.658 1.00 34.85 462 TYR A O 1
ATOM 3124 N N . PHE A 1 441 ? 35.452 84.932 11.724 1.00 39.24 463 PHE A N 1
ATOM 3125 C CA . PHE A 1 441 ? 36.342 84.178 10.936 1.00 38.97 463 PHE A CA 1
ATOM 3126 C C . PHE A 1 441 ? 36.002 84.309 9.464 1.00 39.68 463 PHE A C 1
ATOM 3127 O O . PHE A 1 441 ? 34.873 84.567 9.082 1.00 37.84 463 PHE A O 1
ATOM 3135 N N . ASN A 1 442 ? 37.032 84.064 8.644 1.00 40.58 464 ASN A N 1
ATOM 3136 C CA . ASN A 1 442 ? 36.915 84.170 7.226 1.00 40.25 464 ASN A CA 1
ATOM 3137 C C . ASN A 1 442 ? 35.795 83.254 6.686 1.00 42.57 464 ASN A C 1
ATOM 3138 O O . ASN A 1 442 ? 35.551 82.174 7.194 1.00 45.13 464 ASN A O 1
ATOM 3143 N N . ASN A 1 443 ? 35.150 83.752 5.642 1.00 43.18 465 ASN A N 1
ATOM 3144 C CA . ASN A 1 443 ? 34.075 83.056 4.908 1.00 46.19 465 ASN A CA 1
ATOM 3145 C C . ASN A 1 443 ? 32.850 82.707 5.760 1.00 47.07 465 ASN A C 1
ATOM 3146 O O . ASN A 1 443 ? 32.269 81.613 5.618 1.00 48.46 465 ASN A O 1
ATOM 3151 N N . THR A 1 444 ? 32.462 83.624 6.636 1.00 44.63 466 THR A N 1
ATOM 3152 C CA . THR A 1 444 ? 31.291 83.378 7.520 1.00 46.48 466 THR A CA 1
ATOM 3153 C C . THR A 1 444 ? 30.448 84.653 7.604 1.00 45.60 466 THR A C 1
ATOM 3154 O O . THR A 1 444 ? 30.963 85.775 7.490 1.00 41.24 466 THR A O 1
ATOM 3158 N N . GLU A 1 445 ? 29.140 84.458 7.762 1.00 47.46 467 GLU A N 1
ATOM 3159 C CA . GLU A 1 445 ? 28.217 85.579 7.880 1.00 49.70 467 GLU A CA 1
ATOM 3160 C C . GLU A 1 445 ? 27.098 85.280 8.867 1.00 52.09 467 GLU A C 1
ATOM 3161 O O . GLU A 1 445 ? 26.465 84.223 8.824 1.00 52.57 467 GLU A O 1
ATOM 3167 N N . ASN A 1 446 ? 26.876 86.197 9.795 1.00 50.45 468 ASN A N 1
ATOM 3168 C CA . ASN A 1 446 ? 25.833 86.022 10.793 1.00 56.05 468 ASN A CA 1
ATOM 3169 C C . ASN A 1 446 ? 25.587 87.296 11.572 1.00 53.40 468 ASN A C 1
ATOM 3170 O O . ASN A 1 446 ? 26.471 88.159 11.685 1.00 54.67 468 ASN A O 1
ATOM 3175 N N . LEU A 1 447 ? 24.401 87.389 12.166 1.00 50.70 469 LEU A N 1
ATOM 3176 C CA . LEU A 1 447 ? 24.066 88.569 12.971 1.00 47.29 469 LEU A CA 1
ATOM 3177 C C . LEU A 1 447 ? 24.737 88.469 14.329 1.00 46.01 469 LEU A C 1
ATOM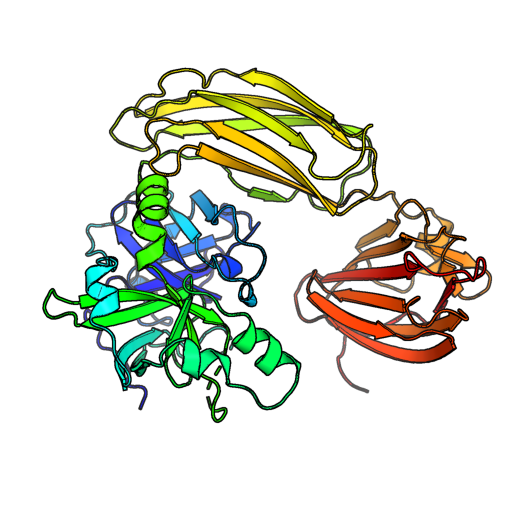 3178 O O . LEU A 1 447 ? 24.817 87.375 14.938 1.00 47.30 469 LEU A O 1
ATOM 3183 N N . ALA A 1 448 ? 25.233 89.608 14.823 1.00 42.90 470 ALA A N 1
ATOM 3184 C CA . ALA A 1 448 ? 25.837 89.666 16.150 1.00 40.18 470 ALA A CA 1
ATOM 3185 C C . ALA A 1 448 ? 25.361 90.951 16.859 1.00 40.56 470 ALA A C 1
ATOM 3186 O O . ALA A 1 448 ? 25.026 91.983 16.240 1.00 40.66 470 ALA A O 1
ATOM 3188 N N . THR A 1 449 ? 25.506 90.941 18.162 1.00 43.72 471 THR A N 1
ATOM 3189 C CA . THR A 1 449 ? 25.170 92.062 19.017 1.00 44.55 471 THR A CA 1
ATOM 3190 C C . THR A 1 449 ? 26.272 92.326 20.043 1.00 43.51 471 THR A C 1
ATOM 3191 O O . THR A 1 449 ? 26.721 91.403 20.692 1.00 49.35 471 THR A O 1
ATOM 3195 N N . LEU A 1 450 ? 26.647 93.573 20.226 1.00 40.92 472 LEU A N 1
ATOM 3196 C CA . LEU A 1 450 ? 27.597 93.949 21.228 1.00 42.45 472 LEU A CA 1
ATOM 3197 C C . LEU A 1 450 ? 26.895 94.776 22.276 1.00 42.77 472 LEU A C 1
ATOM 3198 O O . LEU A 1 450 ? 26.178 95.728 21.954 1.00 37.93 472 LEU A O 1
ATOM 3203 N N . ASP A 1 451 ? 27.147 94.440 23.548 1.00 47.43 473 ASP A N 1
ATOM 3204 C CA . ASP A 1 451 ? 26.608 95.235 24.654 1.00 48.97 473 ASP A CA 1
ATOM 3205 C C . ASP A 1 451 ? 27.596 96.318 24.951 1.00 47.86 473 ASP A C 1
ATOM 3206 O O . ASP A 1 451 ? 28.799 96.066 25.092 1.00 50.83 473 ASP A O 1
ATOM 3211 N N . MET A 1 452 ? 27.115 97.548 25.011 1.00 44.43 474 MET A N 1
ATOM 3212 C CA . MET A 1 452 ? 27.939 98.641 25.370 1.00 42.29 474 MET A CA 1
ATOM 3213 C C . MET A 1 452 ? 27.452 99.074 26.721 1.00 45.26 474 MET A C 1
ATOM 3214 O O . MET A 1 452 ? 26.463 99.746 26.798 1.00 46.83 474 MET A O 1
ATOM 3219 N N . TYR A 1 453 ? 28.107 98.652 27.788 1.00 48.87 475 TYR A N 1
ATOM 3220 C CA . TYR A 1 453 ? 27.761 99.162 29.127 1.00 54.52 475 TYR A CA 1
ATOM 3221 C C . TYR A 1 453 ? 28.567 100.427 29.207 1.00 54.65 475 TYR A C 1
ATOM 3222 O O . TYR A 1 453 ? 29.499 100.616 28.453 1.00 60.44 475 TYR A O 1
ATOM 3231 N N . GLY A 1 454 ? 28.253 101.333 30.075 1.00 55.10 476 GLY A N 1
ATOM 3232 C CA . GLY A 1 454 ? 29.139 102.505 30.108 1.00 54.09 476 GLY A CA 1
ATOM 3233 C C . GLY A 1 454 ? 28.496 103.644 29.419 1.00 51.89 476 GLY A C 1
ATOM 3234 O O . GLY A 1 454 ? 27.707 103.495 28.435 1.00 49.59 476 GLY A O 1
ATOM 3235 N N . THR A 1 455 ? 28.824 104.819 29.943 1.00 51.85 477 THR A N 1
ATOM 3236 C CA . THR A 1 455 ? 28.064 106.011 29.673 1.00 52.20 477 THR A CA 1
ATOM 3237 C C . THR A 1 455 ? 28.327 106.524 28.287 1.00 50.08 477 THR A C 1
ATOM 3238 O O . THR A 1 455 ? 27.492 107.106 27.633 1.00 47.91 477 THR A O 1
ATOM 3242 N N . ASN A 1 456 ? 29.552 106.309 27.854 1.00 49.11 478 ASN A N 1
ATOM 3243 C CA . ASN A 1 456 ? 30.030 106.821 26.637 1.00 45.94 478 ASN A CA 1
ATOM 3244 C C . ASN A 1 456 ? 30.893 105.748 25.999 1.00 43.02 478 ASN A C 1
ATOM 3245 O O . ASN A 1 456 ? 31.850 105.288 26.629 1.00 42.62 478 ASN A O 1
ATOM 3250 N N . ASN A 1 457 ? 30.594 105.360 24.750 1.00 35.75 479 ASN A N 1
ATOM 3251 C CA . ASN A 1 457 ? 31.215 104.195 24.214 1.00 33.81 479 ASN A CA 1
ATOM 3252 C C . ASN A 1 457 ? 31.859 104.371 22.833 1.00 31.76 479 ASN A C 1
ATOM 3253 O O . ASN A 1 457 ? 31.411 105.189 22.021 1.00 33.03 479 ASN A O 1
ATOM 3258 N N . LYS A 1 458 ? 32.904 103.601 22.594 1.00 28.62 480 LYS A N 1
ATOM 3259 C CA . LYS A 1 458 ? 33.569 103.598 21.361 1.00 29.73 480 LYS A CA 1
ATOM 3260 C C . LYS A 1 458 ? 33.647 102.186 20.829 1.00 27.08 480 LYS A C 1
ATOM 3261 O O . LYS A 1 458 ? 34.074 101.248 21.543 1.00 30.57 480 LYS A O 1
ATOM 3267 N N . VAL A 1 459 ? 33.219 102.011 19.601 1.00 23.14 481 VAL A N 1
ATOM 3268 C CA . VAL A 1 459 ? 33.270 100.738 18.986 1.00 22.49 481 VAL A CA 1
ATOM 3269 C C . VAL A 1 459 ? 34.178 100.739 17.802 1.00 21.66 481 VAL A C 1
ATOM 3270 O O . VAL A 1 459 ? 33.947 101.506 16.837 1.00 21.62 481 VAL A O 1
ATOM 3274 N N . ARG A 1 460 ? 35.210 99.881 17.823 1.00 22.29 482 ARG A N 1
ATOM 3275 C CA . ARG A 1 460 ? 36.188 99.856 16.768 1.00 20.57 482 ARG A CA 1
ATOM 3276 C C . ARG A 1 460 ? 36.128 98.570 15.993 1.00 22.01 482 ARG A C 1
ATOM 3277 O O . ARG A 1 460 ? 36.260 97.490 16.560 1.00 22.76 482 ARG A O 1
ATOM 3285 N N . PHE A 1 461 ? 35.925 98.688 14.692 1.00 22.32 483 PHE A N 1
ATOM 3286 C CA . PHE A 1 461 ? 35.983 97.531 13.795 1.00 23.81 483 PHE A CA 1
ATOM 3287 C C . PHE A 1 461 ? 37.298 97.472 13.088 1.00 24.47 483 PHE A C 1
ATOM 3288 O O . PHE A 1 461 ? 37.729 98.458 12.459 1.00 23.28 483 PHE A O 1
ATOM 3296 N N . VAL A 1 462 ? 38.027 96.371 13.254 1.00 25.01 484 VAL A N 1
ATOM 3297 C CA . VAL A 1 462 ? 39.353 96.220 12.637 1.00 23.63 484 VAL A CA 1
ATOM 3298 C C . VAL A 1 462 ? 39.448 94.938 11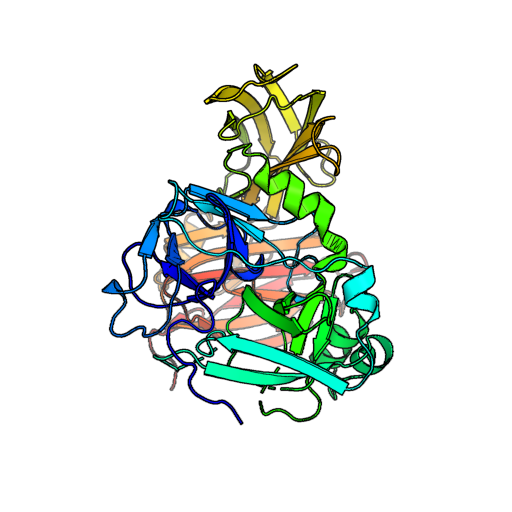.844 1.00 23.87 484 VAL A C 1
ATOM 3299 O O . VAL A 1 462 ? 39.535 93.843 12.441 1.00 24.60 484 VAL A O 1
ATOM 3303 N N . TYR A 1 463 ? 39.443 95.043 10.508 1.00 22.70 485 TYR A N 1
ATOM 3304 C CA . TYR A 1 463 ? 39.557 93.862 9.711 1.00 24.24 485 TYR A CA 1
ATOM 3305 C C . TYR A 1 463 ? 41.047 93.731 9.395 1.00 26.28 485 TYR A C 1
ATOM 3306 O O . TYR A 1 463 ? 41.641 94.628 8.753 1.00 24.16 485 TYR A O 1
ATOM 3315 N N . ARG A 1 464 ? 41.624 92.586 9.731 1.00 28.81 486 ARG A N 1
ATOM 3316 C CA . ARG A 1 464 ? 43.052 92.424 9.611 1.00 32.00 486 ARG A CA 1
ATOM 3317 C C . ARG A 1 464 ? 43.357 91.492 8.478 1.00 31.82 486 ARG A C 1
ATOM 3318 O O . ARG A 1 464 ? 42.956 90.332 8.525 1.00 32.03 486 ARG A O 1
ATOM 3326 N N . ARG A 1 465 ? 44.044 91.953 7.447 1.00 29.30 487 ARG A N 1
ATOM 3327 C CA . ARG A 1 465 ? 44.468 91.026 6.399 1.00 28.75 487 ARG A CA 1
ATOM 3328 C C . ARG A 1 465 ? 45.892 90.600 6.756 1.00 31.94 487 ARG A C 1
ATOM 3329 O O . ARG A 1 465 ? 46.847 91.425 6.756 1.00 33.43 487 ARG A O 1
ATOM 3337 N N . HIS A 1 466 ? 46.062 89.322 7.043 1.00 32.51 488 HIS A N 1
ATOM 3338 C CA . HIS A 1 466 ? 47.279 88.900 7.654 1.00 35.72 488 HIS A CA 1
ATOM 3339 C C . HIS A 1 466 ? 48.495 88.936 6.735 1.00 37.17 488 HIS A C 1
ATOM 3340 O O . HIS A 1 466 ? 48.400 88.902 5.489 1.00 36.60 488 HIS A O 1
ATOM 3347 N N . SER A 1 467 ? 49.640 89.006 7.399 1.00 38.76 489 SER A N 1
ATOM 3348 C CA . SER A 1 467 ? 50.926 89.136 6.740 1.00 43.18 489 SER A CA 1
ATOM 3349 C C . SER A 1 467 ? 51.109 88.161 5.587 1.00 44.72 489 SER A C 1
ATOM 3350 O O . SER A 1 467 ? 51.645 88.489 4.562 1.00 41.87 489 SER A O 1
ATOM 3353 N N . GLY A 1 468 ? 50.674 86.929 5.790 1.00 33.59 490 GLY A N 1
ATOM 3354 C CA . GLY A 1 468 ? 50.819 85.856 4.779 1.00 34.83 490 GLY A CA 1
ATOM 3355 C C . GLY A 1 468 ? 49.662 85.677 3.818 1.00 34.74 490 GLY A C 1
ATOM 3356 O O . GLY A 1 468 ? 49.671 84.744 2.963 1.00 34.70 490 GLY A O 1
ATOM 3357 N N . SER A 1 469 ? 48.656 86.545 3.925 1.00 34.39 491 SER A N 1
ATOM 3358 C CA . SER A 1 469 ? 47.450 86.361 3.148 1.00 30.32 491 SER A CA 1
ATOM 3359 C C . SER A 1 469 ? 47.704 86.624 1.681 1.00 32.71 491 SER A C 1
ATOM 3360 O O . SER A 1 469 ? 48.280 87.657 1.325 1.00 28.56 491 SER A O 1
ATOM 3363 N N . THR A 1 470 ? 47.224 85.706 0.872 1.00 30.10 492 THR A N 1
ATOM 3364 C CA . THR A 1 470 ? 47.517 85.715 -0.514 1.00 34.49 492 THR A CA 1
ATOM 3365 C C . THR A 1 470 ? 46.228 86.018 -1.314 1.00 33.13 492 THR A C 1
ATOM 3366 O O . THR A 1 470 ? 46.250 86.050 -2.536 1.00 34.13 492 THR A O 1
ATOM 3370 N N . ASP A 1 471 ? 45.113 86.249 -0.640 1.00 31.65 493 ASP A N 1
ATOM 3371 C CA . ASP A 1 471 ? 43.868 86.531 -1.313 1.00 32.72 493 ASP A CA 1
ATOM 3372 C C . ASP A 1 471 ? 43.727 88.036 -1.376 1.00 36.62 493 ASP A C 1
ATOM 3373 O O . ASP A 1 471 ? 43.387 88.683 -0.357 1.00 34.73 493 ASP A O 1
ATOM 3378 N N . ASP A 1 472 ? 43.988 88.583 -2.565 1.00 34.45 494 ASP A N 1
ATOM 3379 C CA . ASP A 1 472 ? 43.929 90.022 -2.789 1.00 33.93 494 ASP A CA 1
ATOM 3380 C C . ASP A 1 472 ? 42.518 90.539 -2.646 1.00 29.64 494 ASP A C 1
ATOM 3381 O O . ASP A 1 472 ? 42.337 91.711 -2.490 1.00 29.24 494 ASP A O 1
ATOM 3386 N N . GLN A 1 473 ? 41.529 89.660 -2.704 1.00 32.71 495 GLN A N 1
ATOM 3387 C CA . GLN A 1 473 ? 40.124 90.056 -2.549 1.00 35.95 495 GLN A CA 1
ATOM 3388 C C . GLN A 1 473 ? 39.629 90.032 -1.119 1.00 31.62 495 GLN A C 1
ATOM 3389 O O . GLN A 1 473 ? 38.466 90.244 -0.887 1.00 31.32 495 GLN A O 1
ATOM 3395 N N . SER A 1 474 ? 40.504 89.736 -0.177 1.00 31.88 496 SER A N 1
ATOM 3396 C CA . SER A 1 474 ? 40.132 89.620 1.219 1.00 34.91 496 SER A CA 1
ATOM 3397 C C . SER A 1 474 ? 39.334 90.839 1.639 1.00 31.59 496 SER A C 1
ATOM 3398 O O . SER A 1 474 ? 39.785 91.952 1.457 1.00 33.08 496 SER A O 1
ATOM 3401 N N . ARG A 1 475 ? 38.145 90.614 2.184 1.00 31.22 497 ARG A N 1
ATOM 3402 C CA . ARG A 1 475 ? 37.238 91.717 2.496 1.00 31.52 497 ARG A CA 1
ATOM 3403 C C . ARG A 1 475 ? 36.249 91.373 3.616 1.00 29.53 497 ARG A C 1
ATOM 3404 O O . ARG A 1 475 ? 36.071 90.203 3.953 1.00 26.95 497 ARG A O 1
ATOM 3412 N N . ALA A 1 476 ? 35.625 92.413 4.163 1.00 26.35 498 ALA A N 1
ATOM 3413 C CA . ALA A 1 476 ? 34.502 92.289 5.082 1.00 26.17 498 ALA A CA 1
ATOM 3414 C C . ALA A 1 476 ? 33.428 93.333 4.815 1.00 26.50 498 ALA A C 1
ATOM 3415 O O . ALA A 1 476 ? 33.699 94.420 4.326 1.00 27.11 498 ALA A O 1
ATOM 3417 N N . ILE A 1 477 ? 32.203 92.984 5.180 1.00 29.40 499 ILE A N 1
ATOM 3418 C CA . ILE A 1 477 ? 31.037 93.822 4.956 1.00 29.97 499 ILE A CA 1
ATOM 3419 C C . ILE A 1 477 ? 30.151 93.806 6.169 1.00 28.36 499 ILE A C 1
ATOM 3420 O O . ILE A 1 477 ? 29.763 92.749 6.657 1.00 29.02 499 ILE A O 1
ATOM 3425 N N . LEU A 1 478 ? 29.810 94.991 6.629 1.00 26.94 500 LEU A N 1
ATOM 3426 C CA . LEU A 1 478 ? 28.845 95.169 7.686 1.00 26.67 500 LEU A CA 1
ATOM 3427 C C . LEU A 1 478 ? 27.596 95.791 7.129 1.00 28.52 500 LEU A C 1
ATOM 3428 O O . LEU A 1 478 ? 27.654 96.772 6.397 1.00 27.06 500 LEU A O 1
ATOM 3433 N N . SER A 1 479 ? 26.463 95.255 7.585 1.00 29.83 501 SER A N 1
ATOM 3434 C CA . SER A 1 479 ? 25.134 95.678 7.165 1.00 29.03 501 SER A CA 1
ATOM 3435 C C . SER A 1 479 ? 24.164 95.581 8.344 1.00 31.28 501 SER A C 1
ATOM 3436 O O . SER A 1 479 ? 24.518 95.108 9.415 1.00 31.30 501 SER A O 1
ATOM 3439 N N . GLN A 1 480 ? 22.932 96.022 8.148 1.00 33.20 502 GLN A N 1
ATOM 3440 C CA . GLN A 1 480 ? 21.876 95.911 9.163 1.00 32.83 502 GLN A CA 1
ATOM 3441 C C . GLN A 1 480 ? 22.342 96.407 10.497 1.00 32.52 502 GLN A C 1
ATOM 3442 O O . GLN A 1 480 ? 22.176 95.747 11.503 1.00 30.83 502 GLN A O 1
ATOM 3448 N N . ILE A 1 481 ? 22.995 97.553 10.477 1.00 32.38 503 ILE A N 1
ATOM 3449 C CA . ILE A 1 481 ? 23.600 98.096 11.678 1.00 31.82 503 ILE A CA 1
ATOM 3450 C C . ILE A 1 481 ? 22.595 98.911 12.476 1.00 30.75 503 ILE A C 1
ATOM 3451 O O . ILE A 1 481 ? 22.052 99.904 11.979 1.00 28.34 503 ILE A O 1
ATOM 3456 N N . SER A 1 482 ? 22.397 98.542 13.727 1.00 30.10 504 SER A N 1
ATOM 3457 C CA . SER A 1 482 ? 21.493 99.312 14.538 1.00 33.37 504 SER A CA 1
ATOM 3458 C C . SER A 1 482 ? 21.896 99.485 15.970 1.00 33.59 504 SER A C 1
ATOM 3459 O O . SER A 1 482 ? 22.650 98.692 16.535 1.00 38.53 504 SER A O 1
ATOM 3462 N N . TYR A 1 483 ? 21.348 10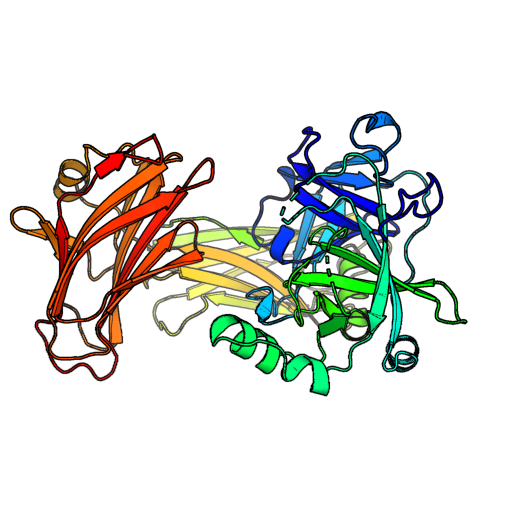0.546 16.558 1.00 32.56 505 TYR A N 1
ATOM 3463 C CA . TYR A 1 483 ? 21.490 100.786 17.970 1.00 32.16 505 TYR A CA 1
ATOM 3464 C C . TYR A 1 483 ? 20.164 100.447 18.689 1.00 33.34 505 TYR A C 1
ATOM 3465 O O . TYR A 1 483 ? 19.125 100.921 18.304 1.00 33.67 505 TYR A O 1
ATOM 3474 N N . ASP A 1 484 ? 20.226 99.634 19.731 1.00 34.27 506 ASP A N 1
ATOM 3475 C CA . ASP A 1 484 ? 19.079 99.384 20.590 1.00 34.85 506 ASP A CA 1
ATOM 3476 C C . ASP A 1 484 ? 19.405 99.820 22.004 1.00 36.74 506 ASP A C 1
ATOM 3477 O O . ASP A 1 484 ? 20.337 99.302 22.601 1.00 36.61 506 ASP A O 1
ATOM 3482 N N . PRO A 1 485 ? 18.644 100.761 22.551 1.00 40.05 507 PRO A N 1
ATOM 3483 C CA . PRO A 1 485 ? 18.923 101.294 23.908 1.00 40.51 507 PRO A CA 1
ATOM 3484 C C . PRO A 1 485 ? 18.584 100.360 25.062 1.00 39.70 507 PRO A C 1
ATOM 3485 O O . PRO A 1 485 ? 19.046 100.612 26.177 1.00 46.85 507 PRO A O 1
ATOM 3489 N N . LYS A 1 486 ? 17.808 99.320 24.800 1.00 41.95 508 LYS A N 1
ATOM 3490 C CA . LYS A 1 486 ? 17.485 98.308 25.793 1.00 44.39 508 LYS A CA 1
ATOM 3491 C C . LYS A 1 486 ? 18.363 97.112 25.516 1.00 47.65 508 LYS A C 1
ATOM 3492 O O . LYS A 1 486 ? 18.832 96.976 24.380 1.00 46.83 508 LYS A O 1
ATOM 3498 N N . PHE A 1 487 ? 18.570 96.238 26.512 1.00 45.03 509 PHE A N 1
ATOM 3499 C CA . PHE A 1 487 ? 19.507 95.116 26.369 1.00 48.07 509 PHE A CA 1
ATOM 3500 C C . PHE A 1 487 ? 18.895 93.728 26.173 1.00 52.32 509 PHE A C 1
ATOM 3501 O O . PHE A 1 487 ? 19.633 92.725 26.330 1.00 49.68 509 PHE A O 1
ATOM 3509 N N . PHE A 1 488 ? 17.610 93.613 25.851 1.00 57.59 510 PHE A N 1
ATOM 3510 C CA . PHE A 1 488 ? 17.037 92.255 25.574 1.00 57.41 510 PHE A CA 1
ATOM 3511 C C . PHE A 1 488 ? 15.907 92.395 24.605 1.00 54.42 510 PHE A C 1
ATOM 3512 O O . PHE A 1 488 ? 15.335 93.472 24.492 1.00 50.40 510 PHE A O 1
ATOM 3520 N N . ASP A 1 489 ? 15.565 91.276 23.996 1.00 62.25 511 ASP A N 1
ATOM 3521 C CA . ASP A 1 489 ? 14.438 91.151 23.073 1.00 64.87 511 ASP A CA 1
ATOM 3522 C C . ASP A 1 489 ? 14.979 91.415 21.664 1.00 65.85 511 ASP A C 1
ATOM 3523 O O . ASP A 1 489 ? 16.062 90.907 21.292 1.00 53.23 511 ASP A O 1
#

Foldseek 3Di:
DKDFDDQPPAQFKKFKDFPPDLDGAFIWGFADWQKIKFWCVSCPQDDQQRMWMFGSQFASVCSVVTDIFGFDEKAADPPDDALLLASGMIMTGTPGTDDDTDGAAADAPVLVVVADWFQKKKAKACFHCHRRGMIIDIWTWDALVVQQCFDDDDPNNVSSVNDDPQKGWTADTHHGHGGFMWHQRVVGIHTQFHFRDWVDPRITTMTGGRNVCPQVVVQVPQAWDWHFHHEPEADAFFKFKDKIKIFRQHQAKWAWADKDKFWDDPDPVKGKDWPDWPRHTIAHHGGMIMTMMMIGGDAQAWTWIKMWIATPVRPVGIDIHIYTYGYWAFDDPQVCVLCVQFPFPGKTWGPQEQPDDDQWTKTHQDDAQDKTKMKGWWGAFFKKKKKKAWAAPDFPFWKWKDKPPDTDDIGTHGDIDMDMDGHHDGTIMMMIMGHRHNPGDGSPTMMIIHPIHTDRHYDD

Solvent-accessible surface area: 20534 Å² total; per-residue (Å²): 116,45,60,102,6,96,74,67,69,11,33,6,0,0,0,3,0,51,100,107,30,52,133,22,64,0,0,0,0,8,20,18,45,64,17,0,0,0,0,0,49,8,6,30,83,82,63,9,53,139,13,1,0,0,0,14,2,48,36,23,122,62,27,94,104,9,24,65,2,40,10,102,27,20,2,1,24,59,56,19,117,62,18,35,130,8,26,1,0,0,0,2,0,0,64,103,88,17,115,132,68,153,26,8,92,41,0,60,73,71,4,37,115,79,13,85,116,90,15,76,2,17,4,0,0,0,28,22,175,130,27,67,47,1,47,52,29,111,15,54,14,18,32,28,99,59,0,82,106,54,33,117,84,87,106,29,38,89,47,6,52,130,9,74,97,25,6,3,0,1,16,81,130,19,14,0,5,0,0,0,0,3,25,99,2,153,102,30,84,26,0,0,0,0,25,9,45,83,100,200,86,111,30,4,12,2,16,3,2,0,14,90,9,45,74,11,4,63,2,13,58,62,2,5,6,6,45,7,14,83,71,65,21,32,20,95,43,26,92,75,89,32,71,13,60,0,34,0,60,12,153,68,80,2,53,2,38,103,44,111,18,77,19,50,52,175,28,238,85,18,50,22,52,56,76,85,40,72,5,96,33,90,11,44,64,59,40,67,6,47,0,59,4,37,11,55,1,51,70,43,51,95,13,62,1,20,2,40,3,15,4,101,41,13,133,72,36,19,2,37,2,14,2,26,5,10,0,2,55,56,10,77,83,115,1,78,78,61,3,77,96,11,55,34,126,65,12,9,7,7,73,32,36,1,52,29,80,70,91,4,4,25,6,30,90,6,66,42,46,74,76,0,4,2,6,5,19,29,1,45,89,0,20,0,67,2,35,23,94,3,43,3,85,36,98,79,0,9,0,35,0,63,6,65,117,43,106,114,13,88,26,106,24,94,58,100,92,118,21,59,11,60,0,150,44,121,83,0,73,0,27,2,14,0,67,10,54,82,46,5,118,30,99,110,2,88,1,47,3,19,130,18,42,46,35,80,152,60,169,171

Organism: Vibrio cholerae serotype O1 (strain ATCC 39315 / El Tor Inaba N16961) (NCBI:txid243277)

B-factor: mean 38.06, std 13.25, range [16.33, 128.43]

Radius of gyration: 24.16 Å; Cα contacts (8 Å, |Δi|>4): 1249; chains: 1; bounding box: 56×51×66 Å